Protein AF-A0A7X7X5C5-F1 (afdb_monomer)

Secondary structure (DSSP, 8-state):
-EEEEEEESSSBSS--EEEEEETTEEEEE-----HHHHHTT-BTTTB---SHHHHHHTTSS---TTTBTTTTEEEEE-TT--EEEEE-PPP----EEE---SSHHHHTTGGGB-TTSEEEEEHHHHHHHHHHHHT---GGG---GGGEEEEPTT-EEEETTEEEEEEE---SSTT-EEEEEEETTEEEEE--S--SSSTTHHHHHHHHHHHHHHT-SEEEEE-TB---S-S--HHHHHHHSSB-SSHHHHHHHHHHHHHH--SEEEEE--TT-HHHHHHHHHHHHHTTPEEEEEHHHHHHHHHHHTTTTSSTTS--GGGEEEEPPP-BPPPPPP-S--PPPS---HHHHHHHHHHHHS-TTSTT-PPBP-TTS--HHHHHHHHHHHHS-TTS-----B-SHHHHHHHHHSGGGEEEEES-HHHHHHHH-TT--EEEEE-SPPP-SHHHHHHHHHHHHHHHHHTPEEEE-B--SS-BHHHHHHHHHHH--SEEEEESBS-GGGGGGT-TTB----TT-EEEE-SS-EEEEE---

Radius of gyration: 25.61 Å; Cα contacts (8 Å, |Δi|>4): 1062; chains: 1; bounding box: 61×65×63 Å

pLDDT: mean 82.67, std 17.67, range [31.2, 98.88]

Nearest PDB structures (foldseek):
  2az4-assembly1_A  TM=8.050E-01  e=4.289E-29  Enterococcus faecalis V583
  5hab-assembly1_B-2  TM=7.655E-01  e=2.245E-21  Methanolobus psychrophilus R15
  7pcr-assembly1_A-2  TM=7.095E-01  e=2.699E-22  Helicobacter pylori 26695
  5ws2-assembly1_B  TM=7.615E-01  e=1.237E-20  Methanolobus psychrophilus R15
  5ws2-assembly1_A  TM=7.412E-01  e=2.820E-20  Methanolobus psychrophilus R15

Mean predicted aligned error: 9.28 Å

Foldseek 3Di:
DKKKWFLAFFLAFFQQWIWIDDPLAIETAFGAFGCVLCVVFADPPVRDDPAVVSCVVSSRGDDDFQFFDQGQKDWDQDPVGDIDIDGDHTHHSHAEYEAQAQDRSGQVQLLGTDQPHAYEFAPLRLLLLVLVVLVDPDNRSPHDSVRYDHDDAQDWDDTVQKIKGWADAFFQFPRGTKMFICGPNFTEIERRFHACFEPPNVSLVVVLVVLLVVQGQEYADECAFLDPCPDPQQLNVQLPPQADAHPVVLLVVLLVQLVPKAFAEEEADDLRRQSNVQSNCVSLVVSQAQEEEELSSLSSVVSVVVVPPPCVSRDDCLRHAYEYAWDQADPDPPPPDDDDDPDDDPVNVVVVVVVVPDPPVPPPDGDTDDPPRDRPSSVVSVVVLVPDPPSRDHRHHQDDDVSLVVCLVPRRRYYYYHNCRLRVLVVSDARGEIAYEHAYGGRSDPVSVVVVVVVVVSCVVNVYHYHYRYHHRHYHSVRSLVSCVSSVHSAYEYGSYSCQVSVVVRPVRYDGADRRWMWDQDSVGIDTPDHGD

Structure (mmCIF, N/CA/C/O backbone):
data_AF-A0A7X7X5C5-F1
#
_entry.id   AF-A0A7X7X5C5-F1
#
loop_
_atom_site.group_PDB
_atom_site.id
_atom_site.type_symbol
_atom_site.label_atom_id
_atom_site.label_alt_id
_atom_site.label_comp_id
_atom_site.label_asym_id
_atom_site.label_entity_id
_atom_site.label_seq_id
_atom_site.pdbx_PDB_ins_code
_atom_site.Cartn_x
_atom_site.Cartn_y
_atom_site.Cartn_z
_atom_site.occupancy
_atom_site.B_iso_or_equiv
_atom_site.auth_seq_id
_atom_site.auth_comp_id
_atom_site.auth_asym_id
_atom_site.auth_atom_id
_atom_site.pdbx_PDB_model_num
ATOM 1 N N . MET A 1 1 ? -15.352 -0.544 26.202 1.00 85.06 1 MET A N 1
ATOM 2 C CA . MET A 1 1 ? -16.108 -1.282 25.159 1.00 85.06 1 MET A CA 1
ATOM 3 C C . MET A 1 1 ? -15.720 -0.652 23.845 1.00 85.06 1 MET A C 1
ATOM 5 O O . MET A 1 1 ? -15.777 0.570 23.770 1.00 85.06 1 MET A O 1
ATOM 9 N N . VAL A 1 2 ? -15.320 -1.442 22.850 1.00 96.19 2 VAL A N 1
ATOM 10 C CA . VAL A 1 2 ? -14.771 -0.883 21.608 1.00 96.19 2 VAL A CA 1
ATOM 11 C C . VAL A 1 2 ? -15.881 -0.738 20.571 1.00 96.19 2 VAL A C 1
ATOM 13 O O . VAL A 1 2 ? -16.564 -1.711 20.262 1.00 96.19 2 VAL A O 1
ATOM 16 N N . LYS A 1 3 ? -16.072 0.466 20.033 1.00 96.88 3 LYS A N 1
ATOM 17 C CA . LYS A 1 3 ? -16.919 0.709 18.860 1.00 96.88 3 LYS A CA 1
ATOM 18 C C . LYS A 1 3 ? -16.059 0.705 17.606 1.00 96.88 3 LYS A C 1
ATOM 20 O O . LYS A 1 3 ? -14.935 1.196 17.616 1.00 96.88 3 LYS A O 1
ATOM 25 N N . LEU A 1 4 ? -16.616 0.153 16.543 1.00 95.69 4 LEU A N 1
ATOM 26 C CA . LEU A 1 4 ? -15.998 -0.025 15.244 1.00 95.69 4 LEU A CA 1
ATOM 27 C C . LEU A 1 4 ? -16.888 0.632 14.188 1.00 95.69 4 LEU A C 1
ATOM 29 O O . LEU A 1 4 ? -18.083 0.342 14.138 1.00 95.69 4 LEU A O 1
ATOM 33 N N . SER A 1 5 ? -16.312 1.483 13.341 1.00 95.12 5 SER A N 1
ATOM 34 C CA . SER A 1 5 ? -16.986 2.026 12.155 1.00 95.12 5 SER A CA 1
ATOM 35 C C . SER A 1 5 ? -16.153 1.754 10.906 1.00 95.12 5 SER A C 1
ATOM 37 O O . SER A 1 5 ? -14.982 2.136 10.847 1.00 95.12 5 SER A O 1
ATOM 39 N N . PHE A 1 6 ? -16.759 1.121 9.904 1.00 92.38 6 PHE A N 1
ATOM 40 C CA . PHE A 1 6 ? -16.133 0.913 8.598 1.00 92.38 6 PHE A CA 1
ATOM 41 C C . PHE A 1 6 ? -16.434 2.095 7.680 1.00 92.38 6 PHE A C 1
ATOM 43 O O . PHE A 1 6 ? -17.590 2.330 7.350 1.00 92.38 6 PHE A O 1
ATOM 50 N N . PHE A 1 7 ? -15.416 2.829 7.240 1.00 93.25 7 PHE A N 1
ATOM 51 C CA . PHE A 1 7 ? -15.569 3.891 6.235 1.00 93.25 7 PHE A CA 1
ATOM 52 C C . PHE A 1 7 ? -14.946 3.535 4.883 1.00 93.25 7 PHE A C 1
ATOM 54 O O . PHE A 1 7 ? -15.060 4.312 3.938 1.00 93.25 7 PHE A O 1
ATOM 61 N N . GLY A 1 8 ? -14.292 2.380 4.812 1.00 91.31 8 GLY A N 1
ATOM 62 C CA . GLY A 1 8 ? -13.784 1.762 3.601 1.00 91.31 8 GLY A CA 1
ATOM 63 C C . GLY A 1 8 ? -13.063 0.457 3.925 1.00 91.31 8 GLY A C 1
ATOM 64 O O . GLY A 1 8 ? -12.733 0.204 5.093 1.00 91.31 8 GLY A O 1
ATOM 65 N N . GLY A 1 9 ? -12.832 -0.358 2.901 1.00 87.62 9 GLY A N 1
ATOM 66 C CA . GLY A 1 9 ? -12.244 -1.692 3.019 1.00 87.62 9 GLY A CA 1
ATOM 67 C C . GLY A 1 9 ? -13.246 -2.802 3.355 1.00 87.62 9 GLY A C 1
ATOM 68 O O . GLY A 1 9 ? -12.824 -3.872 3.782 1.00 87.62 9 GLY A O 1
ATOM 69 N N . GLN A 1 10 ? -14.557 -2.576 3.206 1.00 87.94 10 GLN A N 1
ATOM 70 C CA . GLN A 1 10 ? -15.570 -3.641 3.234 1.00 87.94 10 GLN A CA 1
ATOM 71 C C . GLN A 1 10 ? -16.344 -3.689 1.921 1.00 87.94 10 GLN A C 1
ATOM 73 O O . GLN A 1 10 ? -16.859 -2.669 1.473 1.00 87.94 10 GLN A O 1
ATOM 78 N N . ASN A 1 11 ? -16.479 -4.881 1.335 1.00 85.69 11 ASN A N 1
ATOM 79 C CA . ASN A 1 11 ? -17.052 -5.077 -0.003 1.00 85.69 11 ASN A CA 1
ATOM 80 C C . ASN A 1 11 ? -16.355 -4.233 -1.090 1.00 85.69 11 ASN A C 1
ATOM 82 O O . ASN A 1 11 ? -16.984 -3.795 -2.049 1.00 85.69 11 ASN A O 1
ATOM 86 N N . GLU A 1 12 ? -15.062 -3.980 -0.908 1.00 86.88 12 GLU A N 1
ATOM 87 C CA . GLU A 1 12 ? -14.182 -3.319 -1.866 1.00 86.88 12 GLU A CA 1
ATOM 88 C C . GLU A 1 12 ? -12.737 -3.769 -1.613 1.00 86.88 12 GLU A C 1
ATOM 90 O O . GLU A 1 12 ? -12.388 -4.163 -0.494 1.00 86.88 12 GLU A O 1
ATOM 95 N N . ILE A 1 13 ? -11.904 -3.698 -2.650 1.00 87.81 13 ILE A N 1
ATOM 96 C CA . ILE A 1 13 ? -10.451 -3.859 -2.550 1.00 87.81 13 ILE A CA 1
ATOM 97 C C . ILE A 1 13 ? -9.837 -2.457 -2.498 1.00 87.81 13 ILE A C 1
ATOM 99 O O . ILE A 1 13 ? -10.107 -1.609 -3.351 1.00 87.81 13 ILE A O 1
ATOM 103 N N . GLY A 1 14 ? -9.023 -2.212 -1.478 1.00 87.69 14 GLY A N 1
ATOM 104 C CA . GLY A 1 14 ? -8.428 -0.915 -1.200 1.00 87.69 14 GLY A CA 1
ATOM 105 C C . GLY A 1 14 ? -9.322 0.055 -0.428 1.00 87.69 14 GLY A C 1
ATOM 106 O O . GLY A 1 14 ? -10.472 -0.212 -0.087 1.00 87.69 14 GLY A O 1
ATOM 107 N N . GLY A 1 15 ? -8.770 1.229 -0.120 1.00 91.12 15 GLY A N 1
ATOM 108 C CA . GLY A 1 15 ? -9.491 2.298 0.562 1.00 91.12 15 GLY A CA 1
ATOM 109 C C . GLY A 1 15 ? -9.714 2.055 2.053 1.00 91.12 15 GLY A C 1
ATOM 110 O O . GLY A 1 15 ? -10.640 2.647 2.613 1.00 91.12 15 GLY A O 1
ATOM 111 N N . ASN A 1 16 ? -8.870 1.255 2.708 1.00 94.69 16 ASN A N 1
ATOM 112 C CA . ASN A 1 16 ? -9.010 0.927 4.126 1.00 94.69 16 ASN A CA 1
ATOM 113 C C . ASN A 1 16 ? -9.067 2.194 4.993 1.00 94.69 16 ASN A C 1
ATOM 115 O O . ASN A 1 16 ? -8.177 3.052 4.952 1.00 94.69 16 ASN A O 1
ATOM 119 N N . LYS A 1 17 ? -10.169 2.318 5.744 1.00 95.56 17 LYS A N 1
ATOM 120 C CA . LYS A 1 17 ? -10.465 3.422 6.670 1.00 95.56 17 LYS A CA 1
ATOM 121 C C . LYS A 1 17 ? -11.346 2.891 7.795 1.00 95.56 17 LYS A C 1
ATOM 123 O O . LYS A 1 17 ? -12.576 2.960 7.726 1.00 95.56 17 LYS A O 1
ATOM 128 N N . ILE A 1 18 ? -10.732 2.340 8.831 1.00 96.81 18 ILE A N 1
ATOM 129 C CA . ILE A 1 18 ? -11.470 1.667 9.905 1.00 96.81 18 ILE A CA 1
ATOM 130 C C . ILE A 1 18 ? -11.272 2.434 11.207 1.00 96.81 18 ILE A C 1
ATOM 132 O O . ILE A 1 18 ? -10.144 2.591 11.658 1.00 96.81 18 ILE A O 1
ATOM 136 N N . LEU A 1 19 ? -12.353 2.917 11.819 1.00 97.44 19 LEU A N 1
ATOM 137 C CA . LEU A 1 19 ? -12.294 3.680 13.067 1.00 97.44 19 LEU A CA 1
ATOM 138 C C . LEU A 1 19 ? -12.587 2.780 14.272 1.00 97.44 19 LEU A C 1
ATOM 140 O O . LEU A 1 19 ? -13.659 2.178 14.342 1.00 97.44 19 LEU A O 1
ATOM 144 N N . LEU A 1 20 ? -11.663 2.750 15.234 1.00 97.81 20 LEU A N 1
ATOM 145 C CA . LEU A 1 20 ? -11.818 2.135 16.554 1.00 97.81 20 LEU A CA 1
ATOM 146 C C . LEU A 1 20 ? -11.988 3.212 17.634 1.00 97.81 20 LEU A C 1
ATOM 148 O O . LEU A 1 20 ? -11.212 4.169 17.684 1.00 97.81 20 LEU A O 1
ATOM 152 N N . GLU A 1 21 ? -12.963 3.037 18.528 1.00 97.50 21 GLU A N 1
ATOM 153 C CA . GLU A 1 21 ? -13.260 3.981 19.614 1.00 97.50 21 GLU A CA 1
ATOM 154 C C . GLU A 1 21 ? -13.475 3.280 20.966 1.00 97.50 21 GLU A C 1
ATOM 156 O O . GLU A 1 21 ? -14.219 2.307 21.051 1.00 97.50 21 GLU A O 1
ATOM 161 N N . ASP A 1 22 ? -12.872 3.795 22.041 1.00 96.62 22 ASP A N 1
ATOM 162 C CA . ASP A 1 22 ? -13.074 3.347 23.431 1.00 96.62 22 ASP A CA 1
ATOM 163 C C . ASP A 1 22 ? -12.873 4.539 24.375 1.00 96.62 22 ASP A C 1
ATOM 165 O O . ASP A 1 22 ? -11.761 5.044 24.541 1.00 96.62 22 ASP A O 1
ATOM 169 N N . GLY A 1 23 ? -13.966 5.027 24.966 1.00 93.94 23 GLY A N 1
ATOM 170 C CA . GLY A 1 23 ? -13.952 6.280 25.723 1.00 93.94 23 GLY A CA 1
ATOM 171 C C . GLY A 1 23 ? -13.526 7.460 24.842 1.00 93.94 23 GLY A C 1
ATOM 172 O O . GLY A 1 23 ? -14.134 7.707 23.801 1.00 93.94 23 GLY A O 1
ATOM 173 N N . ASP A 1 24 ? -12.474 8.168 25.257 1.00 93.94 24 ASP A N 1
ATOM 174 C CA . ASP A 1 24 ? -11.895 9.294 24.510 1.00 93.94 24 ASP A CA 1
ATOM 175 C C . ASP A 1 24 ? -10.855 8.859 23.461 1.00 93.94 24 ASP A C 1
ATOM 177 O O . ASP A 1 24 ? -10.412 9.671 22.644 1.00 93.94 24 ASP A O 1
ATOM 181 N N . THR A 1 25 ? -10.456 7.584 23.461 1.00 96.69 25 THR A N 1
ATOM 182 C CA . THR A 1 25 ? -9.472 7.047 22.518 1.00 96.69 25 THR A CA 1
ATOM 183 C C . THR A 1 25 ? -10.140 6.754 21.185 1.00 96.69 25 THR A C 1
ATOM 185 O O . THR A 1 25 ? -11.058 5.938 21.117 1.00 96.69 25 THR A O 1
ATOM 188 N N . ARG A 1 26 ? -9.654 7.393 20.115 1.00 97.25 26 ARG A N 1
ATOM 189 C CA . ARG A 1 26 ? -10.125 7.191 18.737 1.00 97.25 26 ARG A CA 1
ATOM 190 C C . ARG A 1 26 ? -8.954 7.012 17.779 1.00 97.25 26 ARG A C 1
ATOM 192 O O . ARG A 1 26 ? -8.122 7.917 17.665 1.00 97.25 26 ARG A O 1
ATOM 199 N N . LEU A 1 27 ? -8.913 5.877 17.088 1.00 97.62 27 LEU A N 1
ATOM 200 C CA . LEU A 1 27 ? -7.816 5.472 16.207 1.00 97.62 27 LEU A CA 1
ATOM 201 C C . LEU A 1 27 ? -8.349 5.031 14.850 1.00 97.62 27 LEU A C 1
ATOM 203 O O . LEU A 1 27 ? -9.272 4.224 14.792 1.00 97.62 27 LEU A O 1
ATOM 207 N N . PHE A 1 28 ? -7.734 5.510 13.775 1.00 98.38 28 PHE A N 1
ATOM 208 C CA . PHE A 1 28 ? -7.942 4.927 12.451 1.00 98.38 28 PHE A CA 1
ATOM 209 C C . PHE A 1 28 ? -6.912 3.832 12.168 1.00 98.38 28 PHE A C 1
ATOM 211 O O . PHE A 1 28 ? -5.734 4.002 12.484 1.00 98.38 28 PHE A O 1
ATOM 218 N N . LEU A 1 29 ? -7.355 2.741 11.548 1.00 98.44 29 LEU A N 1
ATOM 219 C CA . LEU A 1 29 ? -6.513 1.775 10.849 1.00 98.44 29 LEU A CA 1
ATOM 220 C C . LEU A 1 29 ? -6.549 2.136 9.366 1.00 98.44 29 LEU A C 1
ATOM 222 O O . LEU A 1 29 ? -7.609 2.060 8.737 1.00 98.44 29 LEU A O 1
ATOM 226 N N . ASP A 1 30 ? -5.393 2.561 8.866 1.00 98.38 30 ASP A N 1
ATOM 227 C CA . ASP A 1 30 ? -5.170 3.156 7.555 1.00 98.38 30 ASP A CA 1
ATOM 228 C C . ASP A 1 30 ? -6.059 4.376 7.246 1.00 98.38 30 ASP A C 1
ATOM 230 O O . ASP A 1 30 ? -6.998 4.735 7.966 1.00 98.38 30 ASP A O 1
ATOM 234 N N . PHE A 1 31 ? -5.691 5.101 6.191 1.00 97.50 31 PHE A N 1
ATOM 235 C CA . PHE A 1 31 ? -6.514 6.164 5.626 1.00 97.50 31 PHE A CA 1
ATOM 236 C C . PHE A 1 31 ? -6.242 6.309 4.126 1.00 97.50 31 PHE A C 1
ATOM 238 O O . PHE A 1 31 ? -5.617 7.264 3.646 1.00 97.50 31 PHE A O 1
ATOM 245 N N . GLY A 1 32 ? -6.669 5.289 3.391 1.00 95.44 32 GLY A N 1
ATOM 246 C CA . GLY A 1 32 ? -6.307 5.104 1.996 1.00 95.44 32 GLY A CA 1
ATOM 247 C C . GLY A 1 32 ? -7.268 5.682 0.969 1.00 95.44 32 GLY A C 1
ATOM 248 O O . GLY A 1 32 ? -8.432 5.937 1.260 1.00 95.44 32 GLY A O 1
ATOM 249 N N . GLN A 1 33 ? -6.795 5.851 -0.260 1.00 93.88 33 GLN A N 1
ATOM 250 C CA . GLN A 1 33 ? -7.603 6.277 -1.400 1.00 93.88 33 GLN A CA 1
ATOM 251 C C . GLN A 1 33 ? -8.652 5.213 -1.745 1.00 93.88 33 GLN A C 1
ATOM 253 O O . GLN A 1 33 ? -8.306 4.041 -1.844 1.00 93.88 33 GLN A O 1
ATOM 258 N N . SER A 1 34 ? -9.925 5.592 -1.912 1.00 91.75 34 SER A N 1
ATOM 259 C CA . SER A 1 34 ? -10.948 4.645 -2.390 1.00 91.75 34 SER A CA 1
ATOM 260 C C . SER A 1 34 ? -10.936 4.625 -3.914 1.00 91.75 34 SER A C 1
ATOM 262 O O . SER A 1 34 ? -11.405 5.569 -4.551 1.00 91.75 34 SER A O 1
ATOM 264 N N . PHE A 1 35 ? -10.391 3.558 -4.500 1.00 88.31 35 PHE A N 1
ATOM 265 C CA . PHE A 1 35 ? -10.387 3.386 -5.954 1.00 88.31 35 PHE A CA 1
ATOM 266 C C . PHE A 1 35 ? -11.793 3.161 -6.503 1.00 88.31 35 PHE A C 1
ATOM 268 O O . PHE A 1 35 ? -12.116 3.703 -7.551 1.00 88.31 35 PHE A O 1
ATOM 275 N N . THR A 1 36 ? -12.649 2.452 -5.764 1.00 86.31 36 THR A N 1
ATOM 276 C CA . THR A 1 36 ? -14.048 2.221 -6.137 1.00 86.31 36 THR A CA 1
ATOM 277 C C . THR A 1 36 ? -14.832 3.528 -6.208 1.00 86.31 36 THR A C 1
ATOM 279 O O . THR A 1 36 ? -15.458 3.830 -7.222 1.00 86.31 36 THR A O 1
ATOM 282 N N . ALA A 1 37 ? -14.797 4.336 -5.141 1.00 89.31 37 ALA A N 1
ATOM 283 C CA . ALA A 1 37 ? -15.537 5.591 -5.118 1.00 89.31 37 ALA A CA 1
ATOM 284 C C . ALA A 1 37 ? -14.975 6.582 -6.140 1.00 89.31 37 ALA A C 1
ATOM 286 O O . ALA A 1 37 ? -15.747 7.201 -6.857 1.00 89.31 37 ALA A O 1
ATOM 287 N N . GLU A 1 38 ? -13.653 6.725 -6.255 1.00 90.56 38 GLU A N 1
ATOM 288 C CA . GLU A 1 38 ? -13.086 7.646 -7.241 1.00 90.56 38 GLU A CA 1
ATOM 289 C C . GLU A 1 38 ? -13.297 7.181 -8.687 1.00 90.56 38 GLU A C 1
ATOM 291 O O . GLU A 1 38 ? -13.686 8.001 -9.514 1.00 90.56 38 GLU A O 1
ATOM 296 N N . GLY A 1 39 ? -13.108 5.894 -8.988 1.00 87.50 39 GLY A N 1
ATOM 297 C CA . GLY A 1 39 ? -13.270 5.337 -10.337 1.00 87.50 39 GLY A CA 1
ATOM 298 C C . GLY A 1 39 ? -14.697 5.445 -10.878 1.00 87.50 39 GLY A C 1
ATOM 299 O O . GLY A 1 39 ? -14.896 5.574 -12.078 1.00 87.50 39 GLY A O 1
ATOM 300 N N . ASN A 1 40 ? -15.706 5.498 -10.003 1.00 89.38 40 ASN A N 1
ATOM 301 C CA . ASN A 1 40 ? -17.094 5.720 -10.421 1.00 89.38 40 ASN A CA 1
ATOM 302 C C . ASN A 1 40 ? -17.379 7.148 -10.925 1.00 89.38 40 ASN A C 1
ATOM 304 O O . ASN A 1 40 ? -18.392 7.360 -11.594 1.00 89.38 40 ASN A O 1
ATOM 308 N N . PHE A 1 41 ? -16.552 8.142 -10.574 1.00 91.75 41 PHE A N 1
ATOM 309 C CA . PHE A 1 41 ? -16.868 9.559 -10.813 1.00 91.75 41 PHE A CA 1
ATOM 310 C C . PHE A 1 41 ? -15.749 10.376 -11.471 1.00 91.75 41 PHE A C 1
ATOM 312 O O . PHE A 1 41 ? -16.041 11.418 -12.060 1.00 91.75 41 PHE A O 1
ATOM 319 N N . PHE A 1 42 ? -14.487 9.961 -11.362 1.00 90.50 42 PHE A N 1
ATOM 320 C CA . PHE A 1 42 ? -13.322 10.713 -11.831 1.00 90.50 42 PHE A CA 1
ATOM 321 C C . PHE A 1 42 ? -12.623 9.996 -12.995 1.00 90.50 42 PHE A C 1
ATOM 323 O O . PHE A 1 42 ? -12.509 8.780 -13.002 1.00 90.50 42 PHE A O 1
ATOM 330 N N . ASP A 1 43 ? -12.088 10.772 -13.942 1.00 87.00 43 ASP A N 1
ATOM 331 C CA . ASP A 1 43 ? -11.286 10.308 -15.086 1.00 87.00 43 ASP A CA 1
ATOM 332 C C . ASP A 1 43 ? -9.968 11.093 -15.107 1.00 87.00 43 ASP A C 1
ATOM 334 O O . ASP A 1 43 ? -9.872 12.218 -15.610 1.00 87.00 43 ASP A O 1
ATOM 338 N N . GLN A 1 44 ? -8.940 10.542 -14.469 1.00 76.62 44 GLN A N 1
ATOM 339 C CA . GLN A 1 44 ? -7.676 11.241 -14.253 1.00 76.62 44 GLN A CA 1
ATOM 340 C C . GLN A 1 44 ? -6.858 11.335 -15.559 1.00 76.62 44 GLN A C 1
ATOM 342 O O . GLN A 1 44 ? -6.598 10.311 -16.191 1.00 76.62 44 GLN A O 1
ATOM 347 N N . PRO A 1 45 ? -6.327 12.519 -15.945 1.00 77.25 45 PRO A N 1
ATOM 348 C CA . PRO A 1 45 ? -6.279 13.781 -15.195 1.00 77.25 45 PRO A CA 1
ATOM 349 C C . PRO A 1 45 ? -7.348 14.813 -15.612 1.00 77.25 45 PRO A C 1
ATOM 351 O O . PRO A 1 45 ? -7.229 15.984 -15.253 1.00 77.25 45 PRO A O 1
ATOM 354 N N . PHE A 1 46 ? -8.318 14.437 -16.447 1.00 83.88 46 PHE A N 1
ATOM 355 C CA . PHE A 1 46 ? -9.285 15.369 -17.035 1.00 83.88 46 PHE A CA 1
ATOM 356 C C . PHE A 1 46 ? -10.377 15.781 -16.046 1.00 83.88 46 PHE A C 1
ATOM 358 O O . PHE A 1 46 ? -10.776 16.945 -16.019 1.00 83.88 46 PHE A O 1
ATOM 365 N N . LEU A 1 47 ? -10.824 14.838 -15.219 1.00 89.38 47 LEU A N 1
ATOM 366 C CA . LEU A 1 47 ? -11.793 15.035 -14.155 1.00 89.38 47 LEU A CA 1
ATOM 367 C C . LEU A 1 47 ? -11.238 14.421 -12.868 1.00 89.38 47 LEU A C 1
ATOM 369 O O . LEU A 1 47 ? -11.168 13.207 -12.727 1.00 89.38 47 LEU A O 1
ATOM 373 N N . SER A 1 48 ? -10.846 15.278 -11.931 1.00 90.38 48 SER A N 1
ATOM 374 C CA . SER A 1 48 ? -10.155 14.898 -10.696 1.00 90.38 48 SER A CA 1
ATOM 375 C C . SER A 1 48 ? -10.725 15.679 -9.510 1.00 90.38 48 SER A C 1
ATOM 377 O O . SER A 1 48 ? -11.127 16.832 -9.709 1.00 90.38 48 SER A O 1
ATOM 379 N N . PRO A 1 49 ? -10.684 15.143 -8.275 1.00 92.06 49 PRO A N 1
ATOM 380 C CA . PRO A 1 49 ? -11.070 15.900 -7.092 1.00 92.06 49 PRO A CA 1
ATOM 381 C C . PRO A 1 49 ? -10.120 17.088 -6.899 1.00 92.06 49 PRO A C 1
ATOM 383 O O . PRO A 1 49 ? -8.893 16.939 -6.828 1.00 92.06 49 PRO A O 1
ATOM 386 N N . GLN A 1 50 ? -10.695 18.284 -6.814 1.00 89.56 50 GLN A N 1
ATOM 387 C CA . GLN A 1 50 ? -9.967 19.538 -6.625 1.00 89.56 50 GLN A CA 1
ATOM 388 C C . GLN A 1 50 ? -9.794 19.866 -5.141 1.00 89.56 50 GLN A C 1
ATOM 390 O O . GLN A 1 50 ? -8.863 20.578 -4.763 1.00 89.56 50 GLN A O 1
ATOM 395 N N . ASN A 1 51 ? -10.691 19.359 -4.295 1.00 88.50 51 ASN A N 1
ATOM 396 C CA . ASN A 1 51 ? -10.707 19.621 -2.862 1.00 88.50 51 ASN A CA 1
ATOM 397 C C . ASN A 1 51 ? -11.320 18.443 -2.069 1.00 88.50 51 ASN A C 1
ATOM 399 O O . ASN A 1 51 ? -11.720 17.424 -2.631 1.00 88.50 51 ASN A O 1
ATOM 403 N N . THR A 1 52 ? -11.353 18.560 -0.737 1.00 90.62 52 THR A N 1
ATOM 404 C CA . THR A 1 52 ? -11.892 17.513 0.148 1.00 90.62 52 THR A CA 1
ATOM 405 C C . THR A 1 52 ? -13.410 17.378 0.084 1.00 90.62 52 THR A C 1
ATOM 407 O O . THR A 1 52 ? -13.909 16.285 0.332 1.00 90.62 52 THR A O 1
ATOM 410 N N . ASP A 1 53 ? -14.145 18.436 -0.260 1.00 89.19 53 ASP A N 1
ATOM 411 C CA . ASP A 1 53 ? -15.600 18.378 -0.416 1.00 89.19 53 ASP A CA 1
ATOM 412 C C . ASP A 1 53 ? -15.996 17.560 -1.648 1.00 89.19 53 ASP A C 1
ATOM 414 O O . ASP A 1 53 ? -16.949 16.790 -1.564 1.00 89.19 53 ASP A O 1
ATOM 418 N N . ASP A 1 54 ? -15.219 17.613 -2.735 1.00 93.88 54 ASP A N 1
ATOM 419 C CA . ASP A 1 54 ? -15.431 16.753 -3.910 1.00 93.88 54 ASP A CA 1
ATOM 420 C C . ASP A 1 54 ? -15.316 15.263 -3.535 1.00 93.88 54 ASP A C 1
ATOM 422 O O . ASP A 1 54 ? -16.138 14.446 -3.945 1.00 93.88 54 ASP A O 1
ATOM 426 N N . LEU A 1 55 ? -14.330 14.906 -2.698 1.00 94.38 55 LEU A N 1
ATOM 427 C CA . LEU A 1 55 ? -14.157 13.537 -2.191 1.00 94.38 55 LEU A CA 1
ATOM 428 C C . LEU A 1 55 ? -15.304 13.114 -1.259 1.00 94.38 55 LEU A C 1
ATOM 430 O O . LEU A 1 55 ? -15.733 11.959 -1.298 1.00 94.38 55 LEU A O 1
ATOM 434 N N . ARG A 1 56 ? -15.810 14.029 -0.418 1.00 92.44 56 ARG A N 1
ATOM 435 C CA . ARG A 1 56 ? -16.985 13.767 0.437 1.00 92.44 56 ARG A CA 1
ATOM 436 C C . ARG A 1 56 ? -18.239 13.557 -0.400 1.00 92.44 56 ARG A C 1
ATOM 438 O O . ARG A 1 56 ? -19.008 12.646 -0.108 1.00 92.44 56 ARG A O 1
ATOM 445 N N . LEU A 1 57 ? -18.427 14.377 -1.435 1.00 93.06 57 LEU A N 1
ATOM 446 C CA . LEU A 1 57 ? -19.587 14.342 -2.324 1.00 93.06 57 LEU A CA 1
ATOM 447 C C . LEU A 1 57 ? -19.756 12.967 -2.976 1.00 93.06 57 LEU A C 1
ATOM 449 O O . LEU A 1 57 ? -20.864 12.439 -3.001 1.00 93.06 57 LEU A O 1
ATOM 453 N N . VAL A 1 58 ? -18.658 12.374 -3.447 1.00 93.25 58 VAL A N 1
ATOM 454 C CA . VAL A 1 58 ? -18.661 11.039 -4.072 1.00 93.25 58 VAL A CA 1
ATOM 455 C C . VAL A 1 58 ? -18.568 9.891 -3.059 1.00 93.25 58 VAL A C 1
ATOM 457 O O . VAL A 1 58 ? -18.544 8.723 -3.434 1.00 93.25 58 VAL A O 1
ATOM 460 N N . GLY A 1 59 ? -18.504 10.204 -1.762 1.00 91.56 59 GLY A N 1
ATOM 461 C CA . GLY A 1 59 ? -18.428 9.215 -0.691 1.00 91.56 59 GLY A CA 1
ATOM 462 C C . GLY A 1 59 ? -17.073 8.518 -0.542 1.00 91.56 59 GLY A C 1
ATOM 463 O O . GLY A 1 59 ? -17.016 7.504 0.150 1.00 91.56 59 GLY A O 1
ATOM 464 N N . ALA A 1 60 ? -15.999 9.050 -1.134 1.00 93.25 60 ALA A N 1
ATOM 465 C CA . ALA A 1 60 ? -14.653 8.474 -1.051 1.00 93.25 60 ALA A CA 1
ATOM 466 C C . ALA A 1 60 ? -14.005 8.648 0.335 1.00 93.25 60 ALA A C 1
ATOM 468 O O . ALA A 1 60 ? -13.138 7.863 0.733 1.00 93.25 60 ALA A O 1
ATOM 469 N N . ILE A 1 61 ? -14.432 9.673 1.084 1.00 94.44 61 ILE A N 1
ATOM 470 C CA . ILE A 1 61 ? -14.007 9.934 2.464 1.00 94.44 61 ILE A CA 1
ATOM 471 C C . ILE A 1 61 ? -15.220 10.154 3.379 1.00 94.44 61 ILE A C 1
ATOM 473 O O . ILE A 1 61 ? -16.239 10.681 2.928 1.00 94.44 61 ILE A O 1
ATOM 477 N N . PRO A 1 62 ? -15.136 9.776 4.667 1.00 92.75 62 PRO A N 1
ATOM 478 C CA . PRO A 1 62 ? -16.262 9.900 5.588 1.00 92.75 62 PRO A CA 1
ATOM 479 C C . PRO A 1 62 ? -16.450 11.321 6.125 1.00 92.75 62 PRO A C 1
ATOM 481 O O . PRO A 1 62 ? -15.508 12.109 6.176 1.00 92.75 62 PRO A O 1
ATOM 484 N N . ASP A 1 63 ? -17.644 11.645 6.610 1.00 90.19 63 ASP A N 1
ATOM 485 C CA . ASP A 1 63 ? -17.857 12.883 7.362 1.00 90.19 63 ASP A CA 1
ATOM 486 C C . ASP A 1 63 ? -17.522 12.652 8.844 1.00 90.19 63 ASP A C 1
ATOM 488 O O . ASP A 1 63 ? -18.244 11.954 9.559 1.00 90.19 63 ASP A O 1
ATOM 492 N N . VAL A 1 64 ? -16.360 13.148 9.279 1.00 91.50 64 VAL A N 1
ATOM 493 C CA . VAL A 1 64 ? -15.826 12.942 10.633 1.00 91.50 64 VAL A CA 1
ATOM 494 C C . VAL A 1 64 ? -15.304 14.262 11.179 1.00 91.50 64 VAL A C 1
ATOM 496 O O . VAL A 1 64 ? -14.265 14.772 10.744 1.00 91.50 64 VAL A O 1
ATOM 499 N N . ASP A 1 65 ? -16.008 14.774 12.184 1.00 89.81 65 ASP A N 1
ATOM 500 C CA . ASP A 1 65 ? -15.664 16.007 12.881 1.00 89.81 65 ASP A CA 1
ATOM 501 C C . ASP A 1 65 ? -14.209 16.020 13.365 1.00 89.81 65 ASP A C 1
ATOM 503 O O . ASP A 1 65 ? -13.721 15.101 14.035 1.00 89.81 65 ASP A O 1
ATOM 507 N N . GLY A 1 66 ? -13.524 17.125 13.096 1.00 90.88 66 GLY A N 1
ATOM 508 C CA . GLY A 1 66 ? -12.195 17.405 13.612 1.00 90.88 66 GLY A CA 1
ATOM 509 C C . GLY A 1 66 ? -11.081 16.539 13.024 1.00 90.88 66 GLY A C 1
ATOM 510 O O . GLY A 1 66 ? -9.969 16.611 13.551 1.00 90.88 66 GLY A O 1
ATOM 511 N N . LEU A 1 67 ? -11.341 15.745 11.976 1.00 94.25 67 LEU A N 1
ATOM 512 C CA . LEU A 1 67 ? -10.351 14.897 11.292 1.00 94.25 67 LEU A CA 1
ATOM 513 C C . LEU A 1 67 ? -9.529 15.673 10.248 1.00 94.25 67 LEU A C 1
ATOM 515 O O . LEU A 1 67 ? -8.307 15.535 10.164 1.00 94.25 67 LEU A O 1
ATOM 519 N N . TYR A 1 68 ? -10.196 16.502 9.451 1.00 93.88 68 TYR A N 1
ATOM 520 C CA . TYR A 1 68 ? -9.622 17.074 8.233 1.00 93.88 68 TYR A CA 1
ATOM 521 C C . TYR A 1 68 ? -8.878 18.391 8.455 1.00 93.88 68 TYR A C 1
ATOM 523 O O . TYR A 1 68 ? -9.124 19.126 9.415 1.00 93.88 68 TYR A O 1
ATOM 531 N N . LYS A 1 69 ? -7.977 18.728 7.523 1.00 90.88 69 LYS A N 1
ATOM 532 C CA . LYS A 1 69 ? -7.406 20.079 7.438 1.00 90.88 69 LYS A CA 1
ATOM 533 C C . LYS A 1 69 ? -8.542 21.096 7.331 1.00 90.88 69 LYS A C 1
ATOM 535 O O . LYS A 1 69 ? -9.463 20.915 6.542 1.00 90.88 69 LYS A O 1
ATOM 540 N N . ASN A 1 70 ? -8.447 22.166 8.117 1.00 86.69 70 ASN A N 1
ATOM 541 C CA . ASN A 1 70 ? -9.437 23.243 8.169 1.00 86.69 70 ASN A CA 1
ATOM 542 C C . ASN A 1 70 ? -10.858 22.791 8.572 1.00 86.69 70 ASN A C 1
ATOM 544 O O . ASN A 1 70 ? -11.817 23.487 8.257 1.00 86.69 70 ASN A O 1
ATOM 548 N N . ALA A 1 71 ? -11.006 21.663 9.282 1.00 86.31 71 ALA A N 1
ATOM 549 C CA . ALA A 1 71 ? -12.298 21.237 9.823 1.00 86.31 71 ALA A CA 1
ATOM 550 C C . ALA A 1 71 ? -12.964 22.371 10.631 1.00 86.31 71 ALA A C 1
ATOM 552 O O . ALA A 1 71 ? -12.299 23.036 11.431 1.00 86.31 71 ALA A O 1
ATOM 553 N N . GLY A 1 72 ? -14.256 22.609 10.395 1.00 82.50 72 GLY A N 1
ATOM 554 C CA . GLY A 1 72 ? -15.021 23.727 10.959 1.00 82.50 72 GLY A CA 1
ATOM 555 C C . GLY A 1 72 ? -14.942 25.059 10.197 1.00 82.50 72 GLY A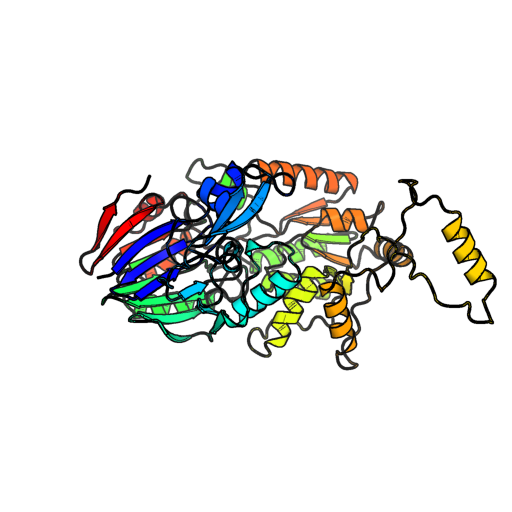 C 1
ATOM 556 O O . GLY A 1 72 ? -15.714 25.971 10.497 1.00 82.50 72 GLY A O 1
ATOM 557 N N . TYR A 1 73 ? -14.061 25.186 9.198 1.00 84.50 73 TYR A N 1
ATOM 558 C CA . TYR A 1 73 ? -13.982 26.364 8.327 1.00 84.50 73 TYR A CA 1
ATOM 559 C C . TYR A 1 73 ? -14.616 26.094 6.961 1.00 84.50 73 TYR A C 1
ATOM 561 O O . TYR A 1 73 ? -14.506 24.993 6.424 1.00 84.50 73 TYR A O 1
ATOM 569 N N . ARG A 1 74 ? -15.258 27.111 6.380 1.00 79.31 74 ARG A N 1
ATOM 570 C CA . ARG A 1 74 ? -15.871 27.046 5.045 1.00 79.31 74 ARG A CA 1
ATOM 571 C C . ARG A 1 74 ? -15.522 28.279 4.227 1.00 79.31 74 ARG A C 1
ATOM 573 O O . ARG A 1 74 ? -15.411 29.380 4.770 1.00 79.31 74 ARG A O 1
ATOM 580 N N . THR A 1 75 ? -15.383 28.091 2.921 1.00 82.25 75 THR A N 1
ATOM 581 C CA . THR A 1 75 ? -15.290 29.201 1.971 1.00 82.25 75 THR A CA 1
ATOM 582 C C . THR A 1 75 ? -16.668 29.838 1.809 1.00 82.25 75 THR A C 1
ATOM 584 O O . THR A 1 75 ? -17.662 29.135 1.641 1.00 82.25 75 THR A O 1
ATOM 587 N N . MET A 1 76 ? -16.728 31.163 1.865 1.00 79.06 76 MET A N 1
ATOM 588 C CA . MET A 1 76 ? -17.926 31.957 1.599 1.00 79.06 76 MET A CA 1
ATOM 589 C C . MET A 1 76 ? -17.709 32.791 0.346 1.00 79.06 76 MET A C 1
ATOM 591 O O . MET A 1 76 ? -16.607 33.295 0.124 1.00 79.06 76 MET A O 1
ATOM 595 N N . TYR A 1 77 ? -18.782 32.971 -0.411 1.00 84.19 77 TYR A N 1
ATOM 596 C CA . TYR A 1 77 ? -18.847 33.878 -1.546 1.00 84.19 77 TYR A CA 1
ATOM 597 C C . TYR A 1 77 ? -19.953 34.889 -1.264 1.00 84.19 77 TYR A C 1
ATOM 599 O O . TYR A 1 77 ? -21.016 34.496 -0.778 1.00 84.19 77 TYR A O 1
ATOM 607 N N . ASP A 1 78 ? -19.704 36.168 -1.518 1.00 83.56 78 ASP A N 1
ATOM 608 C CA . ASP A 1 78 ? -20.784 37.153 -1.580 1.00 83.56 78 ASP A CA 1
ATOM 609 C C . ASP A 1 78 ? -21.375 37.242 -2.997 1.00 83.56 78 ASP A C 1
ATOM 611 O O . ASP A 1 78 ? -20.917 36.571 -3.928 1.00 83.56 78 ASP A O 1
ATOM 615 N N . ASP A 1 79 ? -22.406 38.075 -3.155 1.00 87.31 79 ASP A N 1
ATOM 616 C CA . ASP A 1 79 ? -23.123 38.258 -4.423 1.00 87.31 79 ASP A CA 1
ATOM 617 C C . ASP A 1 79 ? -22.247 38.881 -5.532 1.00 87.31 79 ASP A C 1
ATOM 619 O O . ASP A 1 79 ? -22.604 38.821 -6.710 1.00 87.31 79 ASP A O 1
ATOM 623 N N . GLU A 1 80 ? -21.089 39.454 -5.181 1.00 87.12 80 GLU A N 1
ATOM 624 C CA . GLU A 1 80 ? -20.107 40.022 -6.116 1.00 87.12 80 GLU A CA 1
ATOM 625 C C . GLU A 1 80 ? -18.970 39.033 -6.446 1.00 87.12 80 GLU A C 1
ATOM 627 O O . GLU A 1 80 ? -18.108 39.319 -7.282 1.00 87.12 80 GLU A O 1
ATOM 632 N N . GLY A 1 81 ? -18.976 37.847 -5.827 1.00 80.88 81 GLY A N 1
ATOM 633 C CA . GLY A 1 81 ? -17.970 36.805 -6.017 1.00 80.88 81 GLY A CA 1
ATOM 634 C C . GLY A 1 81 ? -16.698 36.998 -5.187 1.00 80.88 81 GLY A C 1
ATOM 635 O O . GLY A 1 81 ? -15.694 36.331 -5.457 1.00 80.88 81 GLY A O 1
ATOM 636 N N . PHE A 1 82 ? -16.704 37.876 -4.179 1.00 84.75 82 PHE A N 1
ATOM 637 C CA . PHE A 1 82 ? -15.596 37.994 -3.236 1.00 84.75 82 PHE A CA 1
ATOM 638 C C . PHE A 1 82 ? -15.498 36.737 -2.369 1.00 84.75 82 PHE A C 1
ATOM 640 O O . PHE A 1 82 ? -16.494 36.237 -1.849 1.00 84.75 82 PHE A O 1
ATOM 647 N N . VAL A 1 83 ? -14.273 36.239 -2.186 1.00 85.19 83 VAL A N 1
ATOM 648 C CA . VAL A 1 83 ? -14.002 34.995 -1.458 1.00 85.19 83 VAL A CA 1
ATOM 649 C C . VAL A 1 83 ? -13.563 35.301 -0.027 1.00 85.19 83 VAL A C 1
ATOM 651 O O . VAL A 1 83 ? -12.532 35.936 0.195 1.00 85.19 83 VAL A O 1
ATOM 654 N N . GLY A 1 84 ? -14.319 34.800 0.947 1.00 84.19 84 GLY A N 1
ATOM 655 C CA . GLY A 1 84 ? -13.991 34.837 2.373 1.00 84.19 84 GLY A CA 1
ATOM 656 C C . GLY A 1 84 ? -13.889 33.439 2.989 1.00 84.19 84 GLY A C 1
ATOM 657 O O . GLY A 1 84 ? -14.259 32.442 2.376 1.00 84.19 84 GLY A O 1
ATOM 658 N N . VAL A 1 85 ? -13.413 33.361 4.233 1.00 85.31 85 VAL A N 1
ATOM 659 C CA . VAL A 1 85 ? -13.452 32.137 5.053 1.00 85.31 85 VAL A CA 1
ATOM 660 C C . VAL A 1 85 ? -14.255 32.433 6.316 1.00 85.31 85 VAL A C 1
ATOM 662 O O . VAL A 1 85 ? -13.991 33.427 6.991 1.00 85.31 85 VAL A O 1
ATOM 665 N N . CYS A 1 86 ? -15.231 31.588 6.641 1.00 83.50 86 CYS A N 1
ATOM 666 C CA . CYS A 1 86 ? -16.039 31.691 7.856 1.00 83.50 86 CYS A CA 1
ATOM 667 C C . CYS A 1 86 ? -16.020 30.380 8.657 1.00 83.50 86 CYS A C 1
ATOM 669 O O . CYS A 1 86 ? -15.483 29.367 8.208 1.00 83.50 86 CYS A O 1
ATOM 671 N N . GLY A 1 87 ? -16.623 30.406 9.846 1.00 84.12 87 GLY A N 1
ATOM 672 C CA . GLY A 1 87 ? -16.726 29.255 10.741 1.00 84.12 87 GLY A CA 1
ATOM 673 C C . GLY A 1 87 ? -15.721 29.286 11.891 1.00 84.12 87 GLY A C 1
ATOM 674 O O . GLY A 1 87 ? -14.908 30.202 12.026 1.00 84.12 87 GLY A O 1
ATOM 675 N N . THR A 1 88 ? -15.813 28.280 12.753 1.00 86.38 88 THR A N 1
ATOM 676 C CA . THR A 1 88 ? -14.928 28.093 13.905 1.00 86.38 88 THR A CA 1
ATOM 677 C C . THR A 1 88 ? -14.287 26.725 13.801 1.00 86.38 88 THR A C 1
ATOM 679 O O . THR A 1 88 ? -14.997 25.740 13.614 1.00 86.38 88 THR A O 1
ATOM 682 N N . GLY A 1 89 ? -12.966 26.662 13.950 1.00 86.50 89 GLY A N 1
ATOM 683 C CA . GLY A 1 89 ? -12.228 25.411 13.833 1.00 86.50 89 GLY A CA 1
ATOM 684 C C . GLY A 1 89 ? -12.736 24.331 14.789 1.00 86.50 89 GLY A C 1
ATOM 685 O O . GLY A 1 89 ? -12.991 24.593 15.966 1.00 86.50 89 GLY A O 1
ATOM 686 N N . GLU A 1 90 ? -12.857 23.109 14.282 1.00 89.56 90 GLU A N 1
ATOM 687 C CA . GLU A 1 90 ? -13.291 21.958 15.067 1.00 89.56 90 GLU A CA 1
ATOM 688 C C . GLU A 1 90 ? -12.149 21.396 15.934 1.00 89.56 90 GLU A C 1
ATOM 690 O O . GLU A 1 90 ? -11.002 21.243 15.472 1.00 89.56 90 GLU A O 1
ATOM 695 N N . PRO A 1 91 ? -12.437 21.036 17.200 1.00 91.00 91 PRO A N 1
ATOM 696 C CA . PRO A 1 91 ? -11.445 20.425 18.069 1.00 91.00 91 PRO A CA 1
ATOM 697 C C . PRO A 1 91 ? -11.025 19.054 17.535 1.00 91.00 91 PRO A C 1
ATOM 699 O O . PRO A 1 91 ? -11.803 18.333 16.911 1.00 91.00 91 PRO A O 1
ATOM 702 N N . LYS A 1 92 ? -9.776 18.671 17.811 1.00 92.44 92 LYS A N 1
ATOM 703 C CA . LYS A 1 92 ? -9.257 17.357 17.429 1.00 92.44 92 LYS A CA 1
ATOM 704 C C . LYS A 1 92 ? -9.984 16.260 18.211 1.00 92.44 92 LYS A C 1
ATOM 706 O O . LYS A 1 92 ? -9.836 16.184 19.426 1.00 92.44 92 LYS A O 1
ATOM 711 N N . LYS A 1 93 ? -10.734 15.410 17.505 1.00 92.75 93 LYS A N 1
ATOM 712 C CA . LYS A 1 93 ? -11.464 14.268 18.087 1.00 92.75 93 LYS A CA 1
ATOM 713 C C . LYS A 1 93 ? -10.763 12.924 17.903 1.00 92.75 93 LYS A C 1
ATOM 715 O O . LYS A 1 93 ? -10.989 12.025 18.706 1.00 92.75 93 LYS A O 1
ATOM 720 N N . ILE A 1 94 ? -9.960 12.792 16.850 1.00 95.50 94 ILE A N 1
ATOM 721 C CA . ILE A 1 94 ? -9.183 11.592 16.523 1.00 95.50 94 ILE A CA 1
ATOM 722 C C . ILE A 1 94 ? -7.779 11.737 17.116 1.00 95.50 94 ILE A C 1
ATOM 724 O O . ILE A 1 94 ? -7.219 12.833 17.107 1.00 95.50 94 ILE A O 1
ATOM 728 N N . MET A 1 95 ? -7.212 10.667 17.672 1.00 95.88 95 MET A N 1
ATOM 729 C CA . MET A 1 95 ? -5.892 10.731 18.306 1.00 95.88 95 MET A CA 1
ATOM 730 C C . MET A 1 95 ? -4.757 10.409 17.338 1.00 95.88 95 MET A C 1
ATOM 732 O O . MET A 1 95 ? -3.741 11.111 17.346 1.00 95.88 95 MET A O 1
ATOM 736 N N . ALA A 1 96 ? -4.932 9.370 16.518 1.00 97.56 96 ALA A N 1
ATOM 737 C CA . ALA A 1 96 ? -3.916 8.922 15.578 1.00 97.56 96 ALA A CA 1
ATOM 738 C C . ALA A 1 96 ? -4.480 8.086 14.418 1.00 97.56 96 ALA A C 1
ATOM 740 O O . ALA A 1 96 ? -5.610 7.594 14.477 1.00 97.56 96 ALA A O 1
ATOM 741 N N . VAL A 1 97 ? -3.644 7.897 13.395 1.00 98.50 97 VAL A N 1
ATOM 742 C CA . VAL A 1 97 ? -3.826 6.906 12.324 1.00 98.50 97 VAL A CA 1
ATOM 743 C C . VAL A 1 97 ? -2.676 5.903 12.394 1.00 98.50 97 VAL A C 1
ATOM 745 O O . VAL A 1 97 ? -1.510 6.303 12.436 1.00 98.50 97 VAL A O 1
ATOM 748 N N . LEU A 1 98 ? -2.993 4.614 12.408 1.00 98.75 98 LEU A N 1
ATOM 749 C CA . LEU A 1 98 ? -2.027 3.537 12.223 1.00 98.75 98 LEU A CA 1
ATOM 750 C C . LEU A 1 98 ? -1.947 3.234 10.729 1.00 98.75 98 LEU A C 1
ATOM 752 O O . LEU A 1 98 ? -2.966 2.935 10.124 1.00 98.75 98 LEU A O 1
ATOM 756 N N . VAL A 1 99 ? -0.764 3.346 10.140 1.00 98.69 99 VAL A N 1
ATOM 757 C CA . VAL A 1 99 ? -0.513 3.172 8.709 1.00 98.69 99 VAL A CA 1
ATOM 758 C C . VAL A 1 99 ? 0.228 1.855 8.520 1.00 98.69 99 VAL A C 1
ATOM 760 O O . VAL A 1 99 ? 1.379 1.732 8.946 1.00 98.69 99 VAL A O 1
ATOM 763 N N . SER A 1 100 ? -0.426 0.873 7.902 1.00 98.50 100 SER A N 1
ATOM 764 C CA . SER A 1 100 ? 0.159 -0.443 7.638 1.00 98.50 100 SER A CA 1
ATOM 765 C C . SER A 1 100 ? 1.304 -0.350 6.641 1.00 98.50 100 SER A C 1
ATOM 767 O O . SER A 1 100 ? 2.387 -0.867 6.898 1.00 98.50 100 SER A O 1
ATOM 769 N N . HIS A 1 101 ? 1.101 0.325 5.510 1.00 97.12 101 HIS A N 1
ATOM 770 C CA . HIS A 1 101 ? 2.116 0.433 4.468 1.00 97.12 101 HIS A CA 1
ATOM 771 C C . HIS A 1 101 ? 1.858 1.598 3.502 1.00 97.12 101 HIS A C 1
ATOM 773 O O . HIS A 1 101 ? 0.895 2.351 3.630 1.00 97.12 101 HIS A O 1
ATOM 779 N N . ALA A 1 102 ? 2.771 1.790 2.546 1.00 94.75 102 ALA A N 1
ATOM 780 C CA . ALA A 1 102 ? 2.826 2.988 1.708 1.00 94.75 102 ALA A CA 1
ATOM 781 C C . ALA A 1 102 ? 2.089 2.881 0.352 1.00 94.75 102 ALA A C 1
ATOM 783 O O . ALA A 1 102 ? 2.289 3.738 -0.526 1.00 94.75 102 ALA A O 1
ATOM 784 N N . HIS A 1 103 ? 1.247 1.861 0.150 1.00 94.12 103 HIS A N 1
ATOM 785 C CA . HIS A 1 103 ? 0.342 1.856 -0.998 1.00 94.12 103 HIS A CA 1
ATOM 786 C C . HIS A 1 103 ? -0.765 2.907 -0.836 1.00 94.12 103 HIS A C 1
ATOM 788 O O . HIS A 1 103 ? -1.085 3.382 0.256 1.00 94.12 103 HIS A O 1
ATOM 794 N N . THR A 1 104 ? -1.293 3.363 -1.969 1.00 92.44 104 THR A N 1
ATOM 795 C CA . THR A 1 104 ? -2.228 4.496 -2.043 1.00 92.44 104 THR A CA 1
ATOM 796 C C . THR A 1 104 ? -3.592 4.170 -1.454 1.00 92.44 104 THR A C 1
ATOM 798 O O . THR A 1 104 ? -4.196 5.009 -0.811 1.00 92.44 104 THR A O 1
ATOM 801 N N . ASP A 1 105 ? -4.045 2.945 -1.566 1.00 93.56 105 ASP A N 1
ATOM 802 C CA . ASP A 1 105 ? -5.223 2.379 -0.913 1.00 93.56 105 ASP A CA 1
ATOM 803 C C . ASP A 1 105 ? -5.119 2.217 0.611 1.00 93.56 105 ASP A C 1
ATOM 805 O O . ASP A 1 105 ? -6.133 1.925 1.244 1.00 93.56 105 ASP A O 1
ATOM 809 N N . HIS A 1 106 ? -3.961 2.519 1.213 1.00 96.69 106 HIS A N 1
ATOM 810 C CA . HIS A 1 106 ? -3.759 2.538 2.672 1.00 96.69 106 HIS A CA 1
ATOM 811 C C . HIS A 1 106 ? -3.335 3.912 3.204 1.00 96.69 106 HIS A C 1
ATOM 813 O O . HIS A 1 106 ? -3.740 4.319 4.291 1.00 96.69 106 HIS A O 1
ATOM 819 N N . ALA A 1 107 ? -2.562 4.673 2.425 1.00 95.75 107 ALA A N 1
ATOM 820 C CA . ALA A 1 107 ? -2.010 5.968 2.838 1.00 95.75 107 ALA A CA 1
ATOM 821 C C . ALA A 1 107 ? -2.459 7.160 1.968 1.00 95.75 107 ALA A C 1
ATOM 823 O O . ALA A 1 107 ? -2.108 8.301 2.264 1.00 95.75 107 ALA A O 1
ATOM 824 N N . GLY A 1 108 ? -3.227 6.910 0.903 1.00 94.00 108 GLY A N 1
ATOM 825 C CA . GLY A 1 108 ? -3.591 7.832 -0.187 1.00 94.00 108 GLY A CA 1
ATOM 826 C C . GLY A 1 108 ? -4.177 9.179 0.215 1.00 94.00 108 GLY A C 1
ATOM 827 O O . GLY A 1 108 ? -4.041 10.156 -0.523 1.00 94.00 108 GLY A O 1
ATOM 828 N N . TYR A 1 109 ? -4.807 9.237 1.388 1.00 95.88 109 TYR A N 1
ATOM 829 C CA . TYR A 1 109 ? -5.476 10.424 1.906 1.00 95.88 109 TYR A CA 1
ATOM 830 C C . TYR A 1 109 ? -4.800 11.007 3.154 1.00 95.88 109 TYR A C 1
ATOM 832 O O . TYR A 1 109 ? -5.336 11.922 3.775 1.00 95.88 109 TYR A O 1
ATOM 840 N N . LEU A 1 110 ? -3.599 10.574 3.543 1.00 95.75 110 LEU A N 1
ATOM 841 C CA . LEU A 1 110 ? -2.928 11.163 4.715 1.00 95.75 110 LEU A CA 1
ATOM 842 C C . LEU A 1 110 ? -2.729 12.685 4.585 1.00 95.75 110 LEU A C 1
ATOM 844 O O . LEU A 1 110 ? -2.768 13.418 5.573 1.00 95.75 110 LEU A O 1
ATOM 848 N N . GLY A 1 111 ? -2.565 13.191 3.361 1.00 93.94 111 GLY A N 1
ATOM 849 C CA . GLY A 1 111 ? -2.398 14.613 3.071 1.00 93.94 111 GLY A CA 1
ATOM 850 C C . GLY A 1 111 ? -3.652 15.464 3.251 1.00 93.94 111 GLY A C 1
ATOM 851 O O . GLY A 1 111 ? -3.530 16.688 3.220 1.00 93.94 111 GLY A O 1
ATOM 852 N N . ILE A 1 112 ? -4.830 14.882 3.482 1.00 94.56 112 ILE A N 1
ATOM 853 C CA . ILE A 1 112 ? -6.058 15.649 3.761 1.00 94.56 112 ILE A CA 1
ATOM 854 C C . ILE A 1 112 ? -6.371 15.752 5.260 1.00 94.56 112 ILE A C 1
ATOM 856 O O . ILE A 1 112 ? -7.196 16.572 5.673 1.00 94.56 112 ILE A O 1
ATOM 860 N N . ILE A 1 113 ? -5.689 14.953 6.084 1.00 95.25 113 ILE A N 1
ATOM 861 C CA . ILE A 1 113 ? -5.828 14.940 7.542 1.00 95.25 113 ILE A CA 1
ATOM 862 C C . ILE A 1 113 ? -5.089 16.138 8.154 1.00 95.25 113 ILE A C 1
ATOM 864 O O . ILE A 1 113 ? -4.062 16.600 7.645 1.00 95.25 113 ILE A O 1
ATOM 868 N N . ARG A 1 114 ? -5.629 16.677 9.253 1.00 92.81 114 ARG A N 1
ATOM 869 C CA . ARG A 1 114 ? -5.026 17.789 10.005 1.00 92.81 114 ARG A CA 1
ATOM 870 C C . ARG A 1 114 ? -3.583 17.498 10.443 1.00 92.81 114 ARG A C 1
ATOM 872 O O . ARG A 1 114 ? -3.245 16.390 10.844 1.00 92.81 114 ARG A O 1
ATOM 879 N N . LYS A 1 115 ? -2.739 18.532 10.418 1.00 89.88 115 LYS A N 1
ATOM 880 C CA . LYS A 1 115 ? -1.287 18.433 10.672 1.00 89.88 115 LYS A CA 1
ATOM 881 C C . LYS A 1 115 ? -0.901 18.065 12.112 1.00 89.88 115 LYS A C 1
ATOM 883 O O . LYS A 1 115 ? 0.155 17.505 12.353 1.00 89.88 115 LYS A O 1
ATOM 888 N N . ASP A 1 116 ? -1.746 18.367 13.089 1.00 90.69 116 ASP A N 1
ATOM 889 C CA . ASP A 1 116 ? -1.538 18.054 14.511 1.00 90.69 116 ASP A CA 1
ATOM 890 C C . ASP A 1 116 ? -2.025 16.641 14.903 1.00 90.69 116 ASP A C 1
ATOM 892 O O . ASP A 1 116 ? -2.064 16.294 16.092 1.00 90.69 116 ASP A O 1
ATOM 896 N N . MET A 1 117 ? -2.416 15.825 13.916 1.00 93.94 117 MET A N 1
ATOM 897 C CA . MET A 1 117 ? -2.633 14.384 14.064 1.00 93.94 117 MET A CA 1
ATOM 898 C C . MET A 1 117 ? -1.299 13.638 14.032 1.00 93.94 117 MET A C 1
ATOM 900 O O . MET A 1 117 ? -0.380 14.066 13.339 1.00 93.94 117 MET A O 1
ATOM 904 N N . LYS A 1 118 ? -1.191 12.513 14.746 1.00 96.50 118 LYS A N 1
ATOM 905 C CA . LYS A 1 118 ? -0.032 11.620 14.636 1.00 96.50 118 LYS A CA 1
ATOM 906 C C . LYS A 1 118 ? -0.340 10.420 13.748 1.00 96.50 118 LYS A C 1
ATOM 908 O O . LYS A 1 118 ? -1.417 9.836 13.846 1.00 96.50 118 LYS A O 1
ATOM 913 N N . PHE A 1 119 ? 0.618 10.057 12.904 1.00 98.25 119 PHE A N 1
ATOM 914 C CA . PHE A 1 119 ? 0.605 8.828 12.118 1.00 98.25 119 PHE A CA 1
ATOM 915 C C . PHE A 1 119 ? 1.672 7.888 12.657 1.00 98.25 119 PHE A C 1
ATOM 917 O O . PHE A 1 119 ? 2.758 8.340 13.016 1.00 98.25 119 PHE A O 1
ATOM 924 N N . TYR A 1 120 ? 1.371 6.599 12.717 1.00 98.62 120 TYR A N 1
ATOM 925 C CA . TYR A 1 120 ? 2.286 5.576 13.211 1.00 98.62 120 TYR A CA 1
ATOM 926 C C . TYR A 1 120 ? 2.393 4.461 12.184 1.00 98.62 120 TYR A C 1
ATOM 928 O O . TYR A 1 120 ? 1.381 3.924 11.759 1.00 98.62 120 TYR A O 1
ATOM 936 N N . GLY A 1 121 ? 3.608 4.095 11.810 1.00 98.12 121 GLY A N 1
ATOM 937 C CA . GLY A 1 121 ? 3.892 3.010 10.872 1.00 98.12 121 GLY A CA 1
ATOM 938 C C . GLY A 1 121 ? 5.383 2.716 10.883 1.00 98.12 121 GLY A C 1
ATOM 939 O O . GLY A 1 121 ? 6.133 3.397 11.587 1.00 98.12 121 GLY A O 1
ATOM 940 N N . SER A 1 122 ? 5.848 1.724 10.128 1.00 96.81 122 SER A N 1
ATOM 941 C CA . SER A 1 122 ? 7.280 1.408 10.121 1.00 96.81 122 SER A CA 1
ATOM 942 C C . SER A 1 122 ? 8.137 2.605 9.676 1.00 96.81 122 SER A C 1
ATOM 944 O O . SER A 1 122 ? 7.708 3.465 8.895 1.00 96.81 122 SER A O 1
ATOM 946 N N . LYS A 1 123 ? 9.393 2.658 10.138 1.00 94.69 123 LYS A N 1
ATOM 947 C CA . LYS A 1 123 ? 10.377 3.650 9.653 1.00 94.69 123 LYS A CA 1
ATOM 948 C C . LYS A 1 123 ? 10.516 3.624 8.129 1.00 94.69 123 LYS A C 1
ATOM 950 O O . LYS A 1 123 ? 10.636 4.674 7.504 1.00 94.69 123 LYS A O 1
ATOM 955 N N . ILE A 1 124 ? 10.442 2.430 7.545 1.00 92.69 124 ILE A N 1
ATOM 956 C CA . ILE A 1 124 ? 10.509 2.220 6.101 1.00 92.69 124 ILE A CA 1
ATOM 957 C C . ILE A 1 124 ? 9.296 2.857 5.406 1.00 92.69 124 ILE A C 1
ATOM 959 O O . ILE A 1 124 ? 9.484 3.632 4.468 1.00 92.69 124 ILE A O 1
ATOM 963 N N . THR A 1 125 ? 8.076 2.621 5.902 1.00 94.81 125 THR A N 1
ATOM 964 C CA . THR A 1 125 ? 6.841 3.231 5.378 1.00 94.81 125 THR A CA 1
ATOM 965 C C . THR A 1 125 ? 6.897 4.754 5.453 1.00 94.81 125 THR A C 1
ATOM 967 O O . THR A 1 125 ? 6.627 5.419 4.450 1.00 94.81 125 THR A O 1
ATOM 970 N N . LYS A 1 126 ? 7.330 5.321 6.591 1.00 94.56 126 LYS A N 1
ATOM 971 C CA . LYS A 1 126 ? 7.529 6.773 6.739 1.00 94.56 126 LYS A CA 1
ATOM 972 C C . LYS A 1 126 ? 8.449 7.319 5.645 1.00 94.56 126 LYS A C 1
ATOM 974 O O . LYS A 1 126 ? 8.108 8.283 4.961 1.00 94.56 126 LYS A O 1
ATOM 979 N N . THR A 1 127 ? 9.618 6.706 5.472 1.00 90.56 127 THR A N 1
ATOM 980 C CA . THR A 1 127 ? 10.604 7.161 4.490 1.00 90.56 127 THR A CA 1
ATOM 981 C C . THR A 1 127 ? 10.102 7.005 3.062 1.00 90.56 127 THR A C 1
ATOM 983 O O . THR A 1 127 ? 10.245 7.942 2.278 1.00 90.56 127 THR A O 1
ATOM 986 N N . PHE A 1 128 ? 9.480 5.873 2.719 1.00 90.19 128 PHE A N 1
ATOM 987 C CA . PHE A 1 128 ? 8.928 5.654 1.384 1.00 90.19 128 PHE A CA 1
ATOM 988 C C . PHE A 1 128 ? 7.874 6.714 1.047 1.00 90.19 128 PHE A C 1
ATOM 990 O O . PHE A 1 128 ? 7.933 7.326 -0.021 1.00 90.19 128 PHE A O 1
ATOM 997 N N . LEU A 1 129 ? 6.936 6.978 1.961 1.00 91.06 129 LEU A N 1
ATOM 998 C CA . LEU A 1 129 ? 5.895 7.987 1.774 1.00 91.06 129 LEU A CA 1
ATOM 999 C C . LEU A 1 129 ? 6.472 9.401 1.633 1.00 91.06 129 LEU A C 1
ATOM 1001 O O . LEU A 1 129 ? 6.056 10.133 0.732 1.00 91.06 129 LEU A O 1
ATOM 1005 N N . GLY A 1 130 ? 7.478 9.750 2.442 1.00 88.44 130 GLY A N 1
ATOM 1006 C CA . GLY A 1 130 ? 8.210 11.011 2.319 1.00 88.44 130 GLY A CA 1
ATOM 1007 C C . GLY A 1 130 ? 8.809 11.191 0.921 1.00 88.44 130 GLY A C 1
ATOM 1008 O O . GLY A 1 130 ? 8.565 12.205 0.273 1.00 88.44 130 GLY A O 1
ATOM 1009 N N . ARG A 1 131 ? 9.489 10.164 0.392 1.00 84.69 131 ARG A N 1
ATOM 1010 C CA . ARG A 1 131 ? 10.065 10.205 -0.966 1.00 84.69 131 ARG A CA 1
ATOM 1011 C C . ARG A 1 131 ? 9.010 10.214 -2.063 1.00 84.69 131 ARG A C 1
ATOM 1013 O O . ARG A 1 131 ? 9.167 10.915 -3.061 1.00 84.69 131 ARG A O 1
ATOM 1020 N N . ARG A 1 132 ? 7.923 9.456 -1.894 1.00 85.56 132 ARG A N 1
ATOM 1021 C CA . ARG A 1 132 ? 6.798 9.432 -2.839 1.00 85.56 132 ARG A CA 1
ATOM 1022 C C . ARG A 1 132 ? 6.150 10.810 -2.954 1.00 85.56 132 ARG A C 1
ATOM 1024 O O . ARG A 1 132 ? 5.763 11.203 -4.053 1.00 85.56 132 ARG A O 1
ATOM 1031 N N . ARG A 1 133 ? 6.054 11.548 -1.846 1.00 85.50 133 ARG A N 1
ATOM 1032 C CA . ARG A 1 133 ? 5.551 12.926 -1.818 1.00 85.50 133 ARG A CA 1
ATOM 1033 C C . ARG A 1 133 ? 6.435 13.867 -2.637 1.00 85.50 133 ARG A C 1
ATOM 1035 O O . ARG A 1 133 ? 5.892 14.666 -3.389 1.00 85.50 133 ARG A O 1
ATOM 1042 N N . ASP A 1 134 ? 7.757 13.746 -2.552 1.00 80.69 134 ASP A N 1
ATOM 1043 C CA . ASP A 1 134 ? 8.686 14.636 -3.270 1.00 80.69 134 ASP A CA 1
ATOM 1044 C C . ASP A 1 134 ? 8.617 14.461 -4.802 1.00 80.69 134 ASP A C 1
ATOM 1046 O O . ASP A 1 134 ? 8.898 15.390 -5.561 1.00 80.69 134 ASP A O 1
ATOM 1050 N N . ILE A 1 135 ? 8.203 13.275 -5.269 1.00 76.56 135 ILE A N 1
ATOM 1051 C CA . ILE A 1 135 ? 8.046 12.953 -6.699 1.00 76.56 135 ILE A CA 1
ATOM 1052 C C . ILE A 1 135 ? 6.595 13.041 -7.202 1.00 76.56 135 ILE A C 1
ATOM 1054 O O . ILE A 1 135 ? 6.344 12.801 -8.389 1.00 76.56 135 ILE A O 1
ATOM 1058 N N . SER A 1 136 ? 5.641 13.338 -6.315 1.00 76.56 136 SER A N 1
ATOM 1059 C CA . SER A 1 136 ? 4.209 13.433 -6.609 1.00 76.56 136 SER A CA 1
ATOM 1060 C C . SER A 1 136 ? 3.723 14.875 -6.499 1.00 76.56 136 SER A C 1
ATOM 1062 O O . SER A 1 136 ? 4.021 15.593 -5.548 1.00 76.56 136 SER A O 1
ATOM 1064 N N . GLU A 1 137 ? 2.903 15.308 -7.454 1.00 69.19 137 GLU A N 1
ATOM 1065 C CA . GLU A 1 137 ? 2.304 16.646 -7.420 1.00 69.19 137 GLU A CA 1
ATOM 1066 C C . GLU A 1 137 ? 0.952 16.672 -6.679 1.00 69.19 137 GLU A C 1
ATOM 1068 O O . GLU A 1 137 ? 0.489 17.753 -6.305 1.00 69.19 137 GLU A O 1
ATOM 1073 N N . GLY A 1 138 ? 0.361 15.505 -6.386 1.00 79.62 138 GLY A N 1
ATOM 1074 C CA . GLY A 1 138 ? -0.989 15.363 -5.829 1.00 79.62 138 GLY A CA 1
ATOM 1075 C C . GLY A 1 138 ? -1.125 15.853 -4.384 1.00 79.62 138 GLY A C 1
ATOM 1076 O O . GLY A 1 138 ? -0.325 15.509 -3.517 1.00 79.62 138 GLY A O 1
ATOM 1077 N N . TRP A 1 139 ? -2.159 16.650 -4.110 1.00 87.94 139 TRP A N 1
ATOM 1078 C CA . TRP A 1 139 ? -2.402 17.267 -2.799 1.00 87.94 139 TRP A CA 1
ATOM 1079 C C . TRP A 1 139 ? -2.854 16.265 -1.722 1.00 87.94 139 TRP A C 1
ATOM 1081 O O . TRP A 1 139 ? -2.522 16.443 -0.550 1.00 87.94 139 TRP A O 1
ATOM 1091 N N . MET A 1 140 ? -3.523 15.179 -2.122 1.00 90.88 140 MET A N 1
ATOM 1092 C CA . MET A 1 140 ? -4.075 14.152 -1.225 1.00 90.88 140 MET A CA 1
ATOM 1093 C C . MET A 1 140 ? -3.015 13.407 -0.401 1.00 90.88 140 MET A C 1
ATOM 1095 O O . MET A 1 140 ? -3.306 12.950 0.697 1.00 90.88 140 MET A O 1
ATOM 1099 N N . MET A 1 141 ? -1.766 13.369 -0.881 1.00 87.12 141 MET A N 1
ATOM 1100 C CA . MET A 1 141 ? -0.624 12.714 -0.225 1.00 87.12 141 MET A CA 1
ATOM 1101 C C . MET A 1 141 ? 0.354 13.693 0.441 1.00 87.12 141 MET A C 1
ATOM 1103 O O . MET A 1 141 ? 1.365 13.280 1.006 1.00 87.12 141 MET A O 1
ATOM 1107 N N . LYS A 1 142 ? 0.091 15.007 0.394 1.00 88.12 142 LYS A N 1
ATOM 1108 C CA . LYS A 1 142 ? 0.970 16.032 0.986 1.00 88.12 142 LYS A CA 1
ATOM 1109 C C . LYS A 1 142 ? 0.681 16.220 2.476 1.00 88.12 142 LYS A C 1
ATOM 1111 O O . LYS A 1 142 ? 0.110 17.230 2.905 1.00 88.12 142 LYS A O 1
ATOM 1116 N N . TYR A 1 143 ? 1.055 15.218 3.265 1.00 88.94 143 TYR A N 1
ATOM 1117 C CA . TYR A 1 143 ? 1.039 15.288 4.724 1.00 88.94 143 TYR A CA 1
ATOM 1118 C C . TYR A 1 143 ? 2.342 15.881 5.283 1.00 88.94 143 TYR A C 1
ATOM 1120 O O . TYR A 1 143 ? 3.347 15.988 4.571 1.00 88.94 143 TYR A O 1
ATOM 1128 N N . ASP A 1 144 ? 2.299 16.294 6.548 1.00 88.94 144 ASP A N 1
ATOM 1129 C CA . ASP A 1 144 ? 3.440 16.852 7.279 1.00 88.94 144 ASP A CA 1
ATOM 1130 C C . ASP A 1 144 ? 4.316 15.719 7.845 1.00 88.94 144 ASP A C 1
ATOM 1132 O O . ASP A 1 144 ? 3.820 14.842 8.551 1.00 88.94 144 ASP A O 1
ATOM 1136 N N . ASP A 1 145 ? 5.609 15.691 7.507 1.00 87.69 145 ASP A N 1
ATOM 1137 C CA . ASP A 1 145 ? 6.488 14.568 7.879 1.00 87.69 145 ASP A CA 1
ATOM 1138 C C . ASP A 1 145 ? 6.716 14.466 9.398 1.00 87.69 145 ASP A C 1
ATOM 1140 O O . ASP A 1 145 ? 6.893 13.366 9.932 1.00 87.69 145 ASP A O 1
ATOM 1144 N N . ASP A 1 146 ? 6.622 15.595 10.109 1.00 91.50 146 ASP A N 1
ATOM 1145 C CA . ASP A 1 146 ? 6.746 15.675 11.571 1.00 91.50 146 ASP A CA 1
ATOM 1146 C C . ASP A 1 146 ? 5.543 15.043 12.300 1.00 91.50 146 ASP A C 1
ATOM 1148 O O . ASP A 1 146 ? 5.592 14.712 13.496 1.00 91.50 146 ASP A O 1
ATOM 1152 N N . SER A 1 147 ? 4.440 14.839 11.578 1.00 94.06 147 SER A N 1
ATOM 1153 C CA . SER A 1 147 ? 3.265 14.112 12.056 1.00 94.06 147 SER A CA 1
ATOM 1154 C C . SER A 1 147 ? 3.479 12.599 12.051 1.00 94.06 147 SER A C 1
ATOM 1156 O O . SER A 1 147 ? 2.790 11.902 12.793 1.00 94.06 147 SER A O 1
ATOM 1158 N N . PHE A 1 148 ? 4.424 12.079 11.261 1.00 97.19 148 PHE A N 1
ATOM 1159 C CA . PHE A 1 148 ? 4.638 10.641 11.104 1.00 97.19 148 PHE A CA 1
ATOM 1160 C C . PHE A 1 148 ? 5.738 10.131 12.048 1.00 97.19 148 PHE A C 1
ATOM 1162 O O . PHE A 1 148 ? 6.903 10.522 11.954 1.00 97.19 148 PHE A O 1
ATOM 1169 N N . THR A 1 149 ? 5.384 9.207 12.934 1.00 97.56 149 THR A N 1
ATOM 1170 C CA . THR A 1 149 ? 6.295 8.466 13.813 1.00 97.56 149 THR A CA 1
ATOM 1171 C C . THR A 1 149 ? 6.658 7.132 13.164 1.00 97.56 149 THR A C 1
ATOM 1173 O O . THR A 1 149 ? 5.785 6.302 12.916 1.00 97.56 149 THR A O 1
ATOM 1176 N N . GLY A 1 150 ? 7.946 6.939 12.869 1.00 96.88 150 GLY A N 1
ATOM 1177 C CA . GLY A 1 150 ? 8.472 5.692 12.317 1.00 96.88 150 GLY A CA 1
ATOM 1178 C C . GLY A 1 150 ? 8.848 4.708 13.425 1.00 96.88 150 GLY A C 1
ATOM 1179 O O . GLY A 1 150 ? 9.667 5.051 14.274 1.00 96.88 150 GLY A O 1
ATOM 1180 N N . LEU A 1 151 ? 8.289 3.503 13.376 1.00 97.44 151 LEU A N 1
ATOM 1181 C CA . LEU A 1 151 ? 8.431 2.453 14.386 1.00 97.44 151 LEU A CA 1
ATOM 1182 C C . LEU A 1 151 ? 9.428 1.368 13.959 1.00 97.44 151 LEU A C 1
ATOM 1184 O O . LEU A 1 151 ? 9.542 1.053 12.768 1.00 97.44 151 LEU A O 1
ATOM 1188 N N . ASP A 1 152 ? 10.120 0.785 14.937 1.00 95.75 152 ASP A N 1
ATOM 1189 C CA . ASP A 1 152 ? 10.911 -0.437 14.773 1.00 95.75 152 ASP A CA 1
ATOM 1190 C C . ASP A 1 152 ? 10.026 -1.692 14.861 1.00 95.75 152 ASP A C 1
ATOM 1192 O O . ASP A 1 152 ? 8.968 -1.704 15.495 1.00 95.75 152 ASP A O 1
ATOM 1196 N N . ASP A 1 153 ? 10.445 -2.784 14.221 1.00 95.75 153 ASP A N 1
ATOM 1197 C CA . ASP A 1 153 ? 9.741 -4.071 14.294 1.00 95.75 153 ASP A CA 1
ATOM 1198 C C . ASP A 1 153 ? 9.670 -4.591 15.744 1.00 95.75 153 ASP A C 1
ATOM 1200 O O . ASP A 1 153 ? 10.683 -4.715 16.433 1.00 95.75 153 ASP A O 1
ATOM 1204 N N . GLY A 1 154 ? 8.462 -4.914 16.210 1.00 96.94 154 GLY A N 1
ATOM 1205 C CA . GLY A 1 154 ? 8.189 -5.347 17.580 1.00 96.94 154 GLY A CA 1
ATOM 1206 C C . GLY A 1 154 ? 8.004 -4.212 18.593 1.00 96.94 154 GLY A C 1
ATOM 1207 O O . GLY A 1 154 ? 7.696 -4.503 19.754 1.00 96.94 154 GLY A O 1
ATOM 1208 N N . GLU A 1 155 ? 8.170 -2.949 18.189 1.00 98.25 155 GLU A N 1
ATOM 1209 C CA . GLU A 1 155 ? 7.980 -1.788 19.062 1.00 98.25 155 GLU A CA 1
ATOM 1210 C C . GLU A 1 155 ? 6.549 -1.729 19.612 1.00 98.25 155 GLU A C 1
ATOM 1212 O O . GLU A 1 155 ? 5.571 -2.019 18.918 1.00 98.25 155 GLU A O 1
ATOM 1217 N N . THR A 1 156 ? 6.428 -1.365 20.889 1.00 98.50 156 THR A N 1
ATOM 1218 C CA . THR A 1 156 ? 5.146 -1.173 21.572 1.00 98.50 156 THR A CA 1
ATOM 1219 C C . THR A 1 156 ? 5.027 0.269 22.039 1.00 98.50 156 THR A C 1
ATOM 1221 O O . THR A 1 156 ? 5.963 0.803 22.630 1.00 98.50 156 THR A O 1
ATOM 1224 N N . PHE A 1 157 ? 3.871 0.879 21.809 1.00 98.50 157 PHE A N 1
ATOM 1225 C CA . PHE A 1 157 ? 3.583 2.268 22.153 1.00 98.50 157 PHE A CA 1
ATOM 1226 C C . PHE A 1 157 ? 2.127 2.425 22.601 1.00 98.50 157 PHE A C 1
ATOM 1228 O O . PHE A 1 157 ? 1.318 1.506 22.469 1.00 98.50 157 PHE A O 1
ATOM 1235 N N . GLU A 1 158 ? 1.795 3.592 23.147 1.00 98.31 158 GLU A N 1
ATOM 1236 C CA . GLU A 1 158 ? 0.455 3.897 23.649 1.00 98.31 158 GLU A CA 1
ATOM 1237 C C . GLU A 1 158 ? -0.136 5.110 22.931 1.00 98.31 158 GLU A C 1
ATOM 1239 O O . GLU A 1 158 ? 0.553 6.100 22.668 1.00 98.31 158 GLU A O 1
ATOM 1244 N N . VAL A 1 159 ? -1.433 5.037 22.633 1.00 97.81 159 VAL A N 1
ATOM 1245 C CA . VAL A 1 159 ? -2.231 6.168 22.153 1.00 97.81 159 VAL A CA 1
ATOM 1246 C C . VAL A 1 159 ? -3.544 6.185 22.927 1.00 97.81 159 VAL A C 1
ATOM 1248 O O . VAL A 1 159 ? -4.401 5.323 22.741 1.00 97.81 159 VAL A O 1
ATOM 1251 N N . GLY A 1 160 ? -3.703 7.168 23.815 1.00 96.00 160 GLY A N 1
ATOM 1252 C CA . GLY A 1 160 ? -4.826 7.184 24.752 1.00 96.00 160 GLY A CA 1
ATOM 1253 C C . GLY A 1 160 ? -4.795 5.949 25.657 1.00 96.00 160 GLY A C 1
ATOM 1254 O O . GLY A 1 160 ? -3.784 5.669 26.288 1.00 96.00 160 GLY A O 1
ATOM 1255 N N . SER A 1 161 ? -5.901 5.211 25.704 1.00 95.69 161 SER A N 1
ATOM 1256 C CA . SER A 1 161 ? -6.035 3.940 26.430 1.00 95.69 161 SER A CA 1
ATOM 1257 C C . SER A 1 161 ? -5.585 2.710 25.633 1.00 95.69 161 SER A C 1
ATOM 1259 O O . SER A 1 161 ? -5.616 1.606 26.174 1.00 95.69 161 SER A O 1
ATOM 1261 N N . ALA A 1 162 ? -5.205 2.865 24.361 1.00 98.38 162 ALA A N 1
ATOM 1262 C CA . ALA A 1 162 ? -4.798 1.749 23.518 1.00 98.38 162 ALA A CA 1
ATOM 1263 C C . ALA A 1 162 ? -3.293 1.493 23.632 1.00 98.38 162 ALA A C 1
ATOM 1265 O O . ALA A 1 162 ? -2.486 2.404 23.430 1.00 98.38 162 ALA A O 1
ATOM 1266 N N . LYS A 1 163 ? -2.919 0.236 23.873 1.00 98.75 163 LYS A N 1
ATOM 1267 C CA . LYS A 1 163 ? -1.536 -0.240 23.802 1.00 98.75 163 LYS A CA 1
ATOM 1268 C C . LYS A 1 163 ? -1.349 -1.031 22.517 1.00 98.75 163 LYS A C 1
ATOM 1270 O O . LYS A 1 163 ? -2.056 -2.003 22.269 1.00 98.75 163 LYS A O 1
ATOM 1275 N N . ILE A 1 164 ? -0.412 -0.605 21.683 1.00 98.81 164 ILE A N 1
ATOM 1276 C CA . ILE A 1 164 ? -0.279 -1.073 20.304 1.00 98.81 164 ILE A CA 1
ATOM 1277 C C . ILE A 1 164 ? 1.119 -1.638 20.108 1.00 98.81 164 ILE A C 1
ATOM 1279 O O . ILE A 1 164 ? 2.105 -0.991 20.454 1.00 98.81 164 ILE A O 1
ATOM 1283 N N . LYS A 1 165 ? 1.204 -2.831 19.524 1.00 98.81 165 LYS A N 1
ATOM 1284 C CA . LYS A 1 165 ? 2.448 -3.447 19.074 1.00 98.81 165 LYS A CA 1
ATOM 1285 C C . LYS A 1 165 ? 2.506 -3.447 17.552 1.00 98.81 165 LYS A C 1
ATOM 1287 O O . LYS A 1 165 ? 1.611 -3.983 16.903 1.00 98.81 165 LYS A O 1
ATOM 1292 N N . HIS A 1 166 ? 3.570 -2.870 17.009 1.00 98.62 166 HIS A N 1
ATOM 1293 C CA . HIS A 1 166 ? 3.909 -2.912 15.591 1.00 98.62 166 HIS A CA 1
ATOM 1294 C C . HIS A 1 166 ? 4.679 -4.197 15.266 1.00 98.62 166 HIS A C 1
ATOM 1296 O O . HIS A 1 166 ? 5.593 -4.576 16.001 1.00 98.62 166 HIS A O 1
ATOM 1302 N N . ILE A 1 167 ? 4.316 -4.873 14.175 1.00 98.50 167 ILE A N 1
ATOM 1303 C CA . ILE A 1 167 ? 4.985 -6.090 13.703 1.00 98.50 167 ILE A CA 1
ATOM 1304 C C . ILE A 1 167 ? 5.125 -6.002 12.185 1.00 98.50 167 ILE A C 1
ATOM 1306 O O . ILE A 1 167 ? 4.136 -5.785 11.492 1.00 98.50 167 ILE A O 1
ATOM 1310 N N . SER A 1 168 ? 6.333 -6.183 11.659 1.00 97.69 168 SER A N 1
ATOM 1311 C CA . SER A 1 168 ? 6.542 -6.193 10.206 1.00 97.69 168 SER A CA 1
ATOM 1312 C C . SER A 1 168 ? 5.960 -7.457 9.558 1.00 97.69 168 SER A C 1
ATOM 1314 O O . SER A 1 168 ? 6.054 -8.542 10.133 1.00 97.69 168 SER A O 1
ATOM 1316 N N . VAL A 1 169 ? 5.420 -7.332 8.344 1.00 98.25 169 VAL A N 1
ATOM 1317 C CA . VAL A 1 169 ? 4.913 -8.439 7.510 1.00 98.25 169 VAL A CA 1
ATOM 1318 C C . VAL A 1 169 ? 5.500 -8.375 6.096 1.00 98.25 169 VAL A C 1
ATOM 1320 O O . VAL A 1 169 ? 6.025 -7.344 5.676 1.00 98.25 169 VAL A O 1
ATOM 1323 N N . ASP A 1 170 ? 5.458 -9.494 5.372 1.00 96.69 170 ASP A N 1
ATOM 1324 C CA . ASP A 1 170 ? 5.834 -9.553 3.954 1.00 96.69 170 ASP A CA 1
ATOM 1325 C C . ASP A 1 170 ? 4.691 -9.029 3.090 1.00 96.69 170 ASP A C 1
ATOM 1327 O O . ASP A 1 170 ? 3.551 -9.449 3.264 1.00 96.69 170 ASP A O 1
ATOM 1331 N N . HIS A 1 171 ? 5.009 -8.163 2.135 1.00 95.19 171 HIS A N 1
ATOM 1332 C CA . HIS A 1 171 ? 4.098 -7.634 1.128 1.00 95.19 171 HIS A CA 1
ATOM 1333 C C . HIS A 1 171 ? 4.919 -7.155 -0.087 1.00 95.19 171 HIS A C 1
ATOM 1335 O O . HIS A 1 171 ? 6.150 -7.226 -0.081 1.00 95.19 171 HIS A O 1
ATOM 1341 N N . SER A 1 172 ? 4.277 -6.659 -1.148 1.00 89.81 172 SER A N 1
ATOM 1342 C CA . SER A 1 172 ? 4.980 -6.186 -2.355 1.00 89.81 172 SER A CA 1
ATOM 1343 C C . SER A 1 172 ? 5.676 -4.829 -2.198 1.00 89.81 172 SER A C 1
ATOM 1345 O O . SER A 1 172 ? 6.338 -4.376 -3.125 1.00 89.81 172 SER A O 1
ATOM 1347 N N . ILE A 1 173 ? 5.530 -4.150 -1.061 1.00 90.06 173 ILE A N 1
ATOM 1348 C CA . ILE A 1 173 ? 6.240 -2.907 -0.740 1.00 90.06 173 ILE A CA 1
ATOM 1349 C C . ILE A 1 173 ? 6.954 -3.072 0.605 1.00 90.06 173 ILE A C 1
ATOM 1351 O O . ILE A 1 173 ? 6.377 -3.629 1.545 1.00 90.06 173 ILE A O 1
ATOM 1355 N N . PRO A 1 174 ? 8.206 -2.603 0.739 1.00 88.38 174 PRO A N 1
ATOM 1356 C CA . PRO A 1 174 ? 8.937 -2.763 1.983 1.00 88.38 174 PRO A CA 1
ATOM 1357 C C . PRO A 1 174 ? 8.309 -1.928 3.104 1.00 88.38 174 PRO A C 1
ATOM 1359 O O . PRO A 1 174 ? 7.781 -0.837 2.881 1.00 88.38 174 PRO A O 1
ATOM 1362 N N . GLY A 1 175 ? 8.430 -2.427 4.334 1.00 92.81 175 GLY A N 1
ATOM 1363 C CA . GLY A 1 175 ? 7.929 -1.738 5.521 1.00 92.81 175 GLY A CA 1
ATOM 1364 C C . GLY A 1 175 ? 6.462 -1.996 5.845 1.00 92.81 175 GLY A C 1
ATOM 1365 O O . GLY A 1 175 ? 5.933 -1.284 6.699 1.00 92.81 175 GLY A O 1
ATOM 1366 N N . ALA A 1 176 ? 5.825 -2.973 5.195 1.00 97.19 176 ALA A N 1
ATOM 1367 C CA . ALA A 1 176 ? 4.468 -3.368 5.529 1.00 97.19 176 ALA A CA 1
ATOM 1368 C C . ALA A 1 176 ? 4.354 -3.877 6.970 1.00 97.19 176 ALA A C 1
ATOM 1370 O O . ALA A 1 176 ? 5.234 -4.576 7.482 1.00 97.19 176 ALA A O 1
ATOM 1371 N N . SER A 1 177 ? 3.265 -3.482 7.618 1.00 98.38 177 SER A N 1
ATOM 1372 C CA . SER A 1 177 ? 3.056 -3.637 9.050 1.00 98.38 177 SER A CA 1
ATOM 1373 C C . SER A 1 177 ? 1.688 -4.233 9.356 1.00 98.38 177 SER A C 1
ATOM 1375 O O . SER A 1 177 ? 0.665 -3.759 8.864 1.00 98.38 177 SER A O 1
ATOM 1377 N N . ALA A 1 178 ? 1.685 -5.183 10.282 1.00 98.81 178 ALA A N 1
ATOM 1378 C CA . ALA A 1 178 ? 0.527 -5.587 11.057 1.00 98.81 178 ALA A CA 1
ATOM 1379 C C . ALA A 1 178 ? 0.580 -4.956 12.461 1.00 98.81 178 ALA A C 1
ATOM 1381 O O . ALA A 1 178 ? 1.642 -4.555 12.956 1.00 98.81 178 ALA A O 1
ATOM 1382 N N . PHE A 1 179 ? -0.568 -4.900 13.135 1.00 98.88 179 PHE A N 1
ATOM 1383 C CA . PHE A 1 179 ? -0.677 -4.384 14.499 1.00 98.88 179 PHE A CA 1
ATOM 1384 C C . PHE A 1 179 ? -1.416 -5.361 15.414 1.00 98.88 179 PHE A C 1
ATOM 1386 O O . PHE A 1 179 ? -2.412 -5.966 15.019 1.00 98.88 179 PHE A O 1
ATOM 1393 N N . ILE A 1 180 ? -0.957 -5.474 16.661 1.00 98.88 180 ILE A N 1
ATOM 1394 C CA . ILE A 1 180 ? -1.731 -6.057 17.766 1.00 98.88 180 ILE A CA 1
ATOM 1395 C C . ILE A 1 180 ? -2.092 -4.922 18.721 1.00 98.88 180 ILE A C 1
ATOM 1397 O O . ILE A 1 180 ? -1.212 -4.226 19.222 1.00 98.88 180 ILE A O 1
ATOM 1401 N N . ILE A 1 181 ? -3.383 -4.730 18.958 1.00 98.81 181 ILE A N 1
ATOM 1402 C CA . ILE A 1 181 ? -3.953 -3.588 19.666 1.00 98.81 181 ILE A CA 1
ATOM 1403 C C . ILE A 1 181 ? -4.712 -4.106 20.885 1.00 98.81 181 ILE A C 1
ATOM 1405 O O . ILE A 1 181 ? -5.688 -4.843 20.760 1.00 98.81 181 ILE A O 1
ATOM 1409 N N . GLU A 1 182 ? -4.271 -3.702 22.069 1.00 98.56 182 GLU A N 1
ATOM 1410 C CA . GLU A 1 182 ? -4.997 -3.879 23.319 1.00 98.56 182 GLU A CA 1
ATOM 1411 C C . GLU A 1 182 ? -5.813 -2.612 23.599 1.00 98.56 182 GLU A C 1
ATOM 1413 O O . GLU A 1 182 ? -5.249 -1.538 23.808 1.00 98.56 182 GLU A O 1
ATOM 1418 N N . MET A 1 183 ? -7.144 -2.718 23.563 1.00 97.75 183 MET A N 1
ATOM 1419 C CA . MET A 1 183 ? -8.054 -1.575 23.710 1.00 97.75 183 MET A CA 1
ATOM 1420 C C . MET A 1 183 ? -9.405 -2.029 24.267 1.00 97.75 183 MET A C 1
ATOM 1422 O O . MET A 1 183 ? -9.943 -3.054 23.850 1.00 97.75 183 MET A O 1
ATOM 1426 N N . GLY A 1 184 ? -9.966 -1.299 25.238 1.00 95.88 184 GLY A N 1
ATOM 1427 C CA . GLY A 1 184 ? -11.267 -1.628 25.835 1.00 95.88 184 GLY A CA 1
ATOM 1428 C C . GLY A 1 184 ? -11.370 -3.038 26.437 1.00 95.88 184 GLY A C 1
ATOM 1429 O O . GLY A 1 184 ? -12.465 -3.600 26.474 1.00 95.88 184 GLY A O 1
ATOM 1430 N N . GLY A 1 185 ? -10.243 -3.617 26.872 1.00 95.94 185 GLY A N 1
ATOM 1431 C CA . GLY A 1 185 ? -10.137 -4.991 27.378 1.00 95.94 185 GLY A CA 1
ATOM 1432 C C . GLY A 1 185 ? -10.087 -6.082 26.297 1.00 95.94 185 GLY A C 1
ATOM 1433 O O . GLY A 1 185 ? -10.134 -7.266 26.636 1.00 95.94 185 GLY A O 1
ATOM 1434 N N . LEU A 1 186 ? -10.014 -5.713 25.016 1.00 98.25 186 LEU A N 1
ATOM 1435 C CA . LEU A 1 186 ? -9.921 -6.622 23.871 1.00 98.25 186 LEU A CA 1
ATOM 1436 C C . LEU A 1 186 ? -8.501 -6.655 23.303 1.00 98.25 186 LEU A C 1
ATOM 1438 O O . LEU A 1 186 ? -7.807 -5.642 23.333 1.00 98.25 186 LEU A O 1
ATOM 1442 N N . LEU A 1 187 ? -8.111 -7.798 22.738 1.00 98.50 187 LEU A N 1
ATOM 1443 C CA . LEU A 1 187 ? -6.926 -7.953 21.897 1.00 98.50 187 LEU A CA 1
ATOM 1444 C C . LEU A 1 187 ? -7.353 -8.083 20.436 1.00 98.50 187 LEU A C 1
ATOM 1446 O O . LEU A 1 187 ? -8.009 -9.054 20.050 1.00 98.50 187 LEU A O 1
ATOM 1450 N N . ILE A 1 188 ? -6.976 -7.093 19.637 1.00 98.81 188 ILE A N 1
ATOM 1451 C CA . ILE A 1 188 ? -7.371 -6.936 18.240 1.00 98.81 188 ILE A CA 1
ATOM 1452 C C . ILE A 1 188 ? -6.122 -7.040 17.364 1.00 98.81 188 ILE A C 1
ATOM 1454 O O . ILE A 1 188 ? -5.180 -6.277 17.544 1.00 98.81 188 ILE A O 1
ATOM 1458 N N . GLY A 1 189 ? -6.104 -7.966 16.412 1.00 98.81 189 GLY A N 1
ATOM 1459 C CA . GLY A 1 189 ? -5.105 -7.998 15.346 1.00 98.81 189 GLY A CA 1
ATOM 1460 C C . GLY A 1 189 ? -5.602 -7.265 14.104 1.00 98.81 189 GLY A C 1
ATOM 1461 O O . GLY A 1 189 ? -6.767 -7.401 13.741 1.00 98.81 189 GLY A O 1
ATOM 1462 N N . TYR A 1 190 ? -4.716 -6.535 13.437 1.00 98.81 190 TYR A N 1
ATOM 1463 C CA . TYR A 1 190 ? -4.929 -5.964 12.109 1.00 98.81 190 TYR A CA 1
ATOM 1464 C C . TYR A 1 190 ? -3.783 -6.400 11.209 1.00 98.81 190 TYR A C 1
ATOM 1466 O O . TYR A 1 190 ? -2.628 -6.106 11.519 1.00 98.81 190 TYR A O 1
ATOM 1474 N N . THR A 1 191 ? -4.087 -7.117 10.129 1.00 98.69 191 THR A N 1
ATOM 1475 C CA . THR A 1 191 ? -3.057 -7.666 9.238 1.00 98.69 191 THR A CA 1
ATOM 1476 C C . THR A 1 191 ? -2.367 -6.602 8.395 1.00 98.69 191 THR A C 1
ATOM 1478 O O . THR A 1 191 ? -1.226 -6.818 7.999 1.00 98.69 191 THR A O 1
ATOM 1481 N N . GLY A 1 192 ? -3.052 -5.487 8.104 1.00 98.12 192 GLY A N 1
ATOM 1482 C CA . GLY A 1 192 ? -2.752 -4.737 6.885 1.00 98.12 192 GLY A CA 1
ATOM 1483 C C . GLY A 1 192 ? -2.871 -5.671 5.680 1.00 98.12 192 GLY A C 1
ATOM 1484 O O . GLY A 1 192 ? -3.652 -6.626 5.728 1.00 98.12 192 GLY A O 1
ATOM 1485 N N . ASP A 1 193 ? -2.027 -5.458 4.680 1.00 97.88 193 ASP A N 1
ATOM 1486 C CA . ASP A 1 193 ? -1.852 -6.410 3.586 1.00 97.88 193 ASP A CA 1
ATOM 1487 C C . ASP A 1 193 ? -0.610 -7.255 3.820 1.00 97.88 193 ASP A C 1
ATOM 1489 O O . ASP A 1 193 ? 0.414 -6.761 4.307 1.00 97.88 193 ASP A O 1
ATOM 1493 N N . LEU A 1 194 ? -0.697 -8.539 3.479 1.00 97.81 194 LEU A N 1
ATOM 1494 C CA . LEU A 1 194 ? 0.382 -9.482 3.722 1.00 97.81 194 LEU A CA 1
ATOM 1495 C C . LEU A 1 194 ? 0.428 -10.599 2.676 1.00 97.81 194 LEU A C 1
ATOM 1497 O O . LEU A 1 194 ? -0.522 -10.843 1.946 1.00 97.81 194 LEU A O 1
ATOM 1501 N N . ARG A 1 195 ? 1.542 -11.325 2.622 1.00 95.88 195 ARG A N 1
ATOM 1502 C CA . ARG A 1 195 ? 1.694 -12.565 1.847 1.00 95.88 195 ARG A CA 1
ATOM 1503 C C . ARG A 1 195 ? 2.617 -13.560 2.545 1.00 95.88 195 ARG A C 1
ATOM 1505 O O . ARG A 1 195 ? 3.283 -13.230 3.525 1.00 95.88 195 ARG A O 1
ATOM 1512 N N . LEU A 1 196 ? 2.660 -14.787 2.023 1.00 96.38 196 LEU A N 1
ATOM 1513 C CA . LEU A 1 196 ? 3.583 -15.855 2.452 1.00 96.38 196 LEU A CA 1
ATOM 1514 C C . LEU A 1 196 ? 4.486 -16.385 1.325 1.00 96.38 196 LEU A C 1
ATOM 1516 O O . LEU A 1 196 ? 5.246 -17.333 1.528 1.00 96.38 196 LEU A O 1
ATOM 1520 N N . HIS A 1 197 ? 4.410 -15.774 0.145 1.00 93.69 197 HIS A N 1
ATOM 1521 C CA . HIS A 1 197 ? 5.117 -16.191 -1.067 1.00 93.69 197 HIS A CA 1
ATOM 1522 C C . HIS A 1 197 ? 6.069 -15.114 -1.614 1.00 93.69 197 HIS A C 1
ATOM 1524 O O . HIS A 1 197 ? 6.484 -15.174 -2.775 1.00 93.69 197 HIS A O 1
ATOM 1530 N N . GLY A 1 198 ? 6.406 -14.120 -0.789 1.00 92.25 198 GLY A N 1
ATOM 1531 C CA . GLY A 1 198 ? 7.497 -13.195 -1.051 1.00 92.25 198 GLY A CA 1
ATOM 1532 C C . GLY A 1 198 ? 8.818 -13.665 -0.447 1.00 92.25 198 GLY A C 1
ATOM 1533 O O . GLY A 1 198 ? 8.896 -14.662 0.274 1.00 92.25 198 GLY A O 1
ATOM 1534 N N . ARG A 1 199 ? 9.878 -12.898 -0.721 1.00 88.88 199 ARG A N 1
ATOM 1535 C CA . ARG A 1 199 ? 11.236 -13.163 -0.213 1.00 88.88 199 ARG A CA 1
ATOM 1536 C C . ARG A 1 199 ? 11.357 -13.046 1.308 1.00 88.88 199 ARG A C 1
ATOM 1538 O O . ARG A 1 199 ? 12.351 -13.510 1.852 1.00 88.88 199 ARG A O 1
ATOM 1545 N N . ARG A 1 200 ? 10.385 -12.396 1.958 1.00 90.75 200 ARG A N 1
ATOM 1546 C CA . ARG A 1 200 ? 10.413 -12.026 3.381 1.00 90.75 200 ARG A CA 1
ATOM 1547 C C . ARG A 1 200 ? 9.320 -12.715 4.191 1.00 90.75 200 ARG A C 1
ATOM 1549 O O . ARG A 1 200 ? 8.903 -12.204 5.233 1.00 90.75 200 ARG A O 1
ATOM 1556 N N . ARG A 1 201 ? 8.829 -13.863 3.713 1.00 94.62 201 ARG A N 1
ATOM 1557 C CA . ARG A 1 201 ? 7.734 -14.641 4.323 1.00 94.62 201 ARG A CA 1
ATOM 1558 C C . ARG A 1 201 ? 7.888 -14.856 5.831 1.00 94.62 201 ARG A C 1
ATOM 1560 O O . ARG A 1 201 ? 6.888 -14.952 6.539 1.00 94.62 201 ARG A O 1
ATOM 1567 N N . GLU A 1 202 ? 9.118 -14.898 6.341 1.00 96.19 202 GLU A N 1
ATOM 1568 C CA . GLU A 1 202 ? 9.436 -15.032 7.761 1.00 96.19 202 GLU A CA 1
ATOM 1569 C C . GLU A 1 202 ? 8.880 -13.886 8.623 1.00 96.19 202 GLU A C 1
ATOM 1571 O O . GLU A 1 202 ? 8.560 -14.106 9.793 1.00 96.19 202 GLU A O 1
ATOM 1576 N N . LEU A 1 203 ? 8.710 -12.684 8.058 1.00 96.50 203 LEU A N 1
ATOM 1577 C CA . LEU A 1 203 ? 8.067 -11.550 8.729 1.00 96.50 203 LEU A CA 1
ATOM 1578 C C . LEU A 1 203 ? 6.583 -11.844 8.987 1.00 96.50 203 LEU A C 1
ATOM 1580 O O . LEU A 1 203 ? 6.107 -11.747 10.120 1.00 96.50 203 LEU A O 1
ATOM 1584 N N . THR A 1 204 ? 5.863 -12.312 7.965 1.00 98.56 204 THR A N 1
ATOM 1585 C CA . THR A 1 204 ? 4.463 -12.735 8.111 1.00 98.56 204 THR A CA 1
ATOM 1586 C C . THR A 1 204 ? 4.339 -13.934 9.053 1.00 98.56 204 THR A C 1
ATOM 1588 O O . THR A 1 204 ? 3.462 -13.957 9.915 1.00 98.56 204 THR A O 1
ATOM 1591 N N . GLU A 1 205 ? 5.240 -14.918 8.968 1.00 98.50 205 GLU A N 1
ATOM 1592 C CA . GLU A 1 205 ? 5.254 -16.064 9.889 1.00 98.50 205 GLU A CA 1
ATOM 1593 C C . GLU A 1 205 ? 5.483 -15.638 11.350 1.00 98.50 205 GLU A C 1
ATOM 1595 O O . GLU A 1 205 ? 4.853 -16.188 12.263 1.00 98.50 205 GLU A O 1
ATOM 1600 N N . LYS A 1 206 ? 6.339 -14.633 11.585 1.00 98.31 206 LYS A N 1
ATOM 1601 C CA . LYS A 1 206 ? 6.532 -14.023 12.906 1.00 98.31 206 LYS A CA 1
ATOM 1602 C C . LYS A 1 206 ? 5.230 -13.400 13.407 1.00 98.31 206 LYS A C 1
ATOM 1604 O O . LYS A 1 206 ? 4.829 -13.711 14.530 1.00 98.31 206 LYS A O 1
ATOM 1609 N N . PHE A 1 207 ? 4.553 -12.588 12.592 1.00 98.62 207 PHE A N 1
ATOM 1610 C CA . PHE A 1 207 ? 3.247 -12.024 12.944 1.00 98.62 207 PHE A CA 1
ATOM 1611 C C . PHE A 1 207 ? 2.231 -13.117 13.299 1.00 98.62 207 PHE A C 1
ATOM 1613 O O . PHE A 1 207 ? 1.641 -13.067 14.378 1.00 98.62 207 PHE A O 1
ATOM 1620 N N . VAL A 1 208 ? 2.089 -14.148 12.460 1.00 98.75 208 VAL A N 1
ATOM 1621 C CA . VAL A 1 208 ? 1.176 -15.279 12.700 1.00 98.75 208 VAL A CA 1
ATOM 1622 C C . VAL A 1 208 ? 1.450 -15.934 14.056 1.00 98.75 208 VAL A C 1
ATOM 1624 O O . VAL A 1 208 ? 0.522 -16.193 14.824 1.00 98.75 208 VAL A O 1
ATOM 1627 N N . LYS A 1 209 ? 2.724 -16.171 14.389 1.00 98.56 209 LYS A N 1
ATOM 1628 C CA . LYS A 1 209 ? 3.126 -16.761 15.673 1.00 98.56 209 LYS A CA 1
ATOM 1629 C C . LYS A 1 209 ? 2.819 -15.844 16.857 1.00 98.56 209 LYS A C 1
ATOM 1631 O O . LYS A 1 209 ? 2.359 -16.317 17.895 1.00 98.56 209 LYS A O 1
ATOM 1636 N N . GLU A 1 210 ? 3.094 -14.550 16.739 1.00 98.44 210 GLU A N 1
ATOM 1637 C CA . GLU A 1 210 ? 2.811 -13.590 17.807 1.00 98.44 210 GLU A CA 1
ATOM 1638 C C . GLU A 1 210 ? 1.308 -13.414 18.042 1.00 98.44 210 GLU A C 1
ATOM 1640 O O . GLU A 1 210 ? 0.865 -13.464 19.190 1.00 98.44 210 GLU A O 1
ATOM 1645 N N . ALA A 1 211 ? 0.522 -13.300 16.973 1.00 98.38 211 ALA A N 1
ATOM 1646 C CA . ALA A 1 211 ? -0.932 -13.222 17.025 1.00 98.38 211 ALA A CA 1
ATOM 1647 C C . ALA A 1 211 ? -1.551 -14.497 17.628 1.00 98.38 211 ALA A C 1
ATOM 1649 O O . ALA A 1 211 ? -2.408 -14.410 18.509 1.00 98.38 211 ALA A O 1
ATOM 1650 N N . GLN A 1 212 ? -1.055 -15.681 17.245 1.00 98.38 212 GLN A N 1
ATOM 1651 C CA . GLN A 1 212 ? -1.448 -16.952 17.862 1.00 98.38 212 GLN A CA 1
ATOM 1652 C C . GLN A 1 212 ? -1.181 -16.953 19.378 1.00 98.38 212 GLN A C 1
ATOM 1654 O O . GLN A 1 212 ? -2.047 -17.329 20.171 1.00 98.38 212 GLN A O 1
ATOM 1659 N N . ASN A 1 213 ? 0.008 -16.513 19.802 1.00 98.25 213 ASN A N 1
ATOM 1660 C CA . ASN A 1 213 ? 0.380 -16.472 21.219 1.00 98.25 213 ASN A CA 1
ATOM 1661 C C . ASN A 1 213 ? -0.438 -15.449 22.019 1.00 98.25 213 ASN A C 1
ATOM 1663 O O . ASN A 1 213 ? -0.724 -15.686 23.194 1.00 98.25 213 ASN A O 1
ATOM 1667 N N . ALA A 1 214 ? -0.817 -14.335 21.390 1.00 97.50 214 ALA A N 1
ATOM 1668 C CA . ALA A 1 214 ? -1.638 -13.297 22.001 1.00 97.50 214 ALA A CA 1
ATOM 1669 C C . ALA A 1 214 ? -3.080 -13.757 22.267 1.00 97.50 214 ALA A C 1
ATOM 1671 O O . ALA A 1 214 ? -3.732 -13.182 23.134 1.00 97.50 214 ALA A O 1
ATOM 1672 N N . LYS A 1 215 ? -3.562 -14.806 21.577 1.00 97.81 215 LYS A N 1
ATOM 1673 C CA . LYS A 1 215 ? -4.944 -15.312 21.671 1.00 97.81 215 LYS A CA 1
ATOM 1674 C C . LYS A 1 215 ? -5.961 -14.203 21.393 1.00 97.81 215 LYS A C 1
ATOM 1676 O O . LYS A 1 215 ? -6.731 -13.811 22.269 1.00 97.81 215 LYS A O 1
ATOM 1681 N N . LEU A 1 216 ? -5.915 -13.683 20.168 1.00 98.56 216 LEU A N 1
ATOM 1682 C CA . LEU A 1 216 ? -6.718 -12.538 19.746 1.00 98.56 216 LEU A CA 1
ATOM 1683 C C . LEU A 1 216 ? -8.224 -12.775 19.935 1.00 98.56 216 LEU A C 1
ATOM 1685 O O . LEU A 1 216 ? -8.754 -13.834 19.588 1.00 98.56 216 LEU A O 1
ATOM 1689 N N . ASP A 1 217 ? -8.927 -11.752 20.421 1.00 98.62 217 ASP A N 1
ATOM 1690 C CA . ASP A 1 217 ? -10.390 -11.736 20.407 1.00 98.62 217 ASP A CA 1
ATOM 1691 C C . ASP A 1 217 ? -10.905 -11.482 18.986 1.00 98.62 217 ASP A C 1
ATOM 1693 O O . ASP A 1 217 ? -11.868 -12.110 18.554 1.00 98.62 217 ASP A O 1
ATOM 1697 N N . TYR A 1 218 ? -10.247 -10.578 18.261 1.00 98.69 218 TYR A N 1
ATOM 1698 C CA . TYR A 1 218 ? -10.639 -10.153 16.921 1.00 98.69 218 TYR A CA 1
ATOM 1699 C C . TYR A 1 218 ? -9.422 -10.115 16.000 1.00 98.69 218 TYR A C 1
ATOM 1701 O O . TYR A 1 218 ? -8.361 -9.646 16.407 1.00 98.69 218 TYR A O 1
ATOM 1709 N N . LEU A 1 219 ? -9.578 -10.564 14.757 1.00 98.75 219 LEU A N 1
ATOM 1710 C CA . LEU A 1 219 ? -8.593 -10.369 13.693 1.00 98.75 219 LEU A CA 1
ATOM 1711 C C . LEU A 1 219 ? -9.264 -9.708 12.495 1.00 98.75 219 LEU A C 1
ATOM 1713 O O . LEU A 1 219 ? -10.159 -10.293 11.896 1.00 98.75 219 LEU A O 1
ATOM 1717 N N . PHE A 1 220 ? -8.799 -8.521 12.144 1.00 98.25 220 PHE A N 1
ATOM 1718 C CA . PHE A 1 220 ? -9.107 -7.846 10.893 1.00 98.25 220 PHE A CA 1
ATOM 1719 C C . PHE A 1 220 ? -8.108 -8.349 9.854 1.00 98.25 220 PHE A C 1
ATOM 1721 O O . PHE A 1 220 ? -6.913 -8.081 9.994 1.00 98.25 220 PHE A O 1
ATOM 1728 N N . CYS A 1 221 ? -8.587 -9.131 8.889 1.00 98.06 221 CYS A N 1
ATOM 1729 C CA . CYS A 1 221 ? -7.754 -9.846 7.925 1.00 98.06 221 CYS A CA 1
ATOM 1730 C C . CYS A 1 221 ? -8.068 -9.385 6.508 1.00 98.06 221 CYS A C 1
ATOM 1732 O O . CYS A 1 221 ? -9.235 -9.413 6.116 1.00 98.06 221 CYS A O 1
ATOM 1734 N N . GLU A 1 222 ? -7.040 -9.015 5.746 1.00 97.12 222 GLU A N 1
ATOM 1735 C CA . GLU A 1 222 ? -7.183 -8.808 4.303 1.00 97.12 222 GLU A CA 1
ATOM 1736 C C . GLU A 1 222 ? -7.698 -10.081 3.619 1.00 97.12 222 GLU A C 1
ATOM 1738 O O . GLU A 1 222 ? -7.502 -11.200 4.112 1.00 97.12 222 GLU A O 1
ATOM 1743 N N . GLY A 1 223 ? -8.399 -9.911 2.505 1.00 95.19 223 GLY A N 1
ATOM 1744 C CA . GLY A 1 223 ? -9.014 -11.009 1.774 1.00 95.19 223 GLY A CA 1
ATOM 1745 C C . GLY A 1 223 ? -9.003 -10.791 0.273 1.00 95.19 223 GLY A C 1
ATOM 1746 O O . GLY A 1 223 ? -9.912 -11.267 -0.407 1.00 95.19 223 GLY A O 1
ATOM 1747 N N . THR A 1 224 ? -8.015 -10.056 -0.237 1.00 91.62 224 THR A N 1
ATOM 1748 C CA . THR A 1 224 ? -7.968 -9.593 -1.632 1.00 91.62 224 THR A CA 1
ATOM 1749 C C . THR A 1 224 ? -8.105 -10.766 -2.597 1.00 91.62 224 THR A C 1
ATOM 1751 O O . THR A 1 224 ? -8.916 -10.739 -3.516 1.00 91.62 224 THR A O 1
ATOM 1754 N N . ARG A 1 225 ? -7.374 -11.850 -2.303 1.00 89.62 225 ARG A N 1
ATOM 1755 C CA . ARG A 1 225 ? -7.325 -13.087 -3.093 1.00 89.62 225 ARG A CA 1
ATOM 1756 C C . ARG A 1 225 ? -7.906 -14.287 -2.343 1.00 89.62 225 ARG A C 1
ATOM 1758 O O . ARG A 1 225 ? -7.389 -15.404 -2.428 1.00 89.62 225 ARG A O 1
ATOM 1765 N N . VAL A 1 226 ? -8.959 -14.052 -1.553 1.00 90.69 226 VAL A N 1
ATOM 1766 C CA . VAL A 1 226 ? -9.688 -15.136 -0.867 1.00 90.69 226 VAL A CA 1
ATOM 1767 C C . VAL A 1 226 ? -10.447 -16.027 -1.850 1.00 90.69 226 VAL A C 1
ATOM 1769 O O . VAL A 1 226 ? -10.678 -17.204 -1.573 1.00 90.69 226 VAL A O 1
ATOM 1772 N N . ASP A 1 227 ? -10.818 -15.476 -2.998 1.00 84.62 227 ASP A N 1
ATOM 1773 C CA . ASP A 1 227 ? -11.449 -16.220 -4.072 1.00 84.62 227 ASP A CA 1
ATOM 1774 C C . ASP A 1 227 ? -10.410 -16.967 -4.911 1.00 84.62 227 ASP A C 1
ATOM 1776 O O . ASP A 1 227 ? -9.435 -16.376 -5.363 1.00 84.62 227 ASP A O 1
ATOM 1780 N N . ASP A 1 228 ? -10.613 -18.265 -5.123 1.00 68.56 228 ASP A N 1
ATOM 1781 C CA . ASP A 1 228 ? -9.721 -19.143 -5.889 1.00 68.56 228 ASP A CA 1
ATOM 1782 C C . ASP A 1 228 ? -10.228 -19.398 -7.319 1.00 68.56 228 ASP A C 1
ATOM 1784 O O . ASP A 1 228 ? -10.023 -20.483 -7.869 1.00 68.56 228 ASP A O 1
ATOM 1788 N N . GLY A 1 229 ? -10.972 -18.445 -7.894 1.00 59.69 229 GLY A N 1
ATOM 1789 C CA . GLY A 1 229 ? -11.526 -18.546 -9.250 1.00 59.69 229 GLY A CA 1
ATOM 1790 C C . GLY A 1 229 ? -12.662 -19.567 -9.389 1.00 59.69 229 GLY A C 1
ATOM 1791 O O . GLY A 1 229 ? -13.061 -19.914 -10.500 1.00 59.69 2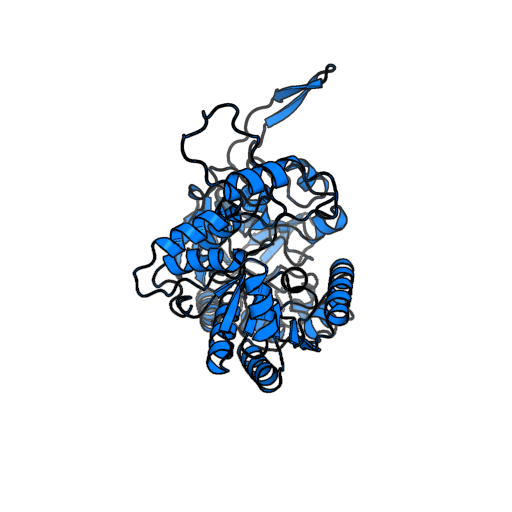29 GLY A O 1
ATOM 1792 N N . ARG A 1 230 ? -13.202 -20.075 -8.269 1.00 53.09 230 ARG A N 1
ATOM 1793 C CA . ARG A 1 230 ? -14.435 -20.887 -8.261 1.00 53.09 230 ARG A CA 1
ATOM 1794 C C . ARG A 1 230 ? -15.684 -20.034 -8.386 1.00 53.09 230 ARG A C 1
ATOM 1796 O O . ARG A 1 230 ? -16.746 -20.559 -8.726 1.00 53.09 230 ARG A O 1
ATOM 1803 N N . THR A 1 231 ? -15.582 -18.750 -8.077 1.00 52.59 231 THR A N 1
ATOM 1804 C CA . THR A 1 231 ? -16.606 -17.789 -8.450 1.00 52.59 231 THR A CA 1
ATOM 1805 C C . THR A 1 231 ? -16.431 -17.395 -9.912 1.00 52.59 231 THR A C 1
ATOM 1807 O O . THR A 1 231 ? -15.359 -17.505 -10.509 1.00 52.59 231 THR A O 1
ATOM 1810 N N . ALA A 1 232 ? -17.532 -16.960 -10.513 1.00 54.84 232 ALA A N 1
ATOM 1811 C CA . ALA A 1 232 ? -17.560 -16.476 -11.882 1.00 54.84 232 ALA A CA 1
ATOM 1812 C C . ALA A 1 232 ? -17.098 -15.011 -11.990 1.00 54.84 232 ALA A C 1
ATOM 1814 O O . ALA A 1 232 ? -17.532 -14.345 -12.925 1.00 54.84 232 ALA A O 1
ATOM 1815 N N . ASP A 1 233 ? -16.304 -14.503 -11.035 1.00 62.09 233 ASP A N 1
ATOM 1816 C CA . ASP A 1 233 ? -15.791 -13.133 -11.082 1.00 62.09 233 ASP A CA 1
ATOM 1817 C C . ASP A 1 233 ? -14.678 -13.033 -12.144 1.00 62.09 233 ASP A C 1
ATOM 1819 O O . ASP A 1 233 ? -13.592 -13.594 -11.952 1.00 62.09 233 ASP A O 1
ATOM 1823 N N . PRO A 1 234 ? -14.929 -12.361 -13.283 1.00 62.25 234 PRO A N 1
ATOM 1824 C CA . PRO A 1 234 ? -13.945 -12.237 -14.350 1.00 62.25 234 PRO A CA 1
ATOM 1825 C C . PRO A 1 234 ? -12.721 -11.413 -13.930 1.00 62.25 234 PRO A C 1
ATOM 1827 O O . PRO A 1 234 ? -11.639 -11.645 -14.465 1.00 62.25 234 PRO A O 1
ATOM 1830 N N . GLU A 1 235 ? -12.879 -10.490 -12.973 1.00 61.78 235 GLU A N 1
ATOM 1831 C CA . GLU A 1 235 ? -11.828 -9.575 -12.523 1.00 61.78 235 GLU A CA 1
ATOM 1832 C C . GLU A 1 235 ? -10.691 -10.357 -11.840 1.00 61.78 235 GLU A C 1
ATOM 1834 O O . GLU A 1 235 ? -9.520 -10.251 -12.209 1.00 61.78 235 GLU A O 1
ATOM 1839 N N . LEU A 1 236 ? -11.046 -11.240 -10.904 1.00 62.38 236 LEU A N 1
ATOM 1840 C CA . LEU A 1 236 ? -10.083 -12.065 -10.166 1.00 62.38 236 LEU A CA 1
ATOM 1841 C C . LEU A 1 236 ? -9.478 -13.179 -11.028 1.00 62.38 236 LEU A C 1
ATOM 1843 O O . LEU A 1 236 ? -8.306 -13.519 -10.871 1.00 62.38 236 LEU A O 1
ATOM 1847 N N . GLN A 1 237 ? -10.250 -13.736 -11.967 1.00 64.19 237 GLN A N 1
ATOM 1848 C CA . GLN A 1 237 ? -9.731 -14.738 -12.903 1.00 64.19 237 GLN A CA 1
ATOM 1849 C C . GLN A 1 237 ? -8.665 -14.155 -13.837 1.00 64.19 237 GLN A C 1
ATOM 1851 O O . GLN A 1 237 ? -7.691 -14.846 -14.144 1.00 64.19 237 GLN A O 1
ATOM 1856 N N . ALA A 1 238 ? -8.826 -12.898 -14.262 1.00 62.88 238 ALA A N 1
ATOM 1857 C CA . ALA A 1 238 ? -7.804 -12.195 -15.024 1.00 62.88 238 ALA A CA 1
ATOM 1858 C C . ALA A 1 238 ? -6.534 -11.988 -14.183 1.00 62.88 238 ALA A C 1
ATOM 1860 O O . ALA A 1 238 ? -5.447 -12.311 -14.648 1.00 62.88 238 ALA A O 1
ATOM 1861 N N . GLU A 1 239 ? -6.642 -11.566 -12.914 1.00 62.00 239 GLU A N 1
ATOM 1862 C CA . GLU A 1 239 ? -5.467 -11.390 -12.039 1.00 62.00 239 GLU A CA 1
ATOM 1863 C C . GLU A 1 239 ? -4.619 -12.675 -11.896 1.00 62.00 239 GLU A C 1
ATOM 1865 O O . GLU A 1 239 ? -3.396 -12.601 -11.750 1.00 62.00 239 GLU A O 1
ATOM 1870 N N . GLU A 1 240 ? -5.233 -13.862 -11.967 1.00 67.56 240 GLU A N 1
ATOM 1871 C CA . GLU A 1 240 ? -4.539 -15.146 -11.796 1.00 67.56 240 GLU A CA 1
ATOM 1872 C C . GLU A 1 240 ? -3.957 -15.771 -13.080 1.00 67.56 240 GLU A C 1
ATOM 1874 O O . GLU A 1 240 ? -3.097 -16.649 -12.969 1.00 67.56 240 GLU A O 1
ATOM 1879 N N . ALA A 1 241 ? -4.361 -15.354 -14.285 1.00 70.31 241 ALA A N 1
ATOM 1880 C CA . ALA A 1 241 ? -4.062 -16.087 -15.527 1.00 70.31 241 ALA A CA 1
ATOM 1881 C C . ALA A 1 241 ? -2.553 -16.216 -15.848 1.00 70.31 241 ALA A C 1
ATOM 1883 O O . ALA A 1 241 ? -2.102 -17.245 -16.373 1.00 70.31 241 ALA A O 1
ATOM 1884 N N . HIS A 1 242 ? -1.751 -15.209 -15.501 1.00 79.31 242 HIS A N 1
ATOM 1885 C CA . HIS A 1 242 ? -0.295 -15.179 -15.679 1.00 79.31 242 HIS A CA 1
ATOM 1886 C C . HIS A 1 242 ? 0.474 -14.842 -14.393 1.00 79.31 242 HIS A C 1
ATOM 1888 O O . HIS A 1 242 ? 1.698 -14.657 -14.430 1.00 79.31 242 HIS A O 1
ATOM 1894 N N . SER A 1 243 ? -0.211 -14.792 -13.249 1.00 80.50 243 SER A N 1
ATOM 1895 C CA . SER A 1 243 ? 0.422 -14.579 -11.948 1.00 80.50 243 SER A CA 1
ATOM 1896 C C . SER A 1 243 ? 1.109 -15.856 -11.467 1.00 80.50 243 SER A C 1
ATOM 1898 O O . SER A 1 243 ? 0.508 -16.923 -11.340 1.00 80.50 243 SER A O 1
ATOM 1900 N N . LEU A 1 244 ? 2.407 -15.757 -11.200 1.00 89.06 244 LEU A N 1
ATOM 1901 C CA . LEU A 1 244 ? 3.206 -16.837 -10.633 1.00 89.06 244 LEU A CA 1
ATOM 1902 C C . LEU A 1 244 ? 2.903 -16.984 -9.139 1.00 89.06 244 LEU A C 1
ATOM 1904 O O . LEU A 1 244 ? 2.414 -16.061 -8.488 1.00 89.06 244 LEU A O 1
ATOM 1908 N N . HIS A 1 245 ? 3.224 -18.140 -8.564 1.00 87.81 245 HIS A N 1
ATOM 1909 C CA . HIS A 1 245 ? 2.854 -18.449 -7.181 1.00 87.81 245 HIS A CA 1
ATOM 1910 C C . HIS A 1 245 ? 3.863 -17.965 -6.135 1.00 87.81 245 HIS A C 1
ATOM 1912 O O . HIS A 1 245 ? 3.562 -18.061 -4.949 1.00 87.81 245 HIS A O 1
ATOM 1918 N N . SER A 1 246 ? 5.050 -17.496 -6.542 1.00 92.00 246 SER A N 1
ATOM 1919 C CA . SER A 1 246 ? 6.046 -16.929 -5.627 1.00 92.00 246 SER A CA 1
ATOM 1920 C C . SER A 1 246 ? 7.090 -16.056 -6.329 1.00 92.00 246 SER A C 1
ATOM 1922 O O . SER A 1 246 ? 7.282 -16.141 -7.547 1.00 92.00 246 SER A O 1
ATOM 1924 N N . GLU A 1 247 ? 7.814 -15.252 -5.548 1.00 92.31 247 GLU A N 1
ATOM 1925 C CA . GLU A 1 247 ? 8.957 -14.461 -6.031 1.00 92.31 247 GLU A CA 1
ATOM 1926 C C . GLU A 1 247 ? 10.089 -15.339 -6.603 1.00 92.31 247 GLU A C 1
ATOM 1928 O O . GLU A 1 247 ? 10.767 -14.949 -7.554 1.00 92.31 247 GLU A O 1
ATOM 1933 N N . GLU A 1 248 ? 10.281 -16.564 -6.102 1.00 92.62 248 GLU A N 1
ATOM 1934 C CA . GLU A 1 248 ? 11.266 -17.514 -6.645 1.00 92.62 248 GLU A CA 1
ATOM 1935 C C . GLU A 1 248 ? 10.872 -18.029 -8.034 1.00 92.62 248 GLU A C 1
ATOM 1937 O O . GLU A 1 248 ? 11.730 -18.245 -8.899 1.00 92.62 248 GLU A O 1
ATOM 1942 N N . GLN A 1 249 ? 9.572 -18.215 -8.279 1.00 94.44 249 GLN A N 1
ATOM 1943 C CA . GLN A 1 249 ? 9.082 -18.562 -9.611 1.00 94.44 249 GLN A CA 1
ATOM 1944 C C . GLN A 1 249 ? 9.256 -17.395 -10.582 1.00 94.44 249 GLN A C 1
ATOM 1946 O O . GLN A 1 249 ? 9.655 -17.624 -11.724 1.00 94.44 249 GLN A O 1
ATOM 1951 N N . VAL A 1 250 ? 9.029 -16.153 -10.133 1.00 95.19 250 VAL A N 1
ATOM 1952 C CA . VAL A 1 250 ? 9.334 -14.953 -10.931 1.00 95.19 250 VAL A CA 1
ATOM 1953 C C . VAL A 1 250 ? 10.811 -14.924 -11.305 1.00 95.19 250 VAL A C 1
ATOM 1955 O O . VAL A 1 250 ? 11.125 -14.737 -12.479 1.00 95.19 250 VAL A O 1
ATOM 1958 N N . ALA A 1 251 ? 11.712 -15.162 -10.348 1.00 95.50 251 ALA A N 1
ATOM 1959 C CA . ALA A 1 251 ? 13.149 -15.216 -10.603 1.00 95.50 251 ALA A CA 1
ATOM 1960 C C . ALA A 1 251 ? 13.500 -16.277 -11.662 1.00 95.50 251 ALA A C 1
ATOM 1962 O O . ALA A 1 251 ? 14.166 -15.975 -12.652 1.00 95.50 251 ALA A O 1
ATOM 1963 N N . SER A 1 252 ? 12.968 -17.493 -11.512 1.00 96.06 252 SER A N 1
ATOM 1964 C CA . SER A 1 252 ? 13.199 -18.604 -12.449 1.00 96.06 252 SER A CA 1
ATOM 1965 C C . SER A 1 252 ? 12.658 -18.304 -13.855 1.00 96.06 252 SER A C 1
ATOM 1967 O O . SER A 1 252 ? 13.293 -18.601 -14.875 1.00 96.06 252 SER A O 1
ATOM 1969 N N . LYS A 1 253 ? 11.474 -17.682 -13.932 1.00 96.44 253 LYS A N 1
ATOM 1970 C CA . LYS A 1 253 ? 10.864 -17.250 -15.193 1.00 96.44 253 LYS A CA 1
ATOM 1971 C C . LYS A 1 253 ? 11.690 -16.145 -15.845 1.00 96.44 253 LYS A C 1
ATOM 1973 O O . LYS A 1 253 ? 11.932 -16.219 -17.047 1.00 96.44 253 LYS A O 1
ATOM 1978 N N . LEU A 1 254 ? 12.159 -15.165 -15.073 1.00 97.19 254 LEU A N 1
ATOM 1979 C CA . LEU A 1 254 ? 13.029 -14.103 -15.565 1.00 97.19 254 LEU A CA 1
ATOM 1980 C C . LEU A 1 254 ? 14.329 -14.672 -16.136 1.00 97.19 254 LEU A C 1
ATOM 1982 O O . LEU A 1 254 ? 14.694 -14.301 -17.246 1.00 97.19 254 LEU A O 1
ATOM 1986 N N . GLU A 1 255 ? 14.993 -15.602 -15.445 1.00 97.12 255 GLU A N 1
ATOM 1987 C CA . GLU A 1 255 ? 16.187 -16.275 -15.974 1.00 97.12 255 GLU A CA 1
ATOM 1988 C C . GLU A 1 255 ? 15.915 -16.925 -17.335 1.00 97.12 255 GLU A C 1
ATOM 1990 O O . GLU A 1 255 ? 16.658 -16.689 -18.288 1.00 97.12 255 GLU A O 1
ATOM 1995 N N . THR A 1 256 ? 14.799 -17.652 -17.446 1.00 97.00 256 THR A N 1
ATOM 1996 C CA . THR A 1 256 ? 14.369 -18.303 -18.694 1.00 97.00 256 THR A CA 1
ATOM 1997 C C . THR A 1 256 ? 14.130 -17.291 -19.817 1.00 97.00 256 THR A C 1
ATOM 1999 O O . THR A 1 256 ? 14.505 -17.531 -20.966 1.00 97.00 256 THR A O 1
ATOM 2002 N N . ILE A 1 257 ? 13.503 -16.151 -19.506 1.00 96.62 257 ILE A N 1
ATOM 2003 C CA . ILE A 1 257 ? 13.278 -15.076 -20.477 1.00 96.62 257 ILE A CA 1
ATOM 2004 C C . ILE A 1 257 ? 14.620 -14.482 -20.916 1.00 96.62 257 ILE A C 1
ATOM 2006 O O . ILE A 1 257 ? 14.862 -14.350 -22.114 1.00 96.62 257 ILE A O 1
ATOM 2010 N N . LEU A 1 258 ? 15.515 -14.159 -19.979 1.00 96.50 258 LEU A N 1
ATOM 2011 C CA . LEU A 1 258 ? 16.804 -13.541 -20.297 1.00 96.50 258 LEU A CA 1
ATOM 2012 C C . LEU A 1 258 ? 17.732 -14.461 -21.099 1.00 96.50 258 LEU A C 1
ATOM 2014 O O . LEU A 1 258 ? 18.493 -13.947 -21.918 1.00 96.50 258 LEU A O 1
ATOM 2018 N N . ASP A 1 259 ? 17.643 -15.782 -20.914 1.00 95.44 259 ASP A N 1
ATOM 2019 C CA . ASP A 1 259 ? 18.425 -16.769 -21.672 1.00 95.44 259 ASP A CA 1
ATOM 2020 C C . ASP A 1 259 ? 18.049 -16.819 -23.159 1.00 95.44 259 ASP A C 1
ATOM 2022 O O . ASP A 1 259 ? 18.901 -17.079 -24.010 1.00 95.44 259 ASP A O 1
ATOM 2026 N N . ARG A 1 260 ? 16.778 -16.555 -23.491 1.00 94.62 260 ARG A N 1
ATOM 2027 C CA . ARG A 1 260 ? 16.286 -16.561 -24.880 1.00 94.62 260 ARG A CA 1
ATOM 2028 C C . ARG A 1 260 ? 16.164 -15.171 -25.503 1.00 94.62 260 ARG A C 1
ATOM 2030 O O . ARG A 1 260 ? 16.118 -15.069 -26.731 1.00 94.62 260 ARG A O 1
ATOM 2037 N N . ALA A 1 261 ? 16.074 -14.121 -24.687 1.00 94.38 261 ALA A N 1
ATOM 2038 C CA . ALA A 1 261 ? 15.819 -12.762 -25.144 1.00 94.38 261 ALA A CA 1
ATOM 2039 C C . ALA A 1 261 ? 16.952 -12.250 -26.043 1.00 94.38 261 ALA A C 1
ATOM 2041 O O . ALA A 1 261 ? 18.118 -12.196 -25.648 1.00 94.38 261 ALA A O 1
ATOM 2042 N N . LYS A 1 262 ? 16.586 -11.811 -27.248 1.00 91.12 262 LYS A N 1
ATOM 2043 C CA . LYS A 1 262 ? 17.460 -11.073 -28.169 1.00 91.12 262 LYS A CA 1
ATOM 2044 C C . LYS A 1 262 ? 17.082 -9.599 -28.126 1.00 91.12 262 LYS A C 1
ATOM 2046 O O . LYS A 1 262 ? 15.909 -9.278 -27.975 1.00 91.12 262 LYS A O 1
ATOM 2051 N N . GLY A 1 263 ? 18.044 -8.702 -28.287 1.00 91.50 263 GLY A N 1
ATOM 2052 C CA . GLY A 1 263 ? 17.809 -7.269 -28.174 1.00 91.50 263 GLY A CA 1
ATOM 2053 C C . GLY A 1 263 ? 17.543 -6.821 -26.739 1.00 91.50 263 GLY A C 1
ATOM 2054 O O . GLY A 1 263 ? 17.985 -7.449 -25.769 1.00 91.50 263 GLY A O 1
ATOM 2055 N N . ILE A 1 264 ? 16.843 -5.695 -26.616 1.00 92.19 264 ILE A N 1
ATOM 2056 C CA . ILE A 1 264 ? 16.584 -5.056 -25.327 1.00 92.19 264 ILE A CA 1
ATOM 2057 C C . ILE A 1 264 ? 15.525 -5.826 -24.544 1.00 92.19 264 ILE A C 1
ATOM 2059 O O . ILE A 1 264 ? 14.565 -6.334 -25.119 1.00 92.19 264 ILE A O 1
ATOM 2063 N N . VAL A 1 265 ? 15.660 -5.851 -23.221 1.00 95.56 265 VAL A N 1
ATOM 2064 C CA . VAL A 1 265 ? 14.579 -6.287 -22.331 1.00 95.56 265 VAL A CA 1
ATOM 2065 C C . VAL A 1 265 ? 14.000 -5.069 -21.623 1.00 95.56 265 VAL A C 1
ATOM 2067 O O . VAL A 1 265 ? 14.744 -4.289 -21.034 1.00 95.56 265 VAL A O 1
ATOM 2070 N N . ILE A 1 266 ? 12.684 -4.885 -21.672 1.00 94.62 266 ILE A N 1
ATOM 2071 C CA . ILE A 1 266 ? 11.973 -3.885 -20.868 1.00 94.62 266 ILE A CA 1
ATOM 2072 C C . ILE A 1 266 ? 11.173 -4.640 -19.818 1.00 94.62 266 ILE A C 1
ATOM 2074 O O . ILE A 1 266 ? 10.226 -5.329 -20.164 1.00 94.62 266 ILE A O 1
ATOM 2078 N N . TYR A 1 267 ? 11.543 -4.508 -18.550 1.00 95.88 267 TYR A N 1
ATOM 2079 C CA . TYR A 1 267 ? 10.782 -5.037 -17.425 1.00 95.88 267 TYR A CA 1
ATOM 2080 C C . TYR A 1 267 ? 9.933 -3.906 -16.842 1.00 95.88 267 TYR A C 1
ATOM 2082 O O . TYR A 1 267 ? 10.471 -2.962 -16.254 1.00 95.88 267 TYR A O 1
ATOM 2090 N N . ASP A 1 268 ? 8.616 -3.966 -17.043 1.00 93.81 268 ASP A N 1
ATOM 2091 C CA . ASP A 1 268 ? 7.682 -2.954 -16.548 1.00 93.81 268 ASP A CA 1
ATOM 2092 C C . ASP A 1 268 ? 6.986 -3.430 -15.270 1.00 93.81 268 ASP A C 1
ATOM 2094 O O . ASP A 1 268 ? 6.157 -4.338 -15.303 1.00 93.81 268 ASP A O 1
ATOM 2098 N N . ALA A 1 269 ? 7.319 -2.805 -14.142 1.00 91.06 269 ALA A N 1
ATOM 2099 C CA . ALA A 1 269 ? 6.823 -3.164 -12.821 1.00 91.06 269 ALA A CA 1
ATOM 2100 C C . ALA A 1 269 ? 6.607 -1.949 -11.915 1.00 91.06 269 ALA A C 1
ATOM 2102 O O . ALA A 1 269 ? 7.035 -0.821 -12.197 1.00 91.06 269 ALA A O 1
ATOM 2103 N N . SER A 1 270 ? 5.902 -2.186 -10.808 1.00 86.00 270 SER A N 1
ATOM 2104 C CA . SER A 1 270 ? 5.607 -1.159 -9.811 1.00 86.00 270 SER A CA 1
ATOM 2105 C C . SER A 1 270 ? 6.895 -0.497 -9.297 1.00 86.00 270 SER A C 1
ATOM 2107 O O . SER A 1 270 ? 7.879 -1.183 -9.019 1.00 86.00 270 SER A O 1
ATOM 2109 N N . PRO A 1 271 ? 6.924 0.839 -9.128 1.00 77.88 271 PRO A N 1
ATOM 2110 C CA . PRO A 1 271 ? 8.054 1.514 -8.496 1.00 77.88 271 PRO A CA 1
ATOM 2111 C C . PRO A 1 271 ? 8.141 1.249 -6.985 1.00 77.88 271 PRO A C 1
ATOM 2113 O O . PRO A 1 271 ? 9.126 1.641 -6.368 1.00 77.88 271 PRO A O 1
ATOM 2116 N N . ALA A 1 272 ? 7.110 0.637 -6.395 1.00 80.00 272 ALA A N 1
ATOM 2117 C CA . ALA A 1 272 ? 7.054 0.307 -4.978 1.00 80.00 272 ALA A CA 1
ATOM 2118 C C . ALA A 1 272 ? 7.709 -1.038 -4.630 1.00 80.00 272 ALA A C 1
ATOM 2120 O O . ALA A 1 272 ? 8.128 -1.219 -3.488 1.00 80.00 272 ALA A O 1
ATOM 2121 N N . ASP A 1 273 ? 7.842 -1.940 -5.605 1.00 85.44 273 ASP A N 1
ATOM 2122 C CA . ASP A 1 273 ? 8.364 -3.285 -5.375 1.00 85.44 273 ASP A CA 1
ATOM 2123 C C . ASP A 1 273 ? 9.893 -3.314 -5.460 1.00 85.44 273 ASP A C 1
ATOM 2125 O O . ASP A 1 273 ? 10.501 -3.446 -6.530 1.00 85.44 273 ASP A O 1
ATOM 2129 N N . MET A 1 274 ? 10.517 -3.110 -4.299 1.00 82.81 274 MET A N 1
ATOM 2130 C CA . MET A 1 274 ? 11.971 -3.049 -4.166 1.00 82.81 274 MET A CA 1
ATOM 2131 C C . MET A 1 274 ? 12.629 -4.428 -4.110 1.00 82.81 274 MET A C 1
ATOM 2133 O O . MET A 1 274 ? 13.737 -4.574 -4.625 1.00 82.81 274 MET A O 1
ATOM 2137 N N . ASP A 1 275 ? 11.952 -5.441 -3.561 1.00 84.62 275 ASP A N 1
ATOM 2138 C CA . ASP A 1 275 ? 12.450 -6.821 -3.558 1.00 84.62 275 ASP A CA 1
ATOM 2139 C C . ASP A 1 275 ? 12.504 -7.377 -4.993 1.00 84.62 275 ASP A C 1
ATOM 2141 O O . ASP A 1 275 ? 13.483 -8.037 -5.368 1.00 84.62 275 ASP A O 1
ATOM 2145 N N . ARG A 1 276 ? 11.500 -7.055 -5.826 1.00 88.81 276 ARG A N 1
ATOM 2146 C CA . ARG A 1 276 ? 11.496 -7.371 -7.261 1.00 88.81 276 ARG A CA 1
ATOM 2147 C C . ARG A 1 276 ? 12.585 -6.630 -8.015 1.00 88.81 276 ARG A C 1
ATOM 2149 O O . ARG A 1 276 ? 13.253 -7.220 -8.860 1.00 88.81 276 ARG A O 1
ATOM 2156 N N . MET A 1 277 ? 12.779 -5.350 -7.713 1.00 86.31 277 MET A N 1
ATOM 2157 C CA . MET A 1 277 ? 13.818 -4.543 -8.346 1.00 86.31 277 MET A CA 1
ATOM 2158 C C . MET A 1 277 ? 15.214 -5.122 -8.085 1.00 86.31 277 MET A C 1
ATOM 2160 O O . MET A 1 277 ? 15.972 -5.318 -9.034 1.00 86.31 277 MET A O 1
ATOM 2164 N N . ASP A 1 278 ? 15.526 -5.440 -6.826 1.00 85.56 278 ASP A N 1
ATOM 2165 C CA . ASP A 1 278 ? 16.779 -6.092 -6.426 1.00 85.56 278 ASP A CA 1
ATOM 2166 C C . ASP A 1 278 ? 16.984 -7.423 -7.168 1.00 85.56 278 ASP A C 1
ATOM 2168 O O . ASP A 1 278 ? 18.019 -7.655 -7.799 1.00 85.56 278 ASP A O 1
ATOM 2172 N N . MET A 1 279 ? 15.947 -8.268 -7.187 1.00 89.94 279 MET A N 1
ATOM 2173 C CA . MET A 1 279 ? 15.965 -9.547 -7.896 1.00 89.94 279 MET A CA 1
ATOM 2174 C C . MET A 1 279 ? 16.258 -9.375 -9.394 1.00 89.94 279 MET A C 1
ATOM 2176 O O . MET A 1 279 ? 17.134 -10.062 -9.928 1.00 89.94 279 MET A O 1
ATOM 2180 N N . VAL A 1 280 ? 15.570 -8.445 -10.066 1.00 91.31 280 VAL A N 1
ATOM 2181 C CA . VAL A 1 280 ? 15.770 -8.169 -11.494 1.00 91.31 280 VAL A CA 1
ATOM 2182 C C . VAL A 1 280 ? 17.184 -7.659 -11.758 1.00 91.31 280 VAL A C 1
ATOM 2184 O O . VAL A 1 280 ? 17.820 -8.128 -12.702 1.00 91.31 280 VAL A O 1
ATOM 2187 N N . ILE A 1 281 ? 17.698 -6.739 -10.933 1.00 86.56 281 ILE A N 1
ATOM 2188 C CA . ILE A 1 281 ? 19.048 -6.181 -11.094 1.00 86.56 281 ILE A CA 1
ATOM 2189 C C . ILE A 1 281 ? 20.103 -7.280 -11.005 1.00 86.56 281 ILE A C 1
ATOM 2191 O O . ILE A 1 281 ? 20.964 -7.388 -11.886 1.00 86.56 281 ILE A O 1
ATOM 2195 N N . ARG A 1 282 ? 20.011 -8.118 -9.972 1.00 88.00 282 ARG A N 1
ATOM 2196 C CA . ARG A 1 282 ? 20.956 -9.204 -9.725 1.00 88.00 282 ARG A CA 1
ATOM 2197 C C . ARG A 1 282 ? 20.950 -10.228 -10.859 1.00 88.00 282 ARG A C 1
ATOM 2199 O O . ARG A 1 282 ? 22.009 -10.540 -11.402 1.00 88.00 282 ARG A O 1
ATOM 2206 N N . ILE A 1 283 ? 19.770 -10.711 -11.258 1.00 93.00 283 ILE A N 1
ATOM 2207 C CA . ILE A 1 283 ? 19.633 -11.710 -12.332 1.00 93.00 283 ILE A CA 1
ATOM 2208 C C . ILE A 1 283 ? 20.098 -11.131 -13.674 1.00 93.00 283 ILE A C 1
ATOM 2210 O O . ILE A 1 283 ? 20.856 -11.776 -14.397 1.00 93.00 283 ILE A O 1
ATOM 2214 N N . ALA A 1 284 ? 19.717 -9.893 -13.999 1.00 91.38 284 ALA A N 1
ATOM 2215 C CA . ALA A 1 284 ? 20.158 -9.236 -15.227 1.00 91.38 284 ALA A CA 1
ATOM 2216 C C . ALA A 1 284 ? 21.685 -9.089 -15.282 1.00 91.38 284 ALA A C 1
ATOM 2218 O O . ALA A 1 284 ? 22.296 -9.428 -16.297 1.00 91.38 284 ALA A O 1
ATOM 2219 N N . SER A 1 285 ? 22.302 -8.664 -14.176 1.00 86.62 285 SER A N 1
ATOM 2220 C CA . SER A 1 285 ? 23.756 -8.509 -14.070 1.00 86.62 285 SER A CA 1
ATOM 2221 C C . SER A 1 285 ? 24.483 -9.848 -14.229 1.00 86.62 285 SER A C 1
ATOM 2223 O O . SER A 1 285 ? 25.463 -9.934 -14.967 1.00 86.62 285 SER A O 1
ATOM 2225 N N . GLN A 1 286 ? 23.968 -10.922 -13.616 1.00 90.75 286 GLN A N 1
ATOM 2226 C CA . GLN A 1 286 ? 24.501 -12.285 -13.769 1.00 90.75 286 GLN A CA 1
ATOM 2227 C C . GLN A 1 286 ? 24.412 -12.800 -15.211 1.00 90.75 286 GLN A C 1
ATOM 2229 O O . GLN A 1 286 ? 25.306 -13.508 -15.671 1.00 90.75 286 GLN A O 1
ATOM 2234 N N . LYS A 1 287 ? 23.364 -12.411 -15.946 1.00 92.12 287 LYS A N 1
ATOM 2235 C CA . LYS A 1 287 ? 23.189 -12.718 -17.375 1.00 92.12 287 LYS A CA 1
ATOM 2236 C C . LYS A 1 287 ? 23.939 -11.739 -18.296 1.00 92.12 287 LYS A C 1
ATOM 2238 O O . LYS A 1 287 ? 23.743 -11.765 -19.508 1.00 92.12 287 LYS A O 1
ATOM 2243 N N . GLY A 1 288 ? 24.799 -10.875 -17.748 1.00 88.38 288 GLY A N 1
ATOM 2244 C CA . GLY A 1 288 ? 25.642 -9.950 -18.512 1.00 88.38 288 GLY A CA 1
ATOM 2245 C C . GLY A 1 288 ? 24.911 -8.728 -19.076 1.00 88.38 288 GLY A C 1
ATOM 2246 O O . GLY A 1 288 ? 25.439 -8.061 -19.969 1.00 88.38 288 GLY A O 1
ATOM 2247 N N . ARG A 1 289 ? 23.707 -8.415 -18.578 1.00 88.56 289 ARG A N 1
ATOM 2248 C CA . ARG A 1 289 ? 22.939 -7.233 -18.985 1.00 88.56 289 ARG A CA 1
ATOM 2249 C C . ARG A 1 289 ? 23.182 -6.066 -18.032 1.00 88.56 289 ARG A C 1
ATOM 2251 O O . ARG A 1 289 ? 23.040 -6.196 -16.822 1.00 88.56 289 ARG A O 1
ATOM 2258 N N . ASN A 1 290 ? 23.479 -4.895 -18.590 1.00 84.12 290 ASN A N 1
ATOM 2259 C CA . ASN A 1 290 ? 23.523 -3.642 -17.843 1.00 84.12 290 ASN A CA 1
ATOM 2260 C C . ASN A 1 290 ? 22.098 -3.134 -17.614 1.00 84.12 290 ASN A C 1
ATOM 2262 O O . ASN A 1 290 ? 21.306 -3.038 -18.559 1.00 84.12 290 ASN A O 1
ATOM 2266 N N . VAL A 1 291 ? 21.789 -2.765 -16.373 1.00 84.81 291 VAL A N 1
ATOM 2267 C CA . VAL A 1 291 ? 20.435 -2.373 -15.978 1.00 84.81 291 VAL A CA 1
ATOM 2268 C C . VAL A 1 291 ? 20.283 -0.860 -15.995 1.00 84.81 291 VAL A C 1
ATOM 2270 O O . VAL A 1 291 ? 21.083 -0.132 -15.408 1.00 84.81 291 VAL A O 1
ATOM 2273 N N . LEU A 1 292 ? 19.237 -0.382 -16.663 1.00 81.56 292 LEU A N 1
ATOM 2274 C CA . LEU A 1 292 ? 18.795 1.003 -16.625 1.00 81.56 292 LEU A CA 1
ATOM 2275 C C . LEU A 1 292 ? 17.550 1.123 -15.747 1.00 81.56 292 LEU A C 1
ATOM 2277 O O . LEU A 1 292 ? 16.580 0.404 -15.970 1.00 81.56 292 LEU A O 1
ATOM 2281 N N . ILE A 1 293 ? 17.546 2.070 -14.813 1.00 80.75 293 ILE A N 1
ATOM 2282 C CA . ILE A 1 293 ? 16.406 2.347 -13.928 1.00 80.75 293 ILE A CA 1
ATOM 2283 C C . ILE A 1 293 ? 15.899 3.771 -14.144 1.00 80.75 293 ILE A C 1
ATOM 2285 O O . ILE A 1 293 ? 16.691 4.686 -14.373 1.00 80.75 293 ILE A O 1
ATOM 2289 N N . ASP A 1 294 ? 14.587 3.985 -14.081 1.00 77.56 294 ASP A N 1
ATOM 2290 C CA . ASP A 1 294 ? 14.035 5.338 -14.184 1.00 77.56 294 ASP A CA 1
ATOM 2291 C C . ASP A 1 294 ? 14.326 6.199 -12.938 1.00 77.56 294 ASP A C 1
ATOM 2293 O O . ASP A 1 294 ? 14.528 5.700 -11.828 1.00 77.56 294 ASP A O 1
ATOM 2297 N N . ALA A 1 295 ? 14.329 7.522 -13.126 1.00 74.19 295 ALA A N 1
ATOM 2298 C CA . ALA A 1 295 ? 14.657 8.476 -12.067 1.00 74.19 295 ALA A CA 1
ATOM 2299 C C . ALA A 1 295 ? 13.737 8.406 -10.842 1.00 74.19 295 ALA A C 1
ATOM 2301 O O . ALA A 1 295 ? 14.203 8.580 -9.719 1.00 74.19 295 ALA A O 1
ATOM 2302 N N . LYS A 1 296 ? 12.441 8.126 -11.023 1.00 77.25 296 LYS A N 1
ATOM 2303 C CA . LYS A 1 296 ? 11.513 8.049 -9.888 1.00 77.25 296 LYS A CA 1
ATOM 2304 C C . LYS A 1 296 ? 11.876 6.877 -8.981 1.00 77.25 296 LYS A C 1
ATOM 2306 O O . LYS A 1 296 ? 11.959 7.059 -7.770 1.00 77.25 296 LYS A O 1
ATOM 2311 N N . LYS A 1 297 ? 12.153 5.706 -9.561 1.00 80.19 297 LYS A N 1
ATOM 2312 C CA . LYS A 1 297 ? 12.625 4.539 -8.801 1.00 80.19 297 LYS A CA 1
ATOM 2313 C C . LYS A 1 297 ? 13.950 4.801 -8.114 1.00 80.19 297 LYS A C 1
ATOM 2315 O O . LYS A 1 297 ? 14.057 4.566 -6.917 1.00 80.19 297 LYS A O 1
ATOM 2320 N N . ALA A 1 298 ? 14.930 5.334 -8.845 1.00 76.81 298 ALA A N 1
ATOM 2321 C CA . ALA A 1 298 ? 16.239 5.643 -8.278 1.00 76.81 298 ALA A CA 1
ATOM 2322 C C . ALA A 1 298 ? 16.124 6.540 -7.030 1.00 76.81 298 ALA A C 1
ATOM 2324 O O . ALA A 1 298 ? 16.802 6.296 -6.035 1.00 76.81 298 ALA A O 1
ATOM 2325 N N . TYR A 1 299 ? 15.217 7.524 -7.046 1.00 77.88 299 TYR A N 1
ATOM 2326 C CA . TYR A 1 299 ? 14.956 8.380 -5.887 1.00 77.88 299 TYR A CA 1
ATOM 2327 C C . TYR A 1 299 ? 14.313 7.653 -4.709 1.00 77.88 299 TYR A C 1
ATOM 2329 O O . TYR A 1 299 ? 14.761 7.812 -3.572 1.00 77.88 299 TYR A O 1
ATOM 2337 N N . LEU A 1 300 ? 13.262 6.868 -4.976 1.00 78.88 300 LEU A N 1
ATOM 2338 C CA . LEU A 1 300 ? 12.571 6.099 -3.942 1.00 78.88 300 LEU A CA 1
ATOM 2339 C C . LEU A 1 300 ? 13.556 5.182 -3.228 1.00 78.88 300 LEU A C 1
ATOM 2341 O O . LEU A 1 300 ? 13.612 5.181 -1.998 1.00 78.88 300 LEU A O 1
ATOM 2345 N N . VAL A 1 301 ? 14.379 4.465 -3.994 1.00 74.75 301 VAL A N 1
ATOM 2346 C CA . VAL A 1 301 ? 15.319 3.540 -3.385 1.00 74.75 301 VAL A CA 1
ATOM 2347 C C . VAL A 1 301 ? 16.460 4.250 -2.671 1.00 74.75 301 VAL A C 1
ATOM 2349 O O . VAL A 1 301 ? 16.835 3.844 -1.571 1.00 74.75 301 VAL A O 1
ATOM 2352 N N . HIS A 1 302 ? 16.991 5.335 -3.238 1.00 73.56 302 HIS A N 1
ATOM 2353 C CA . HIS A 1 302 ? 18.011 6.123 -2.555 1.00 73.56 302 HIS A CA 1
ATOM 2354 C C . HIS A 1 302 ? 17.559 6.512 -1.140 1.00 73.56 302 HIS A C 1
ATOM 2356 O O . HIS A 1 302 ? 18.315 6.347 -0.184 1.00 73.56 302 HIS A O 1
ATOM 2362 N N . GLY A 1 303 ? 16.303 6.943 -0.988 1.00 70.69 303 GLY A N 1
ATOM 2363 C CA . GLY A 1 303 ? 15.741 7.261 0.320 1.00 70.69 303 GLY A CA 1
ATOM 2364 C C . GLY A 1 303 ? 15.764 6.094 1.308 1.00 70.69 303 GLY A C 1
ATOM 2365 O O . GLY A 1 303 ? 16.077 6.313 2.474 1.00 70.69 303 GLY A O 1
ATOM 2366 N N . ILE A 1 304 ? 15.480 4.873 0.851 1.00 73.75 304 ILE A N 1
ATOM 2367 C CA . ILE A 1 304 ? 15.511 3.670 1.696 1.00 73.75 304 ILE A CA 1
ATOM 2368 C C . ILE A 1 304 ? 16.942 3.258 2.039 1.00 73.75 304 ILE A C 1
ATOM 2370 O O . ILE A 1 304 ? 17.214 2.928 3.188 1.00 73.75 304 ILE A O 1
ATOM 2374 N N . ASN A 1 305 ? 17.886 3.364 1.106 1.00 69.56 305 ASN A N 1
ATOM 2375 C CA . ASN A 1 305 ? 19.294 3.054 1.372 1.00 69.56 305 ASN A CA 1
ATOM 2376 C C . ASN A 1 305 ? 19.928 3.959 2.440 1.00 69.56 305 ASN A C 1
ATOM 2378 O O . ASN A 1 305 ? 20.867 3.542 3.119 1.00 69.56 305 ASN A O 1
ATOM 2382 N N . LEU A 1 306 ? 19.410 5.176 2.633 1.00 65.06 306 LEU A N 1
ATOM 2383 C CA . LEU A 1 306 ? 19.845 6.055 3.723 1.00 65.06 306 LEU A CA 1
ATOM 2384 C C . LEU A 1 306 ? 19.470 5.517 5.113 1.00 65.06 306 LEU A C 1
ATOM 2386 O O . LEU A 1 306 ? 20.129 5.863 6.092 1.00 65.06 306 LEU A O 1
ATOM 2390 N N . LEU A 1 307 ? 18.483 4.622 5.213 1.00 60.84 307 LEU A N 1
ATOM 2391 C CA . LEU A 1 307 ? 18.053 3.978 6.459 1.00 60.84 307 LEU A CA 1
ATOM 2392 C C . LEU A 1 307 ? 19.004 2.868 6.953 1.00 60.84 307 LEU A C 1
ATOM 2394 O O . LEU A 1 307 ? 18.560 1.949 7.639 1.00 60.84 307 LEU A O 1
ATOM 2398 N N . SER A 1 308 ? 20.286 2.939 6.575 1.00 58.25 308 SER A N 1
ATOM 2399 C CA . SER A 1 308 ? 21.419 2.085 6.973 1.00 58.25 308 SER A CA 1
ATOM 2400 C C . SER A 1 308 ? 21.067 0.945 7.940 1.00 58.25 308 SER A C 1
ATOM 2402 O O . SER A 1 308 ? 20.930 1.156 9.143 1.00 58.25 308 SER A O 1
ATOM 2404 N N . GLY A 1 309 ? 20.958 -0.278 7.414 1.00 61.00 309 GLY A N 1
ATOM 2405 C CA . GLY A 1 309 ? 20.733 -1.496 8.203 1.00 61.00 309 GLY A CA 1
ATOM 2406 C C . GLY A 1 309 ? 19.275 -1.944 8.339 1.00 61.00 309 GLY A C 1
ATOM 2407 O O . GLY A 1 309 ? 19.056 -3.098 8.690 1.00 61.00 309 GLY A O 1
ATOM 2408 N N . LEU A 1 310 ? 18.287 -1.104 8.002 1.00 61.06 310 LEU A N 1
ATOM 2409 C CA . LEU A 1 310 ? 16.868 -1.503 8.029 1.00 61.06 310 LEU A CA 1
ATOM 2410 C C . LEU A 1 310 ? 16.437 -2.353 6.824 1.00 61.06 310 LEU A C 1
ATOM 2412 O O . LEU A 1 310 ? 15.422 -3.040 6.891 1.00 61.06 310 LEU A O 1
ATOM 2416 N N . TYR A 1 311 ? 17.208 -2.330 5.734 1.00 67.69 311 TYR A N 1
ATOM 2417 C CA . TYR A 1 311 ? 16.934 -3.130 4.541 1.00 67.69 311 TYR A CA 1
ATOM 2418 C C . TYR A 1 311 ? 18.250 -3.545 3.844 1.00 67.69 311 TYR A C 1
ATOM 2420 O O . TYR A 1 311 ? 18.597 -3.031 2.784 1.00 67.69 311 TYR A O 1
ATOM 2428 N N . PRO A 1 312 ? 19.052 -4.420 4.484 1.00 60.97 312 PRO A N 1
ATOM 2429 C CA . PRO A 1 312 ? 20.451 -4.671 4.118 1.00 60.97 312 PRO A CA 1
ATOM 2430 C C . PRO A 1 312 ? 20.640 -5.460 2.816 1.00 60.97 312 PRO A C 1
ATOM 2432 O O . PRO A 1 312 ? 21.740 -5.467 2.273 1.00 60.97 312 PRO A O 1
ATOM 2435 N N . GLU A 1 313 ? 19.593 -6.138 2.341 1.00 63.03 313 GLU A N 1
ATOM 2436 C CA . GLU A 1 313 ? 19.636 -6.962 1.127 1.00 63.03 313 GLU A CA 1
ATOM 2437 C C . GLU A 1 313 ? 19.561 -6.160 -0.167 1.00 63.03 313 GLU A C 1
ATOM 2439 O O . GLU A 1 313 ? 19.915 -6.694 -1.209 1.00 63.03 313 GLU A O 1
ATOM 2444 N N . LEU A 1 314 ? 19.100 -4.910 -0.114 1.00 64.56 314 LEU A N 1
ATOM 2445 C CA . LEU A 1 314 ? 18.989 -4.080 -1.305 1.00 64.56 314 LEU A CA 1
ATOM 2446 C C . LEU A 1 314 ? 20.388 -3.685 -1.750 1.00 64.56 314 LEU A C 1
ATOM 2448 O O . LEU A 1 314 ? 21.073 -2.920 -1.062 1.00 64.56 314 LEU A O 1
ATOM 2452 N N . GLU A 1 315 ? 20.826 -4.252 -2.877 1.00 54.50 315 GLU A N 1
ATOM 2453 C CA . GLU A 1 315 ? 22.145 -3.955 -3.416 1.00 54.50 315 GLU A CA 1
ATOM 2454 C C . GLU A 1 315 ? 22.333 -2.437 -3.538 1.00 54.50 315 GLU A C 1
ATOM 2456 O O . GLU A 1 315 ? 21.458 -1.682 -3.982 1.00 54.50 315 GLU A O 1
ATOM 2461 N N . LYS A 1 316 ? 23.517 -1.964 -3.137 1.00 57.78 316 LYS A N 1
ATOM 2462 C CA . LYS A 1 316 ? 23.929 -0.597 -3.449 1.00 57.78 316 LYS A CA 1
ATOM 2463 C C . LYS A 1 316 ? 23.935 -0.492 -4.972 1.00 57.78 316 LYS A C 1
ATOM 2465 O O . LYS A 1 316 ? 24.540 -1.325 -5.637 1.00 57.78 316 LYS A O 1
ATOM 2470 N N . PHE A 1 317 ? 23.242 0.508 -5.515 1.00 60.50 317 PHE A N 1
ATOM 2471 C CA . PHE A 1 317 ? 22.966 0.733 -6.947 1.00 60.50 317 PHE A CA 1
ATOM 2472 C C . PHE A 1 317 ? 24.204 0.947 -7.836 1.00 60.50 317 PHE A C 1
ATOM 2474 O O . PHE A 1 317 ? 24.089 1.473 -8.941 1.00 60.50 317 PHE A O 1
ATOM 2481 N N . ASP A 1 318 ? 25.378 0.524 -7.382 1.00 53.47 318 ASP A N 1
ATOM 2482 C CA . ASP A 1 318 ? 26.684 0.701 -8.001 1.00 53.47 318 ASP A CA 1
ATOM 2483 C C . ASP A 1 318 ? 26.747 0.080 -9.413 1.00 53.47 318 ASP A C 1
ATOM 2485 O O . ASP A 1 318 ? 27.564 0.496 -10.232 1.00 53.47 318 ASP A O 1
ATOM 2489 N N . ASN A 1 319 ? 25.846 -0.864 -9.726 1.00 58.81 319 ASN A N 1
ATOM 2490 C CA . ASN A 1 319 ? 25.770 -1.570 -11.012 1.00 58.81 319 ASN A CA 1
ATOM 2491 C C . ASN A 1 319 ? 24.652 -1.078 -11.957 1.00 58.81 319 ASN A C 1
ATOM 2493 O O . ASN A 1 319 ? 24.480 -1.625 -13.048 1.00 58.81 319 ASN A O 1
ATOM 2497 N N . CYS A 1 320 ? 23.869 -0.066 -11.570 1.00 69.75 320 CYS A N 1
ATOM 2498 C CA . CYS A 1 320 ? 22.776 0.458 -12.398 1.00 69.75 320 CYS A CA 1
ATOM 2499 C C . CYS A 1 320 ? 23.194 1.700 -13.197 1.00 69.75 320 CYS A C 1
ATOM 2501 O O . CYS A 1 320 ? 24.158 2.385 -12.878 1.00 69.75 320 CYS A O 1
ATOM 2503 N N . SER A 1 321 ? 22.447 2.020 -14.255 1.00 72.69 321 SER A N 1
ATOM 2504 C CA . SER A 1 321 ? 22.504 3.297 -14.980 1.00 72.69 321 SER A CA 1
ATOM 2505 C C . SER A 1 321 ? 21.163 4.032 -14.888 1.00 72.69 321 SER A C 1
ATOM 2507 O O . SER A 1 321 ? 20.107 3.408 -14.837 1.00 72.69 321 SER A O 1
ATOM 2509 N N . LEU A 1 322 ? 21.180 5.366 -14.868 1.00 70.88 322 LEU A N 1
ATOM 2510 C CA . LEU A 1 322 ? 19.981 6.183 -14.679 1.00 70.88 322 LEU A CA 1
ATOM 2511 C C . LEU A 1 322 ? 19.369 6.548 -16.035 1.00 70.88 322 LEU A C 1
ATOM 2513 O O . LEU A 1 322 ? 20.030 7.163 -16.878 1.00 70.88 322 LEU A O 1
ATOM 2517 N N . LEU A 1 323 ? 18.092 6.218 -16.223 1.00 72.12 323 LEU A N 1
ATOM 2518 C CA . LEU A 1 323 ? 17.282 6.598 -17.375 1.00 72.12 323 LEU A CA 1
ATOM 2519 C C . LEU A 1 323 ? 16.442 7.838 -17.041 1.00 72.12 323 LEU A C 1
ATOM 2521 O O . LEU A 1 323 ? 15.524 7.787 -16.220 1.00 72.12 323 LEU A O 1
ATOM 2525 N N . LEU A 1 324 ? 16.738 8.959 -17.704 1.00 68.69 324 LEU A N 1
ATOM 2526 C CA . LEU A 1 324 ? 16.005 10.213 -17.517 1.00 68.69 324 LEU A CA 1
ATOM 2527 C C . LEU A 1 324 ? 14.847 10.359 -18.512 1.00 68.69 324 LEU A C 1
ATOM 2529 O O . LEU A 1 324 ? 14.921 9.926 -19.665 1.00 68.69 324 LEU A O 1
ATOM 2533 N N . SER A 1 325 ? 13.769 11.008 -18.067 1.00 64.19 325 SER A N 1
ATOM 2534 C CA . SER A 1 325 ? 12.598 11.275 -18.903 1.00 64.19 325 SER A CA 1
ATOM 2535 C C . SER A 1 325 ? 12.829 12.440 -19.885 1.00 64.19 325 SER A C 1
ATOM 2537 O O . SER A 1 325 ? 13.596 13.363 -19.608 1.00 64.19 325 SER A O 1
ATOM 2539 N N . ARG A 1 326 ? 12.169 12.417 -21.055 1.00 62.75 326 ARG A N 1
ATOM 2540 C CA . ARG A 1 326 ? 12.096 13.557 -21.980 1.00 62.75 326 ARG A CA 1
ATOM 2541 C C . ARG A 1 326 ? 10.992 14.498 -21.511 1.00 62.75 326 ARG A C 1
ATOM 2543 O O . ARG A 1 326 ? 9.862 14.060 -21.306 1.00 62.75 326 ARG A O 1
ATOM 2550 N N . LYS A 1 327 ? 11.278 15.795 -21.435 1.00 55.25 327 LYS A N 1
ATOM 2551 C CA . LYS A 1 327 ? 10.253 16.839 -21.314 1.00 55.25 327 LYS A CA 1
ATOM 2552 C C . LYS A 1 327 ? 10.582 17.990 -22.255 1.00 55.25 327 LYS A C 1
ATOM 2554 O O . LYS A 1 327 ? 11.753 18.294 -22.467 1.00 55.25 327 LYS A O 1
ATOM 2559 N N . LYS A 1 328 ? 9.546 18.622 -22.813 1.00 47.34 328 LYS A N 1
ATOM 2560 C CA . LYS A 1 328 ? 9.680 19.895 -23.530 1.00 47.34 328 LYS A CA 1
ATOM 2561 C C . LYS A 1 328 ? 10.009 20.971 -22.496 1.00 47.34 328 LYS A C 1
ATOM 2563 O O . LYS A 1 328 ? 9.244 21.161 -21.551 1.00 47.34 328 LYS A O 1
ATOM 2568 N N . GLU A 1 329 ? 11.140 21.649 -22.647 1.00 46.44 329 GLU A N 1
ATOM 2569 C CA . GLU A 1 329 ? 11.500 22.753 -21.756 1.00 46.44 329 GLU A CA 1
ATOM 2570 C C . GLU A 1 329 ? 10.626 23.975 -22.079 1.00 46.44 329 GLU A C 1
ATOM 2572 O O . GLU A 1 329 ? 10.474 24.351 -23.244 1.00 46.44 329 GLU A O 1
ATOM 2577 N N . ARG A 1 330 ? 10.055 24.622 -21.056 1.00 42.72 330 ARG A N 1
ATOM 2578 C CA . ARG A 1 330 ? 9.643 26.024 -21.193 1.00 42.72 330 ARG A CA 1
ATOM 2579 C C . ARG A 1 330 ? 10.919 26.840 -21.072 1.00 42.72 330 ARG A C 1
ATOM 2581 O O . ARG A 1 330 ? 11.568 26.761 -20.032 1.00 42.72 330 ARG A O 1
ATOM 2588 N N . MET A 1 331 ? 11.290 27.594 -22.110 1.00 41.19 331 MET A N 1
ATOM 2589 C CA . MET A 1 331 ? 12.448 28.479 -21.993 1.00 41.19 331 MET A CA 1
ATOM 2590 C C . MET A 1 331 ? 12.282 29.369 -20.753 1.00 41.19 331 MET A C 1
ATOM 2592 O O . MET A 1 331 ? 11.181 29.896 -20.538 1.00 41.19 331 MET A O 1
ATOM 2596 N N . PRO A 1 332 ? 13.337 29.548 -19.938 1.00 43.59 332 PRO A N 1
ATOM 2597 C CA . PRO A 1 332 ? 13.302 30.554 -18.892 1.00 43.59 332 PRO A CA 1
ATOM 2598 C C . PRO A 1 332 ? 12.927 31.883 -19.547 1.00 43.59 332 PRO A C 1
ATOM 2600 O O . PRO A 1 332 ? 13.487 32.236 -20.590 1.00 43.59 332 PRO A O 1
ATOM 2603 N N . LYS A 1 333 ? 11.950 32.602 -18.971 1.00 40.84 333 LYS A N 1
ATOM 2604 C CA . LYS A 1 333 ? 11.676 33.986 -19.382 1.00 40.84 333 LYS A CA 1
ATOM 2605 C C . LYS A 1 333 ? 13.025 34.688 -19.391 1.00 40.84 333 LYS A C 1
ATOM 2607 O O . LYS A 1 333 ? 13.721 34.617 -18.380 1.00 40.84 333 LYS A O 1
ATOM 2612 N N . SER A 1 334 ? 13.411 35.273 -20.528 1.00 44.50 334 SER A N 1
ATOM 2613 C CA . SER A 1 334 ? 14.694 35.959 -20.640 1.00 44.50 334 SER A CA 1
ATOM 2614 C C . SER A 1 334 ? 14.819 36.878 -19.435 1.00 44.50 334 SER A C 1
ATOM 2616 O O . SER A 1 334 ? 13.983 37.772 -19.279 1.00 44.50 334 SER A O 1
ATOM 2618 N N . GLU A 1 335 ? 15.802 36.643 -18.568 1.00 41.75 335 GLU A N 1
ATOM 2619 C CA . GLU A 1 335 ? 16.167 37.634 -17.571 1.00 41.75 335 GLU A CA 1
ATOM 2620 C C . GLU A 1 335 ? 16.525 38.887 -18.361 1.00 41.75 335 GLU A C 1
ATOM 2622 O O . GLU A 1 335 ? 17.563 38.976 -19.025 1.00 41.75 335 GLU A O 1
ATOM 2627 N N . THR A 1 336 ? 15.603 39.842 -18.380 1.00 44.28 336 THR A N 1
ATOM 2628 C CA . THR A 1 336 ? 15.900 41.179 -18.844 1.00 44.28 336 THR A CA 1
ATOM 2629 C C . THR A 1 336 ? 17.034 41.669 -17.961 1.00 44.28 336 THR A C 1
ATOM 2631 O O . THR A 1 336 ? 16.856 41.813 -16.755 1.00 44.28 336 THR A O 1
ATOM 2634 N N . THR A 1 337 ? 18.176 41.931 -18.595 1.00 46.03 337 THR A N 1
ATOM 2635 C CA . THR A 1 337 ? 19.396 42.555 -18.062 1.00 46.03 337 THR A CA 1
ATOM 2636 C C . THR A 1 337 ? 20.481 41.619 -17.507 1.00 46.03 337 THR A C 1
ATOM 2638 O O . THR A 1 337 ? 20.718 41.502 -16.314 1.00 46.03 337 THR A O 1
ATOM 2641 N N . SER A 1 338 ? 21.327 41.114 -18.405 1.00 38.69 338 SER A N 1
ATOM 2642 C CA . SER A 1 338 ? 22.766 41.106 -18.122 1.00 38.69 338 SER A CA 1
ATOM 2643 C C . SER A 1 338 ? 23.541 41.559 -19.362 1.00 38.69 338 SER A C 1
ATOM 2645 O O . SER A 1 338 ? 23.311 41.101 -20.480 1.00 38.69 338 SER A O 1
ATOM 2647 N N . LYS A 1 339 ? 24.398 42.571 -19.175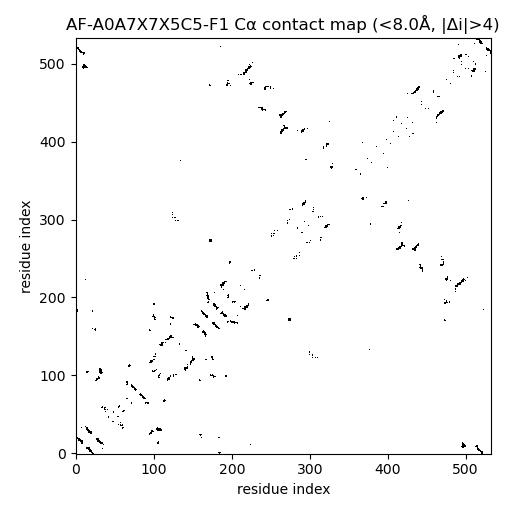 1.00 43.19 339 LYS A N 1
ATOM 2648 C CA . LYS A 1 339 ? 25.196 43.210 -20.234 1.00 43.19 339 LYS A CA 1
ATOM 2649 C C . LYS A 1 339 ? 26.085 42.179 -20.955 1.00 43.19 339 LYS A C 1
ATOM 2651 O O . LYS A 1 339 ? 26.601 41.273 -20.298 1.00 43.19 339 LYS A O 1
ATOM 2656 N N . PRO A 1 340 ? 26.340 42.336 -22.268 1.00 38.97 340 PRO A N 1
ATOM 2657 C CA . PRO A 1 340 ? 27.186 41.411 -23.014 1.00 38.97 340 PRO A CA 1
ATOM 2658 C C . PRO A 1 340 ? 28.617 41.424 -22.457 1.00 38.97 340 PRO A C 1
ATOM 2660 O O . PRO A 1 340 ? 29.271 42.468 -22.404 1.00 38.97 340 PRO A O 1
ATOM 2663 N N . ARG A 1 341 ? 29.117 40.256 -22.035 1.00 45.38 341 ARG A N 1
ATOM 2664 C CA . ARG A 1 341 ? 30.545 40.063 -21.749 1.00 45.38 341 ARG A CA 1
ATOM 2665 C C . ARG A 1 341 ? 31.311 40.081 -23.075 1.00 45.38 341 ARG A C 1
ATOM 2667 O O . ARG A 1 341 ? 30.974 39.334 -23.988 1.00 45.38 341 ARG A O 1
ATOM 2674 N N . LYS A 1 342 ? 32.337 40.934 -23.172 1.00 42.62 342 LYS A N 1
ATOM 2675 C CA . LYS A 1 342 ? 33.270 40.985 -24.310 1.00 42.62 342 LYS A CA 1
ATOM 2676 C C . LYS A 1 342 ? 34.022 39.656 -24.437 1.00 42.62 342 LYS A C 1
ATOM 2678 O O . LYS A 1 342 ? 34.581 39.184 -23.452 1.00 42.62 342 LYS A O 1
ATOM 2683 N N . GLY A 1 343 ? 34.061 39.117 -25.656 1.00 56.59 343 GLY A N 1
ATOM 2684 C CA . GLY A 1 343 ? 34.708 37.845 -25.994 1.00 56.59 343 GLY A CA 1
ATOM 2685 C C . GLY A 1 343 ? 33.692 36.746 -26.295 1.00 56.59 343 GLY A C 1
ATOM 2686 O O . GLY A 1 343 ? 33.665 35.720 -25.622 1.00 56.59 343 GLY A O 1
ATOM 2687 N N . THR A 1 344 ? 32.804 36.980 -27.258 1.00 50.22 344 THR A N 1
ATOM 2688 C CA . THR A 1 344 ? 31.827 35.984 -27.695 1.00 50.22 344 THR A CA 1
ATOM 2689 C C . THR A 1 344 ? 32.373 35.211 -28.886 1.00 50.22 344 THR A C 1
ATOM 2691 O O . THR A 1 344 ? 32.673 35.786 -29.928 1.00 50.22 344 THR A O 1
ATOM 2694 N N . ASP A 1 345 ? 32.509 33.904 -28.694 1.00 59.38 345 ASP A N 1
ATOM 2695 C CA . ASP A 1 345 ? 32.752 32.914 -29.737 1.00 59.38 345 ASP A CA 1
ATOM 2696 C C . ASP A 1 345 ? 31.713 33.075 -30.876 1.00 59.38 345 ASP A C 1
ATOM 2698 O O . ASP A 1 345 ? 30.509 33.000 -30.596 1.00 59.38 345 ASP A O 1
ATOM 2702 N N . PRO A 1 346 ? 32.142 33.316 -32.132 1.00 52.53 346 PRO A N 1
ATOM 2703 C CA . PRO A 1 346 ? 31.251 33.488 -33.282 1.00 52.53 346 PRO A CA 1
ATOM 2704 C C . PRO A 1 346 ? 30.277 32.324 -33.475 1.00 52.53 346 PRO A C 1
ATOM 2706 O O . PRO A 1 346 ? 29.134 32.539 -33.865 1.00 52.53 346 PRO A O 1
ATOM 2709 N N . GLU A 1 347 ? 30.688 31.099 -33.143 1.00 48.28 347 GLU A N 1
ATOM 2710 C CA . GLU A 1 347 ? 29.855 29.899 -33.267 1.00 48.28 347 GLU A CA 1
ATOM 2711 C C . GLU A 1 347 ? 28.744 29.875 -32.202 1.00 48.28 347 GLU A C 1
ATOM 2713 O O . GLU A 1 347 ? 27.637 29.369 -32.407 1.00 48.28 347 GLU A O 1
ATOM 2718 N N . LYS A 1 348 ? 29.019 30.494 -31.050 1.00 46.56 348 LYS A N 1
ATOM 2719 C CA . LYS A 1 348 ? 28.089 30.633 -29.928 1.00 46.56 348 LYS A CA 1
ATOM 2720 C C . LYS A 1 348 ? 27.066 31.745 -30.158 1.00 46.56 348 LYS A C 1
ATOM 2722 O O . LYS A 1 348 ? 25.926 31.592 -29.722 1.00 46.56 348 LYS A O 1
ATOM 2727 N N . GLU A 1 349 ? 27.444 32.824 -30.843 1.00 52.09 349 GLU A N 1
ATOM 2728 C CA . GLU A 1 349 ? 26.502 33.866 -31.281 1.00 52.09 349 GLU A CA 1
ATOM 2729 C C . GLU A 1 349 ? 25.680 33.407 -32.488 1.00 52.09 349 GLU A C 1
ATOM 2731 O O . GLU A 1 349 ? 24.463 33.530 -32.442 1.00 52.09 349 GLU A O 1
ATOM 2736 N N . ALA A 1 350 ? 26.274 32.710 -33.464 1.00 49.12 350 ALA A N 1
ATOM 2737 C CA . ALA A 1 350 ? 25.526 32.083 -34.558 1.00 49.12 350 ALA A CA 1
ATOM 2738 C C . ALA A 1 350 ? 24.479 31.076 -34.046 1.00 49.12 350 ALA A C 1
ATOM 2740 O O . ALA A 1 350 ? 23.355 31.036 -34.539 1.00 49.12 350 ALA A O 1
ATOM 2741 N N . ARG A 1 351 ? 24.796 30.303 -32.995 1.00 47.31 351 ARG A N 1
ATOM 2742 C CA . ARG A 1 351 ? 23.812 29.448 -32.306 1.00 47.31 351 ARG A CA 1
ATOM 2743 C C . ARG A 1 351 ? 22.708 30.238 -31.609 1.00 47.31 351 ARG A C 1
ATOM 2745 O O . ARG A 1 351 ? 21.576 29.770 -31.586 1.00 47.31 351 ARG A O 1
ATOM 2752 N N . LYS A 1 352 ? 23.011 31.388 -31.003 1.00 47.00 352 LYS A N 1
ATOM 2753 C CA . LYS A 1 352 ? 21.992 32.239 -30.367 1.00 47.00 352 LYS A CA 1
ATOM 2754 C C . LYS A 1 352 ? 21.095 32.915 -31.393 1.00 47.00 352 LYS A C 1
ATOM 2756 O O . LYS A 1 352 ? 19.902 33.020 -31.136 1.00 47.00 352 LYS A O 1
ATOM 2761 N N . ASP A 1 353 ? 21.647 33.340 -32.521 1.00 47.31 353 ASP A N 1
ATOM 2762 C CA . ASP A 1 353 ? 20.887 33.963 -33.600 1.00 47.31 353 ASP A CA 1
ATOM 2763 C C . ASP A 1 353 ? 20.027 32.921 -34.328 1.00 47.31 353 ASP A C 1
ATOM 2765 O O . ASP A 1 353 ? 18.832 33.140 -34.485 1.00 47.31 353 ASP A O 1
ATOM 2769 N N . ALA A 1 354 ? 20.550 31.715 -34.585 1.00 47.97 354 ALA A N 1
ATOM 2770 C CA . ALA A 1 354 ? 19.751 30.586 -35.077 1.00 47.97 354 ALA A CA 1
ATOM 2771 C C . ALA A 1 354 ? 18.636 30.167 -34.098 1.00 47.97 354 ALA A C 1
ATOM 2773 O O . ALA A 1 354 ? 17.549 29.785 -34.519 1.00 47.97 354 ALA A O 1
ATOM 2774 N N . LEU A 1 355 ? 18.877 30.257 -32.783 1.00 46.75 355 LEU A N 1
ATOM 2775 C CA . LEU A 1 355 ? 17.832 30.060 -31.775 1.00 46.75 355 LEU A CA 1
ATOM 2776 C C . LEU A 1 355 ? 16.832 31.226 -31.756 1.00 46.75 355 LEU A C 1
ATOM 2778 O O . LEU A 1 355 ? 15.677 30.995 -31.459 1.00 46.75 355 LEU A O 1
ATOM 2782 N N . ARG A 1 356 ? 17.215 32.469 -32.058 1.00 50.72 356 ARG A N 1
ATOM 2783 C CA . ARG A 1 356 ? 16.265 33.598 -32.130 1.00 50.72 356 ARG A CA 1
ATOM 2784 C C . ARG A 1 356 ? 15.386 33.559 -33.378 1.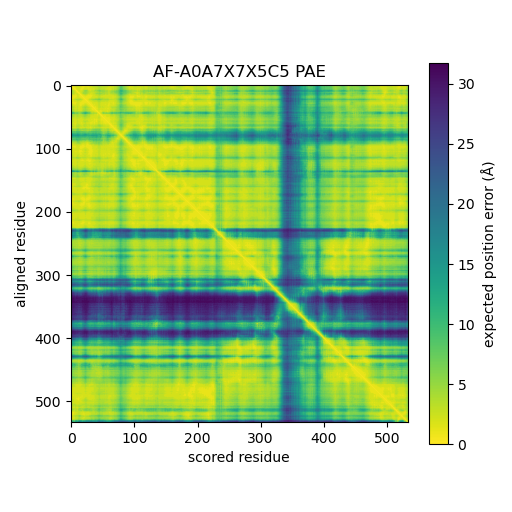00 50.72 356 ARG A C 1
ATOM 2786 O O . ARG A 1 356 ? 14.252 34.018 -33.311 1.00 50.72 356 ARG A O 1
ATOM 2793 N N . GLU A 1 357 ? 15.915 33.044 -34.485 1.00 48.00 357 GLU A N 1
ATOM 2794 C CA . GLU A 1 357 ? 15.208 32.924 -35.766 1.00 48.00 357 GLU A CA 1
ATOM 2795 C C . GLU A 1 357 ? 14.372 31.641 -35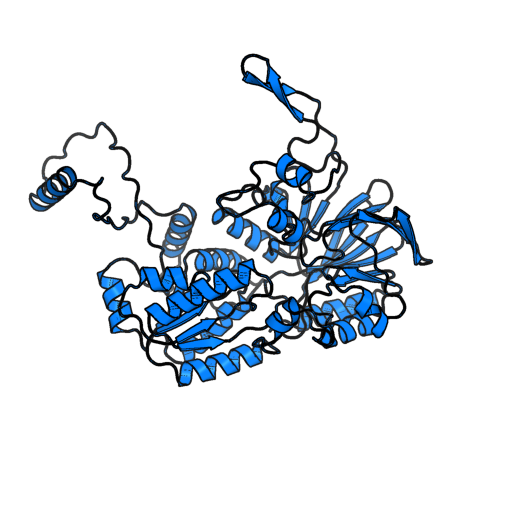.888 1.00 48.00 357 GLU A C 1
ATOM 2797 O O . GLU A 1 357 ? 13.496 31.559 -36.748 1.00 48.00 357 GLU A O 1
ATOM 2802 N N . ALA A 1 358 ? 14.604 30.641 -35.033 1.00 48.16 358 ALA A N 1
ATOM 2803 C CA . ALA A 1 358 ? 13.777 29.445 -34.989 1.00 48.16 358 ALA A CA 1
ATOM 2804 C C . ALA A 1 358 ? 12.356 29.792 -34.509 1.00 48.16 358 ALA A C 1
ATOM 2806 O O . ALA A 1 358 ? 12.154 30.241 -33.380 1.00 48.16 358 ALA A O 1
ATOM 2807 N N . ASP A 1 359 ? 11.356 29.543 -35.357 1.00 46.09 359 ASP A N 1
ATOM 2808 C CA . ASP A 1 359 ? 9.946 29.637 -34.980 1.00 46.09 359 ASP A CA 1
ATOM 2809 C C . ASP A 1 359 ? 9.591 28.515 -33.997 1.00 46.09 359 ASP A C 1
ATOM 2811 O O . ASP A 1 359 ? 9.130 27.445 -34.378 1.00 46.09 359 ASP A O 1
ATOM 2815 N N . PHE A 1 360 ? 9.816 28.730 -32.703 1.00 48.25 360 PHE A N 1
ATOM 2816 C CA . PHE A 1 360 ? 9.515 27.737 -31.666 1.00 48.25 360 PHE A CA 1
ATOM 2817 C C . PHE A 1 360 ? 8.017 27.514 -31.415 1.00 48.25 360 PHE A C 1
ATOM 2819 O O . PHE A 1 360 ? 7.661 26.668 -30.587 1.00 48.25 360 PHE A O 1
ATOM 2826 N N . ASN A 1 361 ? 7.143 28.253 -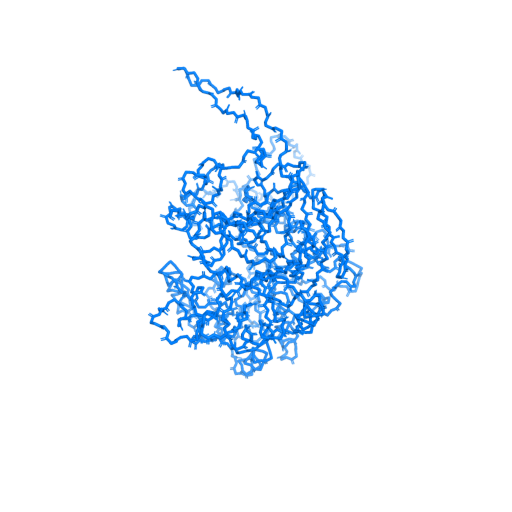32.109 1.00 41.88 361 ASN A N 1
ATOM 2827 C CA . ASN A 1 361 ? 5.724 27.921 -32.191 1.00 41.88 361 ASN A CA 1
ATOM 2828 C C . ASN A 1 361 ? 5.447 26.865 -33.269 1.00 41.88 361 ASN A C 1
ATOM 2830 O O . ASN A 1 361 ? 4.339 26.333 -33.309 1.00 41.88 361 ASN A O 1
ATOM 2834 N N . ASN A 1 362 ? 6.442 26.508 -34.087 1.00 43.81 362 ASN A N 1
ATOM 2835 C CA . ASN A 1 362 ? 6.374 25.356 -34.967 1.00 43.81 362 ASN A CA 1
ATOM 2836 C C . ASN A 1 362 ? 6.289 24.067 -34.119 1.00 43.81 362 ASN A C 1
ATOM 2838 O O . ASN A 1 362 ? 7.237 23.747 -33.389 1.00 43.81 362 ASN A O 1
ATOM 2842 N N . PRO A 1 363 ? 5.178 23.309 -34.194 1.00 40.94 363 PRO A N 1
ATOM 2843 C CA . PRO A 1 363 ? 5.005 22.068 -33.441 1.00 40.94 363 PRO A CA 1
ATOM 2844 C C . PRO A 1 363 ? 6.042 20.987 -33.793 1.00 40.94 363 PRO A C 1
ATOM 2846 O O . PRO A 1 363 ? 6.247 20.083 -32.984 1.00 40.94 363 PRO A O 1
ATOM 2849 N N . ASP A 1 364 ? 6.741 21.115 -34.927 1.00 34.19 364 ASP A N 1
ATOM 2850 C CA . ASP A 1 364 ? 7.780 20.185 -35.382 1.00 34.19 364 ASP A CA 1
ATOM 2851 C C . ASP A 1 364 ? 9.185 20.510 -34.836 1.00 34.19 364 ASP A C 1
ATOM 2853 O O . ASP A 1 364 ? 10.111 19.705 -34.978 1.00 34.19 364 ASP A O 1
ATOM 2857 N N . ILE A 1 365 ? 9.379 21.663 -34.175 1.00 37.41 365 ILE A N 1
ATOM 2858 C CA . ILE A 1 365 ? 10.659 22.019 -33.544 1.00 37.41 365 ILE A CA 1
ATOM 2859 C C . ILE A 1 365 ? 10.691 21.488 -32.105 1.00 37.41 365 ILE A C 1
ATOM 2861 O O . ILE A 1 365 ? 10.197 22.100 -31.154 1.00 37.41 365 ILE A O 1
ATOM 2865 N N . TYR A 1 366 ? 11.325 20.327 -31.942 1.00 40.62 366 TYR A N 1
ATOM 2866 C CA . TYR A 1 366 ? 11.603 19.720 -30.642 1.00 40.62 366 TYR A CA 1
ATOM 2867 C C . TYR A 1 366 ? 12.956 20.191 -30.098 1.00 40.62 366 TYR A C 1
ATOM 2869 O O . TYR A 1 366 ? 14.002 19.923 -30.685 1.00 40.62 366 TYR A O 1
ATOM 2877 N N . ILE A 1 367 ? 12.942 20.849 -28.937 1.00 41.16 367 ILE A N 1
ATOM 2878 C CA . ILE A 1 367 ? 14.154 21.166 -28.174 1.00 41.16 367 ILE A CA 1
ATOM 2879 C C . ILE A 1 367 ? 14.262 20.170 -27.026 1.00 41.16 367 ILE A C 1
ATOM 2881 O O . ILE A 1 367 ? 13.363 20.070 -26.187 1.00 41.16 367 ILE A O 1
ATOM 2885 N N . GLU A 1 368 ? 15.364 19.430 -26.990 1.00 43.03 368 GLU A N 1
ATOM 2886 C CA . GLU A 1 368 ? 15.726 18.640 -25.819 1.00 43.03 368 GLU A CA 1
ATOM 2887 C C . GLU A 1 368 ? 16.193 19.568 -24.703 1.00 43.03 368 GLU A C 1
ATOM 2889 O O . GLU A 1 368 ? 16.904 20.540 -24.967 1.00 43.03 368 GLU A O 1
ATOM 2894 N N . THR A 1 369 ? 15.778 19.271 -23.469 1.00 41.44 369 THR A N 1
ATOM 2895 C CA . THR A 1 369 ? 16.132 20.036 -22.267 1.00 41.44 369 THR A CA 1
ATOM 2896 C C . THR A 1 369 ? 17.643 20.286 -22.168 1.00 41.44 369 THR A C 1
ATOM 2898 O O . THR A 1 369 ? 18.441 19.648 -22.842 1.00 41.44 369 THR A O 1
ATOM 2901 N N . LYS A 1 370 ? 18.100 21.201 -21.315 1.00 43.38 370 LYS A N 1
ATOM 2902 C CA . LYS A 1 370 ? 19.470 21.145 -20.760 1.00 43.38 370 LYS A CA 1
ATOM 2903 C C . LYS A 1 370 ? 19.432 20.779 -19.278 1.00 43.38 370 LYS A C 1
ATOM 2905 O O . LYS A 1 370 ? 18.368 20.743 -18.670 1.00 43.38 370 LYS A O 1
ATOM 2910 N N . TYR A 1 371 ? 20.613 20.531 -18.702 1.00 40.06 371 TYR A N 1
ATOM 2911 C CA . TYR A 1 371 ? 20.878 20.192 -17.289 1.00 40.06 371 TYR A CA 1
ATOM 2912 C C . TYR A 1 371 ? 20.030 20.968 -16.252 1.00 40.06 371 TYR A C 1
ATOM 2914 O O . TYR A 1 371 ? 19.748 20.444 -15.179 1.00 40.06 371 TYR A O 1
ATOM 2922 N N . ASN A 1 372 ? 19.567 22.178 -16.590 1.00 44.34 372 ASN A N 1
ATOM 2923 C CA . ASN A 1 372 ? 18.860 23.090 -15.690 1.00 44.34 372 ASN A CA 1
ATOM 2924 C C . ASN A 1 372 ? 17.319 22.967 -15.697 1.00 44.34 372 ASN A C 1
ATOM 2926 O O . ASN A 1 372 ? 16.684 23.585 -14.849 1.00 44.34 372 ASN A O 1
ATOM 2930 N N . GLY A 1 373 ? 16.715 22.190 -16.606 1.00 48.97 373 GLY A N 1
ATOM 2931 C CA . GLY A 1 373 ? 15.252 22.045 -16.737 1.00 48.97 373 GLY A CA 1
ATOM 2932 C C . GLY A 1 373 ? 14.637 20.844 -16.000 1.00 48.97 373 GLY A C 1
ATOM 2933 O O . GLY A 1 373 ? 13.510 20.452 -16.302 1.00 48.97 373 GLY A O 1
ATOM 2934 N N . ARG A 1 374 ? 15.389 20.202 -15.096 1.00 54.62 374 ARG A N 1
ATOM 2935 C CA . ARG A 1 374 ? 14.965 19.001 -14.351 1.00 54.62 374 ARG A CA 1
ATOM 2936 C C . ARG A 1 374 ? 13.891 19.322 -13.311 1.00 54.62 374 ARG A C 1
ATOM 2938 O O . ARG A 1 374 ? 13.851 20.428 -12.774 1.00 54.62 374 ARG A O 1
ATOM 2945 N N . MET A 1 375 ? 13.049 18.338 -12.988 1.00 55.56 375 MET A N 1
ATOM 2946 C CA . MET A 1 375 ? 12.184 18.444 -11.804 1.00 55.56 375 MET A CA 1
ATOM 2947 C C . MET A 1 375 ? 13.039 18.550 -10.537 1.00 55.56 375 MET A C 1
ATOM 2949 O O . MET A 1 375 ? 14.157 18.039 -10.514 1.00 55.56 375 MET A O 1
ATOM 2953 N N . THR A 1 376 ? 12.514 19.174 -9.480 1.00 61.97 376 THR A N 1
ATOM 2954 C CA . THR A 1 376 ? 13.240 19.356 -8.211 1.00 61.97 376 THR A CA 1
ATOM 2955 C C . THR A 1 376 ? 13.823 18.038 -7.707 1.00 61.97 376 THR A C 1
ATOM 2957 O O . THR A 1 376 ? 15.024 17.962 -7.489 1.00 61.97 376 THR A O 1
ATOM 2960 N N . PHE A 1 377 ? 13.036 16.959 -7.691 1.00 62.34 377 PHE A N 1
ATOM 2961 C CA . PHE A 1 377 ? 13.543 15.656 -7.263 1.00 62.34 377 PHE A CA 1
ATOM 2962 C C . PHE A 1 377 ? 14.618 15.080 -8.203 1.00 62.34 377 PHE A C 1
ATOM 2964 O O . PHE A 1 377 ? 15.566 14.467 -7.736 1.00 62.34 377 PHE A O 1
ATOM 2971 N N . GLU A 1 378 ? 14.523 15.278 -9.526 1.00 61.81 378 GLU A N 1
ATOM 2972 C CA . GLU A 1 378 ? 15.563 14.834 -10.471 1.00 61.81 378 GLU A CA 1
ATOM 2973 C C . GLU A 1 378 ? 16.864 15.622 -10.267 1.00 61.81 378 GLU A C 1
ATOM 2975 O O . GLU A 1 378 ? 17.948 15.086 -10.485 1.00 61.81 378 GLU A O 1
ATOM 2980 N N . LYS A 1 379 ? 16.771 16.889 -9.848 1.00 61.25 379 LYS A N 1
ATOM 2981 C CA . LYS A 1 379 ? 17.922 17.690 -9.424 1.00 61.25 379 LYS A CA 1
ATOM 2982 C C . LYS A 1 379 ? 18.492 17.164 -8.104 1.00 61.25 379 LYS A C 1
ATOM 2984 O O . LYS A 1 379 ? 19.700 16.977 -8.028 1.00 61.25 379 LYS A O 1
ATOM 2989 N N . ASP A 1 380 ? 17.644 16.861 -7.126 1.00 60.28 380 ASP A N 1
ATOM 2990 C CA . ASP A 1 380 ? 18.063 16.354 -5.815 1.00 60.28 380 ASP A CA 1
ATOM 2991 C C . ASP A 1 380 ? 18.758 14.990 -5.928 1.00 60.28 380 ASP A C 1
ATOM 2993 O O . ASP A 1 380 ? 19.836 14.813 -5.370 1.00 60.28 380 ASP A O 1
ATOM 2997 N N . ILE A 1 381 ? 18.212 14.058 -6.726 1.00 61.22 381 ILE A N 1
ATOM 2998 C CA . ILE A 1 381 ? 18.872 12.787 -7.090 1.00 61.22 381 ILE A CA 1
ATOM 2999 C C . ILE A 1 381 ? 20.284 13.042 -7.619 1.00 61.22 381 ILE A C 1
ATOM 3001 O O . ILE A 1 381 ? 21.223 12.312 -7.317 1.00 61.22 381 ILE A O 1
ATOM 3005 N N . MET A 1 382 ? 20.420 14.044 -8.481 1.00 58.03 382 MET A N 1
ATOM 3006 C CA . MET A 1 382 ? 21.660 14.314 -9.193 1.00 58.03 382 MET A CA 1
ATOM 3007 C C . MET A 1 382 ? 22.711 14.929 -8.275 1.00 58.03 382 MET A C 1
ATOM 3009 O O . MET A 1 382 ? 23.858 14.509 -8.341 1.00 58.03 382 MET A O 1
ATOM 3013 N N . THR A 1 383 ? 22.313 15.834 -7.379 1.00 58.69 383 THR A N 1
ATOM 3014 C CA . THR A 1 383 ? 23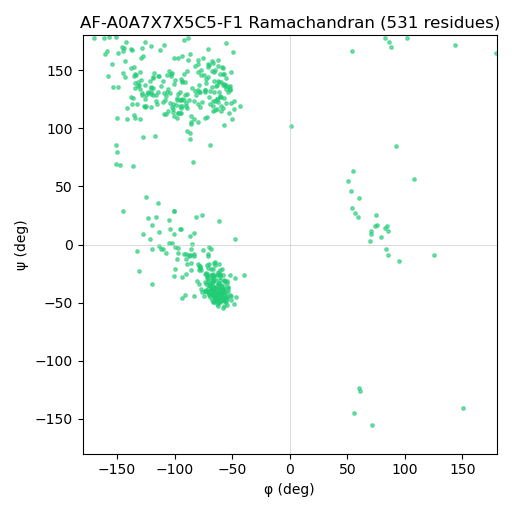.178 16.340 -6.303 1.00 58.69 383 THR A CA 1
ATOM 3015 C C . THR A 1 383 ? 23.609 15.215 -5.367 1.00 58.69 383 THR A C 1
ATOM 3017 O O . THR A 1 383 ? 24.788 15.077 -5.069 1.00 58.69 383 THR A O 1
ATOM 3020 N N . VAL A 1 384 ? 22.677 14.344 -4.983 1.00 52.12 384 VAL A N 1
ATOM 3021 C CA . VAL A 1 384 ? 22.973 13.141 -4.201 1.00 52.12 384 VAL A CA 1
ATOM 3022 C C . VAL A 1 384 ? 24.012 12.258 -4.906 1.00 52.12 384 VAL A C 1
ATOM 3024 O O . VAL A 1 384 ? 24.970 11.828 -4.272 1.00 52.12 384 VAL A O 1
ATOM 3027 N N . PHE A 1 385 ? 23.863 12.004 -6.212 1.00 51.69 385 PHE A N 1
ATOM 3028 C CA . PHE A 1 385 ? 24.825 11.211 -6.987 1.00 51.69 385 PHE A CA 1
ATOM 3029 C C . PHE A 1 385 ? 26.200 11.881 -7.133 1.00 51.69 385 PHE A C 1
ATOM 3031 O O . PHE A 1 385 ? 27.192 11.171 -7.276 1.00 51.69 385 PHE A O 1
ATOM 3038 N N . GLU A 1 386 ? 26.277 13.212 -7.077 1.00 48.62 386 GLU A N 1
ATOM 3039 C CA . GLU A 1 386 ? 27.538 13.969 -7.061 1.00 48.62 386 GLU A CA 1
ATOM 3040 C C . GLU A 1 386 ? 28.276 13.876 -5.708 1.00 48.62 386 GLU A C 1
ATOM 3042 O O . GLU A 1 386 ? 29.498 14.010 -5.680 1.00 48.62 386 GLU A O 1
ATOM 3047 N N . GLU A 1 387 ? 27.565 13.617 -4.603 1.00 41.47 387 GLU A N 1
ATOM 3048 C CA . GLU A 1 387 ? 28.118 13.517 -3.239 1.00 41.47 387 GLU A CA 1
ATOM 3049 C C . GLU A 1 387 ? 28.558 12.096 -2.830 1.00 41.47 387 GLU A C 1
ATOM 3051 O O . GLU A 1 387 ? 29.183 11.924 -1.778 1.00 41.47 387 GLU A O 1
ATOM 3056 N N . PHE A 1 388 ? 28.273 11.061 -3.633 1.00 40.12 388 PHE A N 1
ATOM 3057 C CA . PHE A 1 388 ? 28.747 9.710 -3.323 1.00 40.12 388 PHE A CA 1
ATOM 3058 C C . PHE A 1 388 ? 30.287 9.646 -3.357 1.00 40.12 388 PHE A C 1
ATOM 3060 O O . PHE A 1 388 ? 30.914 10.168 -4.282 1.00 40.12 388 PHE A O 1
ATOM 3067 N N . PRO A 1 389 ? 30.933 8.979 -2.378 1.00 34.53 389 PRO A N 1
ATOM 3068 C CA . PRO A 1 389 ? 32.382 8.821 -2.368 1.00 34.53 389 PRO A CA 1
ATOM 3069 C C . PRO A 1 389 ? 32.862 8.139 -3.657 1.00 34.53 389 PRO A C 1
ATOM 3071 O O . PRO A 1 389 ? 32.175 7.269 -4.188 1.00 34.53 389 PRO A O 1
ATOM 3074 N N . ASN A 1 390 ? 34.064 8.523 -4.107 1.00 34.69 390 ASN A N 1
ATOM 3075 C CA . ASN A 1 390 ? 34.742 8.240 -5.391 1.00 34.69 390 ASN A CA 1
ATOM 3076 C C . ASN A 1 390 ? 34.770 6.780 -5.922 1.00 34.69 390 ASN A C 1
ATOM 3078 O O . ASN A 1 390 ? 35.406 6.526 -6.943 1.00 34.69 390 ASN A O 1
ATOM 3082 N N . ASN A 1 391 ? 34.103 5.828 -5.268 1.00 33.75 391 ASN A N 1
ATOM 3083 C CA . ASN A 1 391 ? 33.961 4.436 -5.691 1.00 33.75 391 ASN A CA 1
ATOM 3084 C C . ASN A 1 391 ? 32.550 4.076 -6.196 1.00 33.75 391 ASN A C 1
ATOM 3086 O O . ASN A 1 391 ? 32.387 2.981 -6.729 1.00 33.75 391 ASN A O 1
ATOM 3090 N N . CYS A 1 392 ? 31.551 4.961 -6.090 1.00 31.20 392 CYS A N 1
ATOM 3091 C CA . CYS A 1 392 ? 30.306 4.799 -6.843 1.00 31.20 392 CYS A CA 1
ATOM 3092 C C . CYS A 1 392 ? 30.524 5.362 -8.248 1.00 31.20 392 CYS A C 1
ATOM 3094 O O . CYS A 1 392 ? 30.639 6.572 -8.449 1.00 31.20 392 CYS A O 1
ATOM 3096 N N . ILE A 1 393 ? 30.617 4.474 -9.234 1.00 34.41 393 ILE A N 1
ATOM 3097 C CA . ILE A 1 393 ? 30.597 4.867 -10.640 1.00 34.41 393 ILE A CA 1
ATOM 3098 C C . ILE A 1 393 ? 29.254 5.563 -10.852 1.00 34.41 393 ILE A C 1
ATOM 3100 O O . ILE A 1 393 ? 28.216 4.925 -10.704 1.00 34.41 393 ILE A O 1
ATOM 3104 N N . LEU A 1 394 ? 29.269 6.867 -11.162 1.00 34.69 394 LEU A N 1
ATOM 3105 C CA . LEU A 1 394 ? 28.067 7.596 -11.566 1.00 34.69 394 LEU A CA 1
ATOM 3106 C C . LEU A 1 394 ? 27.290 6.710 -12.551 1.00 34.69 394 LEU A C 1
ATOM 3108 O O . LEU A 1 394 ? 27.863 6.377 -13.600 1.00 34.69 394 LEU A O 1
ATOM 3112 N N . PRO A 1 395 ? 26.035 6.314 -12.255 1.00 39.91 395 PRO A N 1
ATOM 3113 C CA . PRO A 1 395 ? 25.227 5.571 -13.204 1.00 39.91 395 PRO A CA 1
ATOM 3114 C C . PRO A 1 395 ? 25.230 6.386 -14.495 1.00 39.91 395 PRO A C 1
ATOM 3116 O O . PRO A 1 395 ? 24.759 7.524 -14.494 1.00 39.91 395 PRO A O 1
ATOM 3119 N N . ARG A 1 396 ? 25.851 5.868 -15.568 1.00 48.66 396 ARG A N 1
ATOM 3120 C CA . ARG A 1 396 ? 26.061 6.614 -16.820 1.00 48.66 396 ARG A CA 1
ATOM 3121 C C . ARG A 1 396 ? 24.720 7.213 -17.232 1.00 48.66 396 ARG A C 1
ATOM 3123 O O . ARG A 1 396 ? 23.820 6.477 -17.616 1.00 48.66 396 ARG A O 1
ATOM 3130 N N . ILE A 1 397 ? 24.574 8.531 -17.101 1.00 49.34 397 ILE A N 1
ATOM 3131 C CA . ILE A 1 397 ? 23.290 9.207 -17.302 1.00 49.34 397 ILE A CA 1
ATOM 3132 C C . ILE A 1 397 ? 22.875 8.999 -18.754 1.00 49.34 397 ILE A C 1
ATOM 3134 O O . ILE A 1 397 ? 23.558 9.471 -19.665 1.00 49.34 397 ILE A O 1
ATOM 3138 N N . VAL A 1 398 ? 21.760 8.304 -18.976 1.00 51.59 398 VAL A N 1
ATOM 3139 C CA . VAL A 1 398 ? 21.230 8.030 -20.312 1.00 51.59 398 VAL A CA 1
ATOM 3140 C C . VAL A 1 398 ? 20.350 9.187 -20.757 1.00 51.59 398 VAL A C 1
ATOM 3142 O O . VAL A 1 398 ? 19.181 9.279 -20.387 1.00 51.59 398 VAL A O 1
ATOM 3145 N N . TRP A 1 399 ? 20.939 10.111 -21.523 1.00 52.38 399 TRP A N 1
ATOM 3146 C CA . TRP A 1 399 ? 20.281 11.331 -21.981 1.00 52.38 399 TRP A CA 1
ATOM 3147 C C . TRP A 1 399 ? 20.800 11.813 -23.354 1.00 52.38 399 TRP A C 1
ATOM 3149 O O . TRP A 1 399 ? 22.006 11.823 -23.604 1.00 52.38 399 TRP A O 1
ATOM 3159 N N . GLY A 1 400 ? 19.881 12.205 -24.246 1.00 54.31 400 GLY A N 1
ATOM 3160 C CA . GLY A 1 400 ? 20.164 12.788 -25.571 1.00 54.31 400 GLY A CA 1
ATOM 3161 C C . GLY A 1 400 ? 20.358 11.801 -26.754 1.00 54.31 400 GLY A C 1
ATOM 3162 O O . GLY A 1 400 ? 20.462 10.587 -26.551 1.00 54.31 400 GLY A O 1
ATOM 3163 N N . PRO A 1 401 ? 20.410 12.296 -28.014 1.00 57.47 401 PRO A N 1
ATOM 3164 C CA . PRO A 1 401 ? 20.382 11.499 -29.244 1.00 57.47 401 PRO A CA 1
ATOM 3165 C C . PRO A 1 401 ? 21.555 10.540 -29.371 1.00 57.47 401 PRO A C 1
ATOM 3167 O O . PRO A 1 401 ? 21.358 9.371 -29.678 1.00 57.47 401 PRO A O 1
ATOM 3170 N N . ALA A 1 402 ? 22.760 10.994 -29.025 1.00 58.09 402 ALA A N 1
ATOM 3171 C CA . ALA A 1 402 ? 23.961 10.163 -29.067 1.00 58.09 402 ALA A CA 1
ATOM 3172 C C . ALA A 1 402 ? 23.872 8.932 -28.145 1.00 58.09 402 ALA A C 1
ATOM 3174 O O . ALA A 1 402 ? 24.557 7.932 -28.362 1.00 58.09 402 ALA A O 1
ATOM 3175 N N . LEU A 1 403 ? 23.053 9.003 -27.094 1.00 62.03 403 LEU A N 1
ATOM 3176 C CA . LEU A 1 403 ? 22.868 7.918 -26.140 1.00 62.03 403 LEU A CA 1
ATOM 3177 C C . LEU A 1 403 ? 21.673 7.031 -26.515 1.00 62.03 403 LEU A C 1
ATOM 3179 O O . LEU A 1 403 ? 21.746 5.828 -26.296 1.00 62.03 403 LEU A O 1
ATOM 3183 N N . ARG A 1 404 ? 20.654 7.564 -27.206 1.00 68.25 404 ARG A N 1
ATOM 3184 C CA . ARG A 1 404 ? 19.663 6.735 -27.920 1.00 68.25 404 ARG A CA 1
ATOM 3185 C C . ARG A 1 404 ? 20.335 5.855 -28.961 1.00 68.25 404 ARG A C 1
ATOM 3187 O O . ARG A 1 404 ? 20.105 4.654 -28.968 1.00 68.25 404 ARG A O 1
ATOM 3194 N N . ASP A 1 405 ? 21.255 6.417 -29.738 1.00 69.81 405 ASP A N 1
ATOM 3195 C CA . ASP A 1 405 ? 22.048 5.639 -30.689 1.00 69.81 405 ASP A CA 1
ATOM 3196 C C . ASP A 1 405 ? 22.868 4.554 -29.987 1.00 69.81 405 ASP A C 1
ATOM 3198 O O . ASP A 1 405 ? 23.034 3.464 -30.522 1.00 69.81 405 ASP A O 1
ATOM 3202 N N . LYS A 1 406 ? 23.374 4.817 -28.775 1.00 70.19 406 LYS A N 1
ATOM 3203 C CA . LYS A 1 406 ? 24.076 3.805 -27.972 1.00 70.19 406 LYS A CA 1
ATOM 3204 C C . LYS A 1 406 ? 23.138 2.725 -27.444 1.00 70.19 406 LYS A C 1
ATOM 3206 O O . LYS A 1 406 ? 23.536 1.568 -27.502 1.00 70.19 406 LYS A O 1
ATOM 3211 N N . ILE A 1 407 ? 21.937 3.066 -26.964 1.00 76.38 407 ILE A N 1
ATOM 3212 C CA . ILE A 1 407 ? 20.921 2.064 -26.609 1.00 76.38 407 ILE A CA 1
ATOM 3213 C C . ILE A 1 407 ? 20.643 1.216 -27.842 1.00 76.38 407 ILE A C 1
ATOM 3215 O O . ILE A 1 407 ? 20.820 0.009 -27.781 1.00 76.38 407 ILE A O 1
ATOM 3219 N N . ILE A 1 408 ? 20.332 1.852 -28.976 1.00 80.12 408 ILE A N 1
ATOM 3220 C CA . ILE A 1 408 ? 19.974 1.175 -30.223 1.00 80.12 408 ILE A CA 1
ATOM 3221 C C . ILE A 1 408 ? 21.105 0.269 -30.734 1.00 80.12 408 ILE A C 1
ATOM 3223 O O . ILE A 1 408 ? 20.825 -0.813 -31.243 1.00 80.12 408 ILE A O 1
ATOM 3227 N N . LYS A 1 409 ? 22.370 0.677 -30.581 1.00 82.31 409 LYS A N 1
ATOM 3228 C CA . LYS A 1 409 ? 23.548 -0.102 -31.001 1.00 82.31 409 LYS A CA 1
ATOM 3229 C C . LYS A 1 409 ? 23.935 -1.230 -30.041 1.00 82.31 409 LYS A C 1
ATOM 3231 O O . LYS A 1 409 ? 24.640 -2.132 -30.469 1.00 82.31 409 LYS A O 1
ATOM 3236 N N . ASN A 1 410 ? 23.531 -1.174 -28.770 1.00 82.44 410 ASN A N 1
ATOM 3237 C CA . ASN A 1 410 ? 23.966 -2.122 -27.731 1.00 82.44 410 ASN A CA 1
ATOM 3238 C C . ASN A 1 410 ? 22.791 -2.841 -27.045 1.00 82.44 410 ASN A C 1
ATOM 3240 O O . ASN A 1 410 ? 22.939 -3.297 -25.914 1.00 82.44 410 ASN A O 1
ATOM 3244 N N . GLN A 1 411 ? 21.629 -2.920 -27.701 1.00 86.00 411 GLN A N 1
ATOM 3245 C CA . GLN A 1 411 ? 20.371 -3.402 -27.111 1.00 86.00 411 GLN A CA 1
ATOM 3246 C C . GLN A 1 411 ? 20.491 -4.787 -26.467 1.00 86.00 411 GLN A C 1
ATOM 3248 O O . GLN A 1 411 ? 19.922 -4.999 -25.401 1.00 86.00 411 GLN A O 1
ATOM 3253 N N . ASP A 1 412 ? 21.269 -5.692 -27.070 1.00 87.88 412 ASP A N 1
ATOM 3254 C CA . ASP A 1 412 ? 21.449 -7.076 -26.606 1.00 87.88 412 ASP A CA 1
ATOM 3255 C C . ASP A 1 412 ? 21.993 -7.184 -25.172 1.00 87.88 412 ASP A C 1
ATOM 3257 O O . ASP A 1 412 ? 21.712 -8.155 -24.476 1.00 87.88 412 ASP A O 1
ATOM 3261 N N . ASN A 1 413 ? 22.719 -6.166 -24.703 1.00 85.81 413 ASN A N 1
ATOM 3262 C CA . ASN A 1 413 ? 23.345 -6.160 -23.381 1.00 85.81 413 ASN A CA 1
ATOM 3263 C C . ASN A 1 413 ? 22.585 -5.286 -22.377 1.00 85.81 413 ASN A C 1
ATOM 3265 O O . ASN A 1 413 ? 23.155 -4.924 -21.349 1.00 85.81 413 ASN A O 1
ATOM 3269 N N . LEU A 1 414 ? 21.353 -4.863 -22.679 1.00 88.69 414 LEU A N 1
ATOM 3270 C CA . LEU A 1 414 ? 20.606 -3.912 -21.853 1.00 88.69 414 LEU A CA 1
ATOM 3271 C C . LEU A 1 414 ? 19.301 -4.507 -21.323 1.00 88.69 414 LEU A C 1
ATOM 3273 O O . LEU A 1 414 ? 18.603 -5.255 -22.014 1.00 88.69 414 LEU A O 1
ATOM 3277 N N . LEU A 1 415 ? 18.962 -4.110 -20.097 1.00 92.38 415 LEU A N 1
ATOM 3278 C CA . LEU A 1 415 ? 17.635 -4.260 -19.513 1.00 92.38 415 LEU A CA 1
ATOM 3279 C C . LEU A 1 415 ? 17.175 -2.907 -18.963 1.00 92.38 415 LEU A C 1
ATOM 3281 O O . LEU A 1 415 ? 17.912 -2.259 -18.228 1.00 92.38 415 LEU A O 1
ATOM 3285 N N . ILE A 1 416 ? 15.962 -2.475 -19.299 1.00 89.25 416 ILE A N 1
ATOM 3286 C CA . ILE A 1 416 ? 15.316 -1.302 -18.703 1.00 89.25 416 ILE A CA 1
ATOM 3287 C C . ILE A 1 416 ? 14.308 -1.789 -17.665 1.00 89.25 416 ILE A C 1
ATOM 3289 O O . ILE A 1 416 ? 13.323 -2.418 -18.034 1.00 89.25 416 ILE A O 1
ATOM 3293 N N . TYR A 1 417 ? 14.513 -1.450 -16.395 1.00 89.69 417 TYR A N 1
ATOM 3294 C CA . TYR A 1 417 ? 13.522 -1.619 -15.334 1.00 89.69 417 TYR A CA 1
ATOM 3295 C C . TYR A 1 417 ? 12.759 -0.301 -15.146 1.00 89.69 417 TYR A C 1
ATOM 3297 O O . TYR A 1 417 ? 13.329 0.722 -14.759 1.00 89.69 417 TYR A O 1
ATOM 3305 N N . THR A 1 418 ? 11.469 -0.298 -15.474 1.00 88.31 418 THR A N 1
ATOM 3306 C CA . THR A 1 418 ? 10.629 0.910 -15.545 1.00 88.31 418 THR A CA 1
ATOM 3307 C C . THR A 1 418 ? 9.253 0.660 -14.937 1.00 88.31 418 THR A C 1
ATOM 3309 O O . THR A 1 418 ? 8.914 -0.464 -14.609 1.00 88.31 418 THR A O 1
ATOM 3312 N N . SER A 1 419 ? 8.478 1.723 -14.706 1.00 86.38 419 SER A N 1
ATOM 3313 C CA . SER A 1 419 ? 7.046 1.646 -14.340 1.00 86.38 419 SER A CA 1
ATOM 3314 C C . SER A 1 419 ? 6.153 2.219 -15.435 1.00 86.38 419 SER A C 1
ATOM 3316 O O . SER A 1 419 ? 4.934 2.273 -15.279 1.00 86.38 419 SER A O 1
ATOM 3318 N N . MET A 1 420 ? 6.772 2.708 -16.512 1.00 85.94 420 MET A N 1
ATOM 3319 C CA . MET A 1 420 ? 6.136 3.356 -17.651 1.00 85.94 420 MET A CA 1
ATOM 3320 C C . MET A 1 420 ? 6.773 2.814 -18.932 1.00 85.94 420 MET A C 1
ATOM 3322 O O . MET A 1 420 ? 7.479 3.535 -19.642 1.00 85.94 420 MET A O 1
ATOM 3326 N N . GLY A 1 421 ? 6.547 1.532 -19.220 1.00 89.19 421 GLY A N 1
ATOM 3327 C CA . GLY A 1 421 ? 7.059 0.849 -20.407 1.00 89.19 421 GLY A CA 1
ATOM 3328 C C . GLY A 1 421 ? 6.836 1.615 -21.720 1.00 89.19 421 GLY A C 1
ATOM 3329 O O . GLY A 1 421 ? 7.815 1.884 -22.424 1.00 89.19 421 GLY A O 1
ATOM 3330 N N . PRO A 1 422 ? 5.602 2.072 -22.020 1.00 89.94 422 PRO A N 1
ATOM 3331 C CA . PRO A 1 422 ? 5.315 2.887 -23.202 1.00 89.94 422 PRO A CA 1
ATOM 3332 C C . PRO A 1 422 ? 6.161 4.155 -23.304 1.00 89.94 422 PRO A C 1
ATOM 3334 O O . PRO A 1 42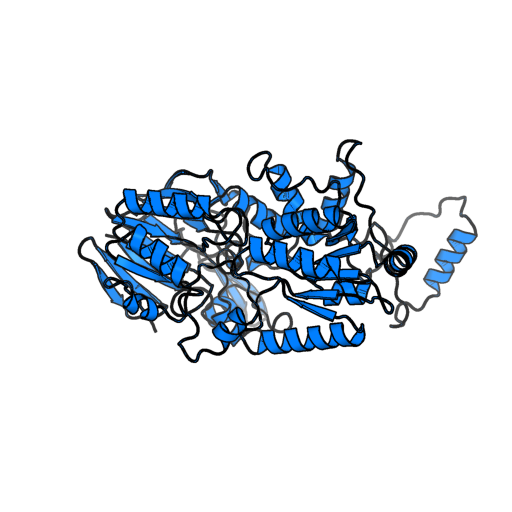2 ? 6.660 4.493 -24.377 1.00 89.94 422 PRO A O 1
ATOM 3337 N N . LEU A 1 423 ? 6.383 4.841 -22.181 1.00 84.88 423 LEU A N 1
ATOM 3338 C CA . LEU A 1 423 ? 7.209 6.042 -22.153 1.00 84.88 423 LEU A CA 1
ATOM 3339 C C . LEU A 1 423 ? 8.672 5.711 -22.473 1.00 84.88 423 LEU A C 1
ATOM 3341 O O . LEU A 1 423 ? 9.296 6.420 -23.262 1.00 84.88 423 LEU A O 1
ATOM 3345 N N . SER A 1 424 ? 9.204 4.619 -21.916 1.00 83.88 424 SER A N 1
ATOM 3346 C CA . SER A 1 424 ? 10.557 4.138 -22.214 1.00 83.88 424 SER A CA 1
ATOM 3347 C C . SER A 1 424 ? 10.732 3.794 -23.699 1.00 83.88 424 SER A C 1
ATOM 3349 O O . SER A 1 424 ? 11.713 4.227 -24.308 1.00 83.88 424 SER A O 1
ATOM 3351 N N . MET A 1 425 ? 9.760 3.104 -24.310 1.00 86.94 425 MET A N 1
ATOM 3352 C CA . MET A 1 425 ? 9.764 2.802 -25.750 1.00 86.94 425 MET A CA 1
ATOM 3353 C C . MET A 1 425 ? 9.739 4.081 -26.592 1.00 86.94 425 MET A C 1
ATOM 3355 O O . MET A 1 425 ? 10.582 4.295 -27.468 1.00 86.94 425 MET A O 1
ATOM 3359 N N . MET A 1 426 ? 8.826 4.996 -26.262 1.00 82.25 426 MET A N 1
ATOM 3360 C CA . MET A 1 426 ? 8.698 6.284 -26.933 1.00 82.25 426 MET A CA 1
ATOM 3361 C C . MET A 1 426 ? 9.992 7.104 -26.835 1.00 82.25 426 MET A C 1
ATOM 3363 O O . MET A 1 426 ? 10.370 7.774 -27.800 1.00 82.25 426 MET A O 1
ATOM 3367 N N . HIS A 1 427 ? 10.671 7.059 -25.683 1.00 75.44 427 HIS A N 1
ATOM 3368 C CA . HIS A 1 427 ? 11.927 7.761 -25.411 1.00 75.44 427 HIS A CA 1
ATOM 3369 C C . HIS A 1 427 ? 13.107 7.219 -26.205 1.00 75.44 427 HIS A C 1
ATOM 3371 O O . HIS A 1 427 ? 13.898 8.022 -26.703 1.00 75.44 427 HIS A O 1
ATOM 3377 N N . ALA A 1 428 ? 13.216 5.901 -26.347 1.00 72.31 428 ALA A N 1
ATOM 3378 C CA . ALA A 1 428 ? 14.276 5.278 -27.129 1.00 72.31 428 ALA A CA 1
ATOM 3379 C C . ALA A 1 428 ? 14.110 5.516 -28.641 1.00 72.31 428 ALA A C 1
ATOM 3381 O O . ALA A 1 428 ? 15.102 5.754 -29.327 1.00 72.31 428 ALA A O 1
ATOM 3382 N N . GLY A 1 429 ? 12.867 5.556 -29.137 1.00 72.06 429 GLY A N 1
ATOM 3383 C CA . GLY A 1 429 ? 12.548 5.832 -30.541 1.00 72.06 429 GLY A CA 1
ATOM 3384 C C . GLY A 1 429 ? 12.573 4.592 -31.444 1.00 72.06 429 GLY A C 1
ATOM 3385 O O . GLY A 1 429 ? 12.915 3.492 -31.015 1.00 72.06 429 GLY A O 1
ATOM 3386 N N . LYS A 1 430 ? 12.175 4.769 -32.715 1.00 70.81 430 LYS A N 1
ATOM 3387 C CA . LYS A 1 430 ? 12.058 3.677 -33.700 1.00 70.81 430 LYS A CA 1
ATOM 3388 C C . LYS A 1 430 ? 13.398 2.942 -33.854 1.00 70.81 430 LYS A C 1
ATOM 3390 O O . LYS A 1 430 ? 14.410 3.575 -34.136 1.00 70.81 430 LYS A O 1
ATOM 3395 N N . GLY A 1 431 ? 13.388 1.617 -33.692 1.00 77.19 431 GLY A N 1
ATOM 3396 C CA . GLY A 1 431 ? 14.582 0.768 -33.799 1.00 77.19 431 GLY A CA 1
ATOM 3397 C C . GLY A 1 431 ? 14.850 -0.117 -32.582 1.00 77.19 431 GLY A C 1
ATOM 3398 O O . GLY A 1 431 ? 15.707 -0.998 -32.674 1.00 77.19 431 GLY A O 1
ATOM 3399 N N . LEU A 1 432 ? 14.122 0.071 -31.474 1.00 83.81 432 LEU A N 1
ATOM 3400 C CA . LEU A 1 432 ? 14.094 -0.937 -30.416 1.00 83.81 432 LEU A CA 1
ATOM 3401 C C . LEU A 1 432 ? 13.489 -2.240 -30.937 1.00 83.81 432 LEU A C 1
ATOM 3403 O O . LEU A 1 432 ? 12.477 -2.213 -31.633 1.00 83.81 432 LEU A O 1
ATOM 3407 N N . LYS A 1 433 ? 14.113 -3.357 -30.573 1.00 88.12 433 LYS A N 1
ATOM 3408 C CA . LYS A 1 433 ? 13.590 -4.711 -30.749 1.00 88.12 433 LYS A CA 1
ATOM 3409 C C . LYS A 1 433 ? 13.988 -5.540 -29.539 1.00 88.12 433 LYS A C 1
ATOM 3411 O O . LYS A 1 433 ? 15.095 -5.377 -29.024 1.00 88.12 433 LYS A O 1
ATOM 3416 N N . GLY A 1 434 ? 13.115 -6.442 -29.121 1.00 93.94 434 GLY A N 1
ATOM 3417 C CA . GLY A 1 434 ? 13.419 -7.401 -28.069 1.00 93.94 434 GLY A CA 1
ATOM 3418 C C . GLY A 1 434 ? 12.182 -7.799 -27.292 1.00 93.94 434 GLY A C 1
ATOM 3419 O O . GLY A 1 434 ? 11.122 -7.961 -27.889 1.00 93.94 434 GLY A O 1
ATOM 3420 N N . THR A 1 435 ? 12.316 -7.951 -25.981 1.00 96.44 435 THR A N 1
ATOM 3421 C CA . THR A 1 435 ? 11.276 -8.525 -25.123 1.00 96.44 435 THR A CA 1
ATOM 3422 C C . THR A 1 435 ? 10.738 -7.483 -24.152 1.00 96.44 435 THR A C 1
ATOM 3424 O O . THR A 1 435 ? 11.494 -6.783 -23.476 1.00 96.44 435 THR A O 1
ATOM 3427 N N . TYR A 1 436 ? 9.420 -7.378 -24.076 1.00 96.81 436 TYR A N 1
ATOM 3428 C CA . TYR A 1 436 ? 8.700 -6.617 -23.076 1.00 96.81 436 TYR A CA 1
ATOM 3429 C C . TYR A 1 436 ? 8.149 -7.592 -22.034 1.00 96.81 436 TYR A C 1
ATOM 3431 O O . TYR A 1 436 ? 7.355 -8.469 -22.351 1.00 96.81 436 TYR A O 1
ATOM 3439 N N . ILE A 1 437 ? 8.581 -7.443 -20.788 1.00 96.69 437 ILE A N 1
ATOM 3440 C CA . ILE A 1 437 ? 8.124 -8.241 -19.657 1.00 96.69 437 ILE A CA 1
ATOM 3441 C C . ILE A 1 437 ? 7.111 -7.407 -18.877 1.00 96.69 437 ILE A C 1
ATOM 3443 O O . ILE A 1 437 ? 7.463 -6.391 -18.268 1.00 96.69 437 ILE A O 1
ATOM 3447 N N . TYR A 1 438 ? 5.859 -7.854 -18.881 1.00 94.19 438 TYR A N 1
ATOM 3448 C CA . TYR A 1 438 ? 4.801 -7.310 -18.046 1.00 94.19 438 TYR A CA 1
ATOM 3449 C C . TYR A 1 438 ? 4.928 -7.892 -16.630 1.00 94.19 438 TYR A C 1
ATOM 3451 O O . TYR A 1 438 ? 4.672 -9.072 -16.385 1.00 94.19 438 TYR A O 1
ATOM 3459 N N . GLY A 1 439 ? 5.411 -7.066 -15.700 1.00 92.06 439 GLY A N 1
ATOM 3460 C CA . GLY A 1 439 ? 5.665 -7.417 -14.299 1.00 92.06 439 GLY A CA 1
ATOM 3461 C C . GLY A 1 439 ? 4.629 -6.853 -13.324 1.00 92.06 439 GLY A C 1
ATOM 3462 O O . GLY A 1 439 ? 4.930 -6.687 -12.140 1.00 92.06 439 GLY A O 1
ATOM 3463 N N . LYS A 1 440 ? 3.436 -6.514 -13.817 1.00 88.81 440 LYS A N 1
ATOM 3464 C CA . LYS A 1 440 ? 2.313 -5.943 -13.060 1.00 88.81 440 LYS A CA 1
ATOM 3465 C C . LYS A 1 440 ? 1.159 -6.949 -12.993 1.00 88.81 440 LYS A C 1
ATOM 3467 O O . LYS A 1 440 ? 1.163 -7.924 -13.741 1.00 88.81 440 LYS A O 1
ATOM 3472 N N . ALA A 1 441 ? 0.184 -6.675 -12.128 1.00 80.69 441 ALA A N 1
ATOM 3473 C CA . ALA A 1 441 ? -1.080 -7.401 -12.114 1.00 80.69 441 ALA A CA 1
ATOM 3474 C C . ALA A 1 441 ? -1.803 -7.247 -13.461 1.00 80.69 441 ALA A C 1
ATOM 3476 O O . ALA A 1 441 ? -1.669 -6.218 -14.142 1.00 80.69 441 ALA A O 1
ATOM 3477 N N . GLU A 1 442 ? -2.527 -8.289 -13.857 1.00 75.50 442 GLU A N 1
ATOM 3478 C CA . GLU A 1 442 ? -3.342 -8.255 -15.064 1.00 75.50 442 GLU A CA 1
ATOM 3479 C C . GLU A 1 442 ? -4.508 -7.275 -14.935 1.00 75.50 442 GLU A C 1
ATOM 3481 O O . GLU A 1 442 ? -4.923 -6.940 -13.823 1.00 75.50 442 GLU A O 1
ATOM 3486 N N . PRO A 1 443 ? -5.027 -6.779 -16.068 1.00 74.31 443 PRO A N 1
ATOM 3487 C CA . PRO A 1 443 ? -6.232 -5.975 -16.066 1.00 74.31 443 PRO A CA 1
ATOM 3488 C C . PRO A 1 443 ? -7.405 -6.758 -15.497 1.00 74.31 443 PRO A C 1
ATOM 3490 O O . PRO A 1 443 ? -7.800 -7.770 -16.062 1.00 74.31 443 PRO A O 1
ATOM 3493 N N . PHE A 1 444 ? -7.973 -6.253 -14.414 1.00 66.75 444 PHE A N 1
ATOM 3494 C CA . PHE A 1 444 ? -9.141 -6.855 -13.784 1.00 66.75 444 PHE A CA 1
ATOM 3495 C C . PHE A 1 444 ? -10.390 -5.983 -13.931 1.00 66.75 444 PHE A C 1
ATOM 3497 O O . PHE A 1 444 ? -11.458 -6.407 -13.547 1.00 66.75 444 PHE A O 1
ATOM 3504 N N . ASN A 1 445 ? -10.297 -4.788 -14.520 1.00 69.62 445 ASN A N 1
ATOM 3505 C CA . ASN A 1 445 ? -11.462 -3.960 -14.828 1.00 69.62 445 ASN A CA 1
ATOM 3506 C C . ASN A 1 445 ? -11.357 -3.332 -16.225 1.00 69.62 445 ASN A C 1
ATOM 3508 O O . ASN A 1 445 ? -10.288 -3.325 -16.847 1.00 69.62 445 ASN A O 1
ATOM 3512 N N . GLU A 1 446 ? -12.465 -2.769 -16.711 1.00 69.19 446 GLU A N 1
ATOM 3513 C CA . GLU A 1 446 ? -12.580 -2.221 -18.069 1.00 69.19 446 GLU A CA 1
ATOM 3514 C C . GLU A 1 446 ? -11.533 -1.129 -18.372 1.00 69.19 446 GLU A C 1
ATOM 3516 O O . GLU A 1 446 ? -10.930 -1.111 -19.450 1.00 69.19 446 GLU A O 1
ATOM 3521 N N . GLU A 1 447 ? -11.250 -0.233 -17.424 1.00 77.06 447 GLU A N 1
ATOM 3522 C CA . GLU A 1 447 ? -10.260 0.836 -17.614 1.00 77.06 447 GLU A CA 1
ATOM 3523 C C . GLU A 1 447 ? -8.836 0.292 -17.757 1.00 77.06 447 GLU A C 1
ATOM 3525 O O . GLU A 1 447 ? -8.043 0.755 -18.596 1.00 77.06 447 GLU A O 1
ATOM 3530 N N . MET A 1 448 ? -8.499 -0.709 -16.943 1.00 80.75 448 MET A N 1
ATOM 3531 C CA . MET A 1 448 ? -7.220 -1.396 -17.031 1.00 80.75 448 MET A CA 1
ATOM 3532 C C . MET A 1 448 ? -7.118 -2.180 -18.335 1.00 80.75 448 MET A C 1
ATOM 3534 O O . MET A 1 448 ? -6.054 -2.154 -18.954 1.00 80.75 448 MET A O 1
ATOM 3538 N N . GLU A 1 449 ? -8.197 -2.811 -18.810 1.00 83.81 449 GLU A N 1
ATOM 3539 C CA . GLU A 1 449 ? -8.196 -3.507 -20.101 1.00 83.81 449 GLU A CA 1
ATOM 3540 C C . GLU A 1 449 ? -7.930 -2.532 -21.247 1.00 83.81 449 GLU A C 1
ATOM 3542 O O . GLU A 1 449 ? -7.121 -2.807 -22.134 1.00 83.81 449 GLU A O 1
ATOM 3547 N N . ILE A 1 450 ? -8.572 -1.361 -21.232 1.00 85.25 450 ILE A N 1
ATOM 3548 C CA . ILE A 1 450 ? -8.324 -0.300 -22.215 1.00 85.25 450 ILE A CA 1
ATOM 3549 C C . ILE A 1 450 ? -6.857 0.145 -22.152 1.00 85.25 450 ILE A C 1
ATOM 3551 O O . ILE A 1 450 ? -6.217 0.359 -23.187 1.00 85.25 450 ILE A O 1
ATOM 3555 N N . SER A 1 451 ? -6.304 0.292 -20.949 1.00 86.88 451 SER A N 1
ATOM 3556 C CA . SER A 1 451 ? -4.902 0.666 -20.741 1.00 86.88 451 SER A CA 1
ATOM 3557 C C . SER A 1 451 ? -3.931 -0.409 -21.234 1.00 86.88 451 SER A C 1
ATOM 3559 O O . SER A 1 451 ? -2.912 -0.081 -21.848 1.00 86.88 451 SER A O 1
ATOM 3561 N N . PHE A 1 452 ? -4.266 -1.682 -21.042 1.00 90.31 452 PHE A N 1
ATOM 3562 C CA . PHE A 1 452 ? -3.487 -2.817 -21.520 1.00 90.31 452 PHE A CA 1
ATOM 3563 C C . PHE A 1 452 ? -3.543 -2.949 -23.041 1.00 90.31 452 PHE A C 1
ATOM 3565 O O . PHE A 1 452 ? -2.496 -3.027 -23.673 1.00 90.31 452 PHE A O 1
ATOM 3572 N N . ARG A 1 453 ? -4.719 -2.794 -23.662 1.00 91.62 453 ARG A N 1
ATOM 3573 C CA . ARG A 1 453 ? -4.848 -2.719 -25.130 1.00 91.62 453 ARG A CA 1
ATOM 3574 C C . ARG A 1 453 ? -4.001 -1.589 -25.717 1.00 91.62 453 ARG A C 1
ATOM 3576 O O . ARG A 1 453 ? -3.386 -1.728 -26.774 1.00 91.62 453 ARG A O 1
ATOM 3583 N N . LYS A 1 454 ? -3.921 -0.432 -25.047 1.00 93.25 454 LYS A N 1
ATOM 3584 C CA . LYS A 1 454 ? -3.006 0.652 -25.458 1.00 93.25 454 LYS A CA 1
ATOM 3585 C C . LYS A 1 454 ? -1.543 0.212 -25.364 1.00 93.25 454 LYS A C 1
ATOM 3587 O O . LYS A 1 454 ? -0.766 0.568 -26.246 1.00 93.25 454 LYS A O 1
ATOM 3592 N N . LEU A 1 455 ? -1.160 -0.534 -24.328 1.00 93.62 455 LEU A N 1
ATOM 3593 C CA . LEU A 1 455 ? 0.182 -1.102 -24.189 1.00 93.62 455 LEU A CA 1
ATOM 3594 C C . LEU A 1 455 ? 0.492 -2.126 -25.294 1.00 93.62 455 LEU A C 1
ATOM 3596 O O . LEU A 1 455 ? 1.564 -2.032 -25.886 1.00 93.62 455 LEU A O 1
ATOM 3600 N N . GLU A 1 456 ? -0.427 -3.033 -25.621 1.00 94.06 456 GLU A N 1
ATOM 3601 C CA . GLU A 1 456 ? -0.267 -3.996 -26.722 1.00 94.06 456 GLU A CA 1
ATOM 3602 C C . GLU A 1 456 ? 0.018 -3.282 -28.046 1.00 94.06 456 GLU A C 1
ATOM 3604 O O . GLU A 1 456 ? 1.001 -3.589 -28.714 1.00 94.06 456 GLU A O 1
ATOM 3609 N N . ASN A 1 457 ? -0.732 -2.218 -28.357 1.00 94.94 457 ASN A N 1
ATOM 3610 C CA . ASN A 1 457 ? -0.463 -1.389 -29.537 1.00 94.94 457 ASN A CA 1
ATOM 3611 C C . ASN A 1 457 ? 0.967 -0.813 -29.551 1.00 94.94 457 ASN A C 1
ATOM 3613 O O . ASN A 1 457 ? 1.573 -0.676 -30.615 1.00 94.94 457 ASN A O 1
ATOM 3617 N N . TRP A 1 458 ? 1.521 -0.449 -28.387 1.00 94.06 458 TRP A N 1
ATOM 3618 C CA . TRP A 1 458 ? 2.916 -0.009 -28.293 1.00 94.06 458 TRP A CA 1
ATOM 3619 C C . TRP A 1 458 ? 3.896 -1.160 -28.524 1.00 94.06 458 TRP A C 1
ATOM 3621 O O . TRP A 1 458 ? 4.880 -0.969 -29.233 1.00 94.06 458 TRP A O 1
ATOM 3631 N N . ILE A 1 459 ? 3.643 -2.333 -27.950 1.00 94.06 459 ILE A N 1
ATOM 3632 C CA . ILE A 1 459 ? 4.481 -3.526 -28.131 1.00 94.06 459 ILE A CA 1
ATOM 3633 C C . ILE A 1 459 ? 4.523 -3.917 -29.616 1.00 94.06 459 ILE A C 1
ATOM 3635 O O . ILE A 1 459 ? 5.610 -4.091 -30.175 1.00 94.06 459 ILE A O 1
ATOM 3639 N N . ASP A 1 460 ? 3.365 -3.932 -30.278 1.00 93.38 460 ASP A N 1
ATOM 3640 C CA . ASP A 1 460 ? 3.216 -4.245 -31.701 1.00 93.38 460 ASP A CA 1
ATOM 3641 C C . ASP A 1 460 ? 3.903 -3.215 -32.600 1.00 93.38 460 ASP A C 1
ATOM 3643 O O . ASP A 1 460 ? 4.621 -3.575 -33.535 1.00 93.38 460 ASP A O 1
ATOM 3647 N N . LEU A 1 461 ? 3.754 -1.920 -32.292 1.00 92.81 461 LEU A N 1
ATOM 3648 C CA . LEU A 1 461 ? 4.406 -0.837 -33.038 1.00 92.81 461 LEU A CA 1
ATOM 3649 C C . LEU A 1 461 ? 5.935 -0.994 -33.078 1.00 92.81 461 LEU A C 1
ATOM 3651 O O . LEU A 1 461 ? 6.579 -0.579 -34.046 1.00 92.81 461 LEU A O 1
ATOM 3655 N N . PHE A 1 462 ? 6.516 -1.572 -32.028 1.00 91.12 462 PHE A N 1
ATOM 3656 C CA . PHE A 1 462 ? 7.949 -1.833 -31.918 1.00 91.12 462 PHE A CA 1
ATOM 3657 C C . PHE A 1 462 ? 8.341 -3.270 -32.305 1.00 91.12 462 PHE A C 1
ATOM 3659 O O . PHE A 1 462 ? 9.534 -3.556 -32.423 1.00 91.12 462 PHE A O 1
ATOM 3666 N N . GLY A 1 463 ? 7.372 -4.156 -32.553 1.00 91.69 463 GLY A N 1
ATOM 3667 C CA . GLY A 1 463 ? 7.602 -5.566 -32.872 1.00 91.69 463 GLY A CA 1
ATOM 3668 C C . GLY A 1 463 ? 8.328 -6.313 -31.752 1.00 91.69 463 GLY A C 1
ATOM 3669 O O . GLY A 1 463 ? 9.263 -7.066 -32.031 1.00 91.69 463 GLY A O 1
ATOM 3670 N N . MET A 1 464 ? 7.967 -6.036 -30.496 1.00 93.50 464 MET A N 1
ATOM 3671 C CA . MET A 1 464 ? 8.549 -6.686 -29.319 1.00 93.50 464 MET A CA 1
ATOM 3672 C C . MET A 1 464 ? 7.777 -7.956 -28.940 1.00 93.50 464 MET A C 1
ATOM 3674 O O . MET A 1 464 ? 6.572 -8.042 -29.144 1.00 93.50 464 MET A O 1
ATOM 3678 N N . GLU A 1 465 ? 8.465 -8.940 -28.363 1.00 95.06 465 GLU A N 1
ATOM 3679 C CA . GLU A 1 465 ? 7.823 -10.117 -27.765 1.00 95.06 465 GLU A CA 1
ATOM 3680 C C . GLU A 1 465 ? 7.268 -9.761 -26.381 1.00 95.06 465 GLU A C 1
ATOM 3682 O O . GLU A 1 465 ? 8.000 -9.194 -25.571 1.00 95.06 465 GLU A O 1
ATOM 3687 N N . LEU A 1 466 ? 6.014 -10.112 -26.089 1.00 95.31 466 LEU A N 1
ATOM 3688 C CA . LEU A 1 466 ? 5.418 -9.954 -24.759 1.00 95.31 466 LEU A CA 1
ATOM 3689 C C . LEU A 1 466 ? 5.630 -11.222 -23.916 1.00 95.31 466 LEU A C 1
ATOM 3691 O O . LEU A 1 466 ? 5.311 -12.328 -24.346 1.00 95.31 466 LEU A O 1
ATOM 3695 N N . ASP A 1 467 ? 6.151 -11.046 -22.705 1.00 95.19 467 ASP A N 1
ATOM 3696 C CA . ASP A 1 467 ? 6.273 -12.065 -21.662 1.00 95.19 467 ASP A CA 1
ATOM 3697 C C . ASP A 1 467 ? 5.670 -11.561 -20.346 1.00 95.19 467 ASP A C 1
ATOM 3699 O O . ASP A 1 467 ? 5.547 -10.357 -20.119 1.00 95.19 467 ASP A O 1
ATOM 3703 N N . TYR A 1 468 ? 5.387 -12.491 -19.435 1.00 93.94 468 TYR A N 1
ATOM 3704 C CA . TYR A 1 468 ? 4.864 -12.200 -18.101 1.00 93.94 468 TYR A CA 1
ATOM 3705 C C . TYR A 1 468 ? 5.816 -12.731 -17.032 1.00 93.94 468 TYR A C 1
ATOM 3707 O O . TYR A 1 468 ? 6.309 -13.862 -17.116 1.00 93.94 468 TYR A O 1
ATOM 3715 N N . ALA A 1 469 ? 6.077 -11.902 -16.023 1.00 93.81 469 ALA A N 1
ATOM 3716 C CA . ALA A 1 469 ? 6.839 -12.279 -14.837 1.00 93.81 469 ALA A CA 1
ATOM 3717 C C . ALA A 1 469 ? 6.338 -11.456 -13.645 1.00 93.81 469 ALA A C 1
ATOM 3719 O O . ALA A 1 469 ? 6.931 -10.444 -13.263 1.00 93.81 469 ALA A O 1
ATOM 3720 N N . HIS A 1 470 ? 5.213 -11.876 -13.076 1.00 91.75 470 HIS A N 1
ATOM 3721 C CA . HIS A 1 470 ? 4.546 -11.203 -11.970 1.00 91.75 470 HIS A CA 1
ATOM 3722 C C . HIS A 1 470 ? 4.115 -12.218 -10.903 1.00 91.75 470 HIS A C 1
ATOM 3724 O O . HIS A 1 470 ? 3.910 -13.384 -11.211 1.00 91.75 470 HIS A O 1
ATOM 3730 N N . THR A 1 471 ? 4.014 -11.773 -9.653 1.00 90.62 471 THR A N 1
ATOM 3731 C CA . THR A 1 471 ? 3.304 -12.473 -8.575 1.00 90.62 471 THR A CA 1
ATOM 3732 C C . THR A 1 471 ? 2.671 -11.401 -7.695 1.00 90.62 471 THR A C 1
ATOM 3734 O O . THR A 1 471 ? 3.240 -10.307 -7.589 1.00 90.62 471 THR A O 1
ATOM 3737 N N . SER A 1 472 ? 1.513 -11.702 -7.109 1.00 89.38 472 SER A N 1
ATOM 3738 C CA . SER A 1 472 ? 0.725 -10.743 -6.331 1.00 89.38 472 SER A CA 1
ATOM 3739 C C . SER A 1 472 ? 1.426 -10.330 -5.025 1.00 89.38 472 SER A C 1
ATOM 3741 O O . SER A 1 472 ? 2.302 -11.020 -4.492 1.00 89.38 472 SER A O 1
ATOM 3743 N N . GLY A 1 473 ? 1.034 -9.168 -4.504 1.00 90.00 473 GLY A N 1
ATOM 3744 C CA . GLY A 1 473 ? 1.409 -8.715 -3.166 1.00 90.00 473 GLY A CA 1
ATOM 3745 C C . GLY A 1 473 ? 0.570 -9.349 -2.054 1.00 90.00 473 GLY A C 1
ATOM 3746 O O . GLY A 1 473 ? 0.999 -9.309 -0.903 1.00 90.00 473 GLY A O 1
ATOM 3747 N N . HIS A 1 474 ? -0.582 -9.938 -2.382 1.00 93.25 474 HIS A N 1
ATOM 3748 C CA . HIS A 1 474 ? -1.595 -10.372 -1.415 1.00 93.25 474 HIS A CA 1
ATOM 3749 C C . HIS A 1 474 ? -1.631 -11.888 -1.253 1.00 93.25 474 HIS A C 1
ATOM 3751 O O . HIS A 1 474 ? -1.443 -12.641 -2.220 1.00 93.25 474 HIS A O 1
ATOM 3757 N N . ALA A 1 475 ? -1.919 -12.343 -0.034 1.00 93.75 475 ALA A N 1
ATOM 3758 C CA . ALA A 1 475 ? -2.035 -13.752 0.303 1.00 93.75 475 ALA A CA 1
ATOM 3759 C C . ALA A 1 475 ? -3.153 -14.415 -0.514 1.00 93.75 475 ALA A C 1
ATOM 3761 O O . ALA A 1 475 ? -4.292 -13.958 -0.529 1.00 93.75 475 ALA A O 1
ATOM 3762 N N . ASN A 1 476 ? -2.833 -15.526 -1.184 1.00 91.31 476 ASN A N 1
ATOM 3763 C CA . ASN A 1 476 ? -3.854 -16.330 -1.857 1.00 91.31 476 ASN A CA 1
ATOM 3764 C C . ASN A 1 476 ? -4.738 -17.057 -0.828 1.00 91.31 476 ASN A C 1
ATOM 3766 O O . ASN A 1 476 ? -4.376 -17.187 0.343 1.00 91.31 476 ASN A O 1
ATOM 3770 N N . ARG A 1 477 ? -5.858 -17.625 -1.281 1.00 91.94 477 ARG A N 1
ATOM 3771 C CA . ARG A 1 477 ? -6.786 -18.394 -0.441 1.00 91.94 477 ARG A CA 1
ATOM 3772 C C . ARG A 1 477 ? -6.116 -19.419 0.483 1.00 91.94 477 ARG A C 1
ATOM 3774 O O . ARG A 1 477 ? -6.470 -19.492 1.655 1.00 91.94 477 ARG A O 1
ATOM 3781 N N . ARG A 1 478 ? -5.149 -20.207 -0.004 1.00 92.50 478 ARG A N 1
ATOM 3782 C CA . ARG A 1 478 ? -4.470 -21.231 0.818 1.00 92.50 478 ARG A CA 1
ATOM 3783 C C . ARG A 1 478 ? -3.625 -20.600 1.923 1.00 92.50 478 ARG A C 1
ATOM 3785 O O . ARG A 1 478 ? -3.613 -21.105 3.044 1.00 92.50 478 ARG A O 1
ATOM 3792 N N . ASP A 1 479 ? -2.939 -19.505 1.608 1.00 95.44 479 ASP A N 1
ATOM 3793 C CA . ASP A 1 479 ? -2.154 -18.736 2.573 1.00 95.44 479 ASP A CA 1
ATOM 3794 C C . ASP A 1 479 ? -3.075 -18.095 3.626 1.00 95.44 479 ASP A C 1
ATOM 3796 O O . ASP A 1 479 ? -2.792 -18.191 4.819 1.00 95.44 479 ASP A O 1
ATOM 3800 N N . LEU A 1 480 ? -4.214 -17.524 3.215 1.00 97.50 480 LEU A N 1
ATOM 3801 C CA . LEU A 1 480 ? -5.230 -16.960 4.115 1.00 97.50 480 LEU A CA 1
ATOM 3802 C C . LEU A 1 480 ? -5.837 -18.028 5.036 1.00 97.50 480 LEU A C 1
ATOM 3804 O O . LEU A 1 480 ? -5.910 -17.827 6.250 1.00 97.50 480 LEU A O 1
ATOM 3808 N N . GLU A 1 481 ? -6.205 -19.191 4.488 1.00 97.12 481 GLU A N 1
ATOM 3809 C CA . GLU A 1 481 ? -6.672 -20.347 5.260 1.00 97.12 481 GLU A CA 1
ATOM 3810 C C . GLU A 1 481 ? -5.627 -20.770 6.302 1.00 97.12 481 GLU A C 1
ATOM 3812 O O . GLU A 1 481 ? -5.971 -21.012 7.461 1.00 97.12 481 GLU A O 1
ATOM 3817 N N . TYR A 1 482 ? -4.345 -20.825 5.929 1.00 97.88 482 TYR A N 1
ATOM 3818 C CA . TYR A 1 482 ? -3.262 -21.125 6.864 1.00 97.88 482 TYR A CA 1
ATOM 3819 C C . TYR A 1 482 ? -3.131 -20.057 7.958 1.00 97.88 482 TYR A C 1
ATOM 3821 O O . TYR A 1 482 ? -3.113 -20.404 9.141 1.00 97.88 482 TYR A O 1
ATOM 3829 N N . ILE A 1 483 ? -3.064 -18.775 7.588 1.00 98.44 483 ILE A N 1
ATOM 3830 C CA . ILE A 1 483 ? -2.880 -17.644 8.509 1.00 98.44 483 ILE A CA 1
ATOM 3831 C C . ILE A 1 483 ? -3.997 -17.621 9.548 1.00 98.44 483 ILE A C 1
ATOM 3833 O O . ILE A 1 483 ? -3.731 -17.663 10.751 1.00 98.44 483 ILE A O 1
ATOM 3837 N N . VAL A 1 484 ? -5.249 -17.616 9.093 1.00 98.25 484 VAL A N 1
ATOM 3838 C CA . VAL A 1 484 ? -6.421 -17.504 9.962 1.00 98.25 484 VAL A CA 1
ATOM 3839 C C . VAL A 1 484 ? -6.531 -18.714 10.891 1.00 98.25 484 VAL A C 1
ATOM 3841 O O . VAL A 1 484 ? -6.695 -18.542 12.100 1.00 98.25 484 VAL A O 1
ATOM 3844 N N . ASN A 1 485 ? -6.372 -19.937 10.371 1.00 97.94 485 ASN A N 1
ATOM 3845 C CA . ASN A 1 485 ? -6.456 -21.147 11.194 1.00 97.94 485 ASN A CA 1
ATOM 3846 C C . ASN A 1 485 ? -5.297 -21.267 12.189 1.00 97.94 485 ASN A C 1
ATOM 3848 O O . ASN A 1 485 ? -5.465 -21.831 13.271 1.00 97.94 485 ASN A O 1
ATOM 3852 N N . LYS A 1 486 ? -4.114 -20.746 11.845 1.00 98.31 486 LYS A N 1
ATOM 3853 C CA . LYS A 1 486 ? -2.959 -20.755 12.743 1.00 98.31 486 LYS A CA 1
ATOM 3854 C C . LYS A 1 486 ? -3.110 -19.726 13.861 1.00 98.31 486 LYS A C 1
ATOM 3856 O O . LYS A 1 486 ? -2.838 -20.065 15.012 1.00 98.31 486 LYS A O 1
ATOM 3861 N N . ILE A 1 487 ? -3.552 -18.509 13.542 1.00 98.62 487 ILE A N 1
ATOM 3862 C CA . ILE A 1 487 ? -3.814 -17.458 14.536 1.00 98.62 487 ILE A CA 1
ATOM 3863 C C . ILE A 1 487 ? -4.978 -17.861 15.450 1.00 98.62 487 ILE A C 1
ATOM 3865 O O . ILE A 1 487 ? -4.902 -17.637 16.656 1.00 98.62 487 ILE A O 1
ATOM 3869 N N . ALA A 1 488 ? -6.014 -18.487 14.884 1.00 98.25 488 ALA A N 1
ATOM 3870 C CA . ALA A 1 488 ? -7.228 -18.920 15.572 1.00 98.25 488 ALA A CA 1
ATOM 3871 C C . ALA A 1 488 ? -7.881 -17.805 16.428 1.00 98.25 488 ALA A C 1
ATOM 3873 O O . ALA A 1 488 ? -8.089 -17.995 17.633 1.00 98.25 488 ALA A O 1
ATOM 3874 N N . PRO A 1 489 ? -8.190 -16.627 15.843 1.00 98.44 489 PRO A N 1
ATOM 3875 C CA . PRO A 1 489 ? -8.842 -15.539 16.572 1.00 98.44 489 PRO A CA 1
ATOM 3876 C C . PRO A 1 489 ? -10.260 -15.934 17.001 1.00 98.44 489 PRO A C 1
ATOM 3878 O O . PRO A 1 489 ? -10.949 -16.665 16.290 1.00 98.44 489 PRO A O 1
ATOM 3881 N N . ARG A 1 490 ? -10.769 -15.426 18.127 1.00 98.12 490 ARG A N 1
ATOM 3882 C CA . ARG A 1 490 ? -12.149 -15.757 18.536 1.00 98.12 490 ARG A CA 1
ATOM 3883 C C . ARG A 1 490 ? -13.171 -15.346 17.463 1.00 98.12 490 ARG A C 1
ATOM 3885 O O . ARG A 1 490 ? -14.076 -16.127 17.162 1.00 98.12 490 ARG A O 1
ATOM 3892 N N . TRP A 1 491 ? -12.977 -14.179 16.856 1.00 98.44 491 TRP A N 1
ATOM 3893 C CA . TRP A 1 491 ? -13.770 -13.658 15.745 1.00 98.44 491 TRP A CA 1
ATOM 3894 C C . TRP A 1 491 ? -12.863 -13.165 14.620 1.00 98.44 491 TRP A C 1
ATOM 3896 O O . TRP A 1 491 ? -11.861 -12.491 14.865 1.00 98.44 491 TRP A O 1
ATOM 3906 N N . LEU A 1 492 ? -13.230 -13.484 13.383 1.00 98.38 492 LEU A N 1
ATOM 3907 C CA . LEU A 1 492 ? -12.535 -13.019 12.187 1.00 98.38 492 LEU A CA 1
ATOM 3908 C C . LEU A 1 492 ? -13.381 -11.957 11.494 1.00 98.38 492 LEU A C 1
ATOM 3910 O O . LEU A 1 492 ? -14.570 -12.163 11.281 1.00 98.38 492 LEU A O 1
ATOM 3914 N N . LEU A 1 493 ? -12.773 -10.835 11.141 1.00 97.12 493 LEU A N 1
ATOM 3915 C CA . LEU A 1 493 ? -13.391 -9.758 10.382 1.00 97.12 493 LEU A CA 1
ATOM 3916 C C . LEU A 1 493 ? -12.635 -9.638 9.058 1.00 97.12 493 LEU A C 1
ATOM 3918 O O . LEU A 1 493 ? -11.594 -8.977 9.016 1.00 97.12 493 LEU A O 1
ATOM 3922 N N . PRO A 1 494 ? -13.106 -10.301 7.991 1.00 96.44 494 PRO A N 1
ATOM 3923 C CA . PRO A 1 494 ? -12.580 -10.064 6.658 1.00 96.44 494 PRO A CA 1
ATOM 3924 C C . PRO A 1 494 ? -12.745 -8.590 6.289 1.00 96.44 494 PRO A C 1
ATOM 3926 O O . PRO A 1 494 ? -13.784 -7.993 6.578 1.00 96.44 494 PRO A O 1
ATOM 3929 N N . ILE A 1 495 ? -11.710 -8.027 5.682 1.00 95.56 495 ILE A N 1
ATOM 3930 C CA . ILE A 1 495 ? -11.648 -6.674 5.129 1.00 95.56 495 ILE A CA 1
ATOM 3931 C C . ILE A 1 495 ? -10.844 -6.719 3.825 1.00 95.56 495 ILE A C 1
ATOM 3933 O O . ILE A 1 495 ? -10.260 -7.751 3.495 1.00 95.56 495 ILE A O 1
ATOM 3937 N N . HIS A 1 496 ? -10.781 -5.602 3.102 1.00 93.94 496 HIS A N 1
ATOM 3938 C CA . HIS A 1 496 ? -10.005 -5.467 1.870 1.00 93.94 496 HIS A CA 1
ATOM 3939 C C . HIS A 1 496 ? -10.356 -6.574 0.856 1.00 93.94 496 HIS A C 1
ATOM 3941 O O . HIS A 1 496 ? -9.503 -7.288 0.331 1.00 93.94 496 HIS A O 1
ATOM 3947 N N . THR A 1 497 ? -11.657 -6.807 0.684 1.00 91.31 497 THR A N 1
ATOM 3948 C CA . THR A 1 497 ? -12.203 -7.858 -0.171 1.00 91.31 497 THR A CA 1
ATOM 3949 C C . THR A 1 497 ? -13.635 -7.535 -0.576 1.00 91.31 497 THR A C 1
ATOM 3951 O O . THR A 1 497 ? -14.423 -7.013 0.218 1.00 91.31 497 THR A O 1
ATOM 3954 N N . CYS A 1 498 ? -13.995 -7.918 -1.799 1.00 88.94 498 CYS A N 1
ATOM 3955 C CA . CYS A 1 498 ? -15.379 -7.942 -2.274 1.00 88.94 498 CYS A CA 1
ATOM 3956 C C . CYS A 1 498 ? -16.116 -9.232 -1.861 1.00 88.94 498 CYS A C 1
ATOM 3958 O O . CYS A 1 498 ? -17.335 -9.322 -1.988 1.00 88.94 498 CYS A O 1
ATOM 3960 N N . HIS A 1 499 ? -15.392 -10.229 -1.336 1.00 90.62 499 HIS A N 1
ATOM 3961 C CA . HIS A 1 499 ? -15.869 -11.605 -1.176 1.00 90.62 499 HIS A CA 1
ATOM 3962 C C . HIS A 1 499 ? -15.753 -12.113 0.264 1.00 90.62 499 HIS A C 1
ATOM 3964 O O . HIS A 1 499 ? -15.421 -13.273 0.515 1.00 90.62 499 HIS A O 1
ATOM 3970 N N . ALA A 1 500 ? -16.070 -11.254 1.235 1.00 92.12 500 ALA A N 1
ATOM 3971 C CA . ALA A 1 500 ? -15.943 -11.562 2.660 1.00 92.12 500 ALA A CA 1
ATOM 3972 C C . ALA A 1 500 ? -16.679 -12.852 3.085 1.00 92.12 500 ALA A C 1
ATOM 3974 O O . ALA A 1 500 ? -16.196 -13.580 3.951 1.00 92.12 500 ALA A O 1
ATOM 3975 N N . GLY A 1 501 ? -17.798 -13.190 2.432 1.00 92.38 501 GLY A N 1
ATOM 3976 C CA . GLY A 1 501 ? -18.552 -14.424 2.690 1.00 92.38 501 GLY A CA 1
ATOM 3977 C C . GLY A 1 501 ? -17.819 -15.725 2.335 1.00 92.38 501 GLY A C 1
ATOM 3978 O O . GLY A 1 501 ? -18.199 -16.792 2.810 1.00 92.38 501 GLY A O 1
ATOM 3979 N N . ILE A 1 502 ? -16.739 -15.688 1.546 1.00 93.00 502 ILE A N 1
ATOM 3980 C CA . ILE A 1 502 ? -15.939 -16.892 1.256 1.00 93.00 502 ILE A CA 1
ATOM 3981 C C . ILE A 1 502 ? -15.221 -17.393 2.516 1.00 93.00 502 ILE A C 1
ATOM 3983 O O . ILE A 1 502 ? -15.035 -18.602 2.670 1.00 93.00 502 ILE A O 1
ATOM 3987 N N . PHE A 1 503 ? -14.898 -16.505 3.461 1.00 95.19 503 PHE A N 1
ATOM 3988 C CA . PHE A 1 503 ? -14.296 -16.895 4.736 1.00 95.19 503 PHE A CA 1
ATOM 3989 C C . PHE A 1 503 ? -15.194 -17.837 5.552 1.00 95.19 503 PHE A C 1
ATOM 3991 O O . PHE A 1 503 ? -14.668 -18.682 6.276 1.00 95.19 503 PHE A O 1
ATOM 3998 N N . ASP A 1 504 ? -16.521 -17.795 5.374 1.00 94.69 504 ASP A N 1
ATOM 3999 C CA . ASP A 1 504 ? -17.462 -18.714 6.037 1.00 94.69 504 ASP A CA 1
ATOM 4000 C C . ASP A 1 504 ? -17.204 -20.188 5.664 1.00 94.69 504 ASP A C 1
ATOM 4002 O O . ASP A 1 504 ? -17.568 -21.103 6.406 1.00 94.69 504 ASP A O 1
ATOM 4006 N N . GLN A 1 505 ? -16.542 -20.439 4.527 1.00 94.25 505 GLN A N 1
ATOM 4007 C CA . GLN A 1 505 ? -16.220 -21.787 4.051 1.00 94.25 505 GLN A CA 1
ATOM 4008 C C . GLN A 1 505 ? -15.100 -22.454 4.859 1.00 94.25 505 GLN A C 1
ATOM 4010 O O . GLN A 1 505 ? -15.026 -23.683 4.887 1.00 94.25 505 GLN A O 1
ATOM 4015 N N . PHE A 1 506 ? -14.231 -21.671 5.505 1.00 94.38 506 PHE A N 1
ATOM 4016 C CA . PHE A 1 506 ? -13.071 -22.189 6.237 1.00 94.38 506 PHE A CA 1
ATOM 4017 C C . PHE A 1 506 ? -12.895 -21.604 7.644 1.00 94.38 506 PHE A C 1
ATOM 4019 O O . PHE A 1 506 ? -12.053 -22.095 8.395 1.00 94.38 506 PHE A O 1
ATOM 4026 N N . TYR A 1 507 ? -13.701 -20.614 8.042 1.00 96.81 507 TYR A N 1
ATOM 4027 C CA . TYR A 1 507 ? -13.672 -20.042 9.383 1.00 96.81 507 TYR A CA 1
ATOM 4028 C C . TYR A 1 507 ? -15.070 -19.716 9.919 1.00 96.81 507 TYR A C 1
ATOM 4030 O O . TYR A 1 507 ? -15.716 -18.752 9.526 1.00 96.81 507 TYR A O 1
ATOM 4038 N N . LYS A 1 508 ? -15.534 -20.515 10.884 1.00 94.25 508 LYS A N 1
ATOM 4039 C CA . LYS A 1 508 ? -16.924 -20.478 11.375 1.00 94.25 508 LYS A CA 1
ATOM 4040 C C . LYS A 1 508 ? -17.330 -19.161 12.051 1.00 94.25 508 LYS A C 1
ATOM 4042 O O . LYS A 1 508 ? -18.509 -18.827 12.050 1.00 94.25 508 LYS A O 1
ATOM 4047 N N . SER A 1 509 ? -16.396 -18.463 12.695 1.00 95.69 509 SER A N 1
ATOM 4048 C CA . SER A 1 509 ? -16.651 -17.191 13.388 1.00 95.69 509 SER A CA 1
ATOM 4049 C C . SER A 1 509 ? -16.210 -15.975 12.567 1.00 95.69 509 SER A C 1
ATOM 4051 O O . SER A 1 509 ? -15.842 -14.944 13.135 1.00 95.69 509 SER A O 1
ATOM 4053 N N . ALA A 1 510 ? -16.237 -16.095 11.236 1.00 94.94 510 ALA A N 1
ATOM 4054 C CA . ALA A 1 510 ? -16.140 -14.953 10.342 1.00 94.94 510 ALA A CA 1
ATOM 4055 C C . ALA A 1 510 ? -17.372 -14.046 10.490 1.00 94.94 510 ALA A C 1
ATOM 4057 O O . ALA A 1 510 ? -18.492 -14.503 10.718 1.00 94.94 510 ALA A O 1
ATOM 4058 N N . CYS A 1 511 ? -17.146 -12.739 10.447 1.00 94.25 511 CYS A N 1
ATOM 4059 C CA . CYS A 1 511 ? -18.159 -11.706 10.597 1.00 94.25 511 CYS A CA 1
ATOM 4060 C C . CYS A 1 511 ? -17.904 -10.623 9.556 1.00 94.25 511 CYS A C 1
ATOM 4062 O O . CYS A 1 511 ? -16.844 -9.998 9.552 1.00 94.25 511 CYS A O 1
ATOM 4064 N N . HIS A 1 512 ? -18.887 -10.391 8.695 1.00 90.88 512 HIS A N 1
ATOM 4065 C CA . HIS A 1 512 ? -18.815 -9.410 7.620 1.00 90.88 512 HIS A CA 1
ATOM 4066 C C . HIS A 1 512 ? -20.090 -8.566 7.583 1.00 90.88 512 HIS A C 1
ATOM 4068 O O . HIS A 1 512 ? -21.177 -9.028 7.933 1.00 90.88 512 HIS A O 1
ATOM 4074 N N . TRP A 1 513 ? -19.929 -7.293 7.225 1.00 87.12 513 TRP A N 1
ATOM 4075 C CA . TRP A 1 513 ? -20.994 -6.290 7.162 1.00 87.12 513 TRP A CA 1
ATOM 4076 C C . TRP A 1 513 ? -20.743 -5.358 5.974 1.00 87.12 513 TRP A C 1
ATOM 4078 O O . TRP A 1 513 ? -19.593 -5.229 5.550 1.00 87.12 513 TRP A O 1
ATOM 4088 N N . PRO A 1 514 ? -21.778 -4.674 5.453 1.00 80.88 514 PRO A N 1
ATOM 4089 C CA . PRO A 1 514 ? -21.575 -3.663 4.423 1.00 80.88 514 PRO A CA 1
ATOM 4090 C C . PRO A 1 514 ? -20.708 -2.499 4.926 1.00 80.88 514 PRO A C 1
ATOM 4092 O O . PRO A 1 514 ? -20.620 -2.227 6.130 1.00 80.88 514 PRO A O 1
ATOM 4095 N N . ASN A 1 515 ? -20.109 -1.774 3.981 1.00 80.56 515 ASN A N 1
ATOM 4096 C CA . ASN A 1 515 ? -19.445 -0.499 4.242 1.00 80.56 515 ASN A CA 1
ATOM 4097 C C . ASN A 1 515 ? -20.382 0.449 5.022 1.00 80.56 515 ASN A C 1
ATOM 4099 O O . ASN A 1 515 ? -21.601 0.401 4.876 1.00 80.56 515 ASN A O 1
ATOM 4103 N N . ARG A 1 516 ? -19.824 1.324 5.870 1.00 84.81 516 ARG A N 1
ATOM 4104 C CA . ARG A 1 516 ? -20.563 2.229 6.785 1.00 84.81 516 ARG A CA 1
ATOM 4105 C C . ARG A 1 516 ? -21.284 1.554 7.952 1.00 84.81 516 ARG A C 1
ATOM 4107 O O . ARG A 1 516 ? -21.917 2.253 8.743 1.00 84.81 516 ARG A O 1
ATOM 4114 N N . ALA A 1 517 ? -21.157 0.238 8.116 1.00 88.69 517 ALA A N 1
ATOM 4115 C CA . ALA A 1 517 ? -21.663 -0.432 9.304 1.00 88.69 517 ALA A CA 1
ATOM 4116 C C . ALA A 1 517 ? -20.960 0.059 10.578 1.00 88.69 517 ALA A C 1
ATOM 4118 O O . ALA A 1 517 ? -19.738 0.254 10.610 1.00 88.69 517 ALA A O 1
ATOM 4119 N N . LYS A 1 518 ? -21.749 0.198 11.648 1.00 93.00 518 LYS A N 1
ATOM 4120 C CA . LYS A 1 518 ? -21.253 0.431 13.009 1.00 93.00 518 LYS A CA 1
ATOM 4121 C C . LYS A 1 518 ? -21.465 -0.812 13.849 1.00 93.00 518 LYS A C 1
ATOM 4123 O O . LYS A 1 518 ? -22.570 -1.356 13.903 1.00 93.00 518 LYS A O 1
ATOM 4128 N N . VAL A 1 519 ? -20.414 -1.237 14.532 1.00 95.19 519 VAL A N 1
ATOM 4129 C CA . VAL A 1 519 ? -20.370 -2.489 15.284 1.00 95.19 519 VAL A CA 1
ATOM 4130 C C . VAL A 1 519 ? -19.811 -2.224 16.676 1.00 95.19 519 VAL A C 1
ATOM 4132 O O . VAL A 1 519 ? -18.862 -1.465 16.852 1.00 95.19 519 VAL A O 1
ATOM 4135 N N . GLU A 1 520 ? -20.387 -2.859 17.685 1.00 96.12 520 GLU A N 1
ATOM 4136 C CA . GLU A 1 520 ? -19.806 -2.948 19.018 1.00 96.12 520 GLU A CA 1
ATOM 4137 C C . GLU A 1 520 ? -19.003 -4.240 19.133 1.00 96.12 520 GLU A C 1
ATOM 4139 O O . GLU A 1 520 ? -19.538 -5.325 18.909 1.00 96.12 520 GLU A O 1
ATOM 4144 N N . LEU A 1 521 ? -17.734 -4.143 19.513 1.00 96.88 521 LEU A N 1
ATOM 4145 C CA . LEU A 1 521 ? -16.896 -5.293 19.817 1.00 96.88 521 LEU A CA 1
ATOM 4146 C C . LEU A 1 521 ? -16.920 -5.540 21.326 1.00 96.88 521 LEU A C 1
ATOM 4148 O O . LEU A 1 521 ? -16.588 -4.670 22.138 1.00 96.88 521 LEU A O 1
ATOM 4152 N N . THR A 1 522 ? -17.298 -6.757 21.706 1.00 95.94 522 THR A N 1
ATOM 4153 C CA . THR A 1 522 ? -17.334 -7.206 23.105 1.00 95.94 522 THR A CA 1
ATOM 4154 C C . THR A 1 522 ? -16.586 -8.522 23.262 1.00 95.94 522 THR A C 1
ATOM 4156 O O . THR A 1 522 ? -16.259 -9.174 22.273 1.00 95.94 522 THR A O 1
ATOM 4159 N N . LYS A 1 523 ? -16.333 -8.971 24.495 1.00 93.56 523 LYS A N 1
ATOM 4160 C CA . LYS A 1 523 ? -15.793 -10.322 24.690 1.00 93.56 523 LYS A CA 1
ATOM 4161 C C . LYS A 1 523 ? -16.747 -11.385 24.159 1.00 93.56 523 LYS A C 1
ATOM 4163 O O . LYS A 1 523 ? -16.272 -12.378 23.637 1.00 93.56 523 LYS A O 1
ATOM 4168 N N . ASP A 1 524 ? -18.059 -11.178 24.232 1.00 93.25 524 ASP A N 1
ATOM 4169 C CA . ASP A 1 524 ? -19.044 -12.185 23.825 1.00 93.25 524 ASP A CA 1
ATOM 4170 C C . ASP A 1 524 ? -19.232 -12.287 22.311 1.00 93.25 524 ASP A C 1
ATOM 4172 O O . ASP A 1 524 ? -19.659 -13.332 21.828 1.00 93.25 524 ASP A O 1
ATOM 4176 N N . GLY A 1 525 ? -18.847 -11.248 21.573 1.00 93.69 525 GLY A N 1
ATOM 4177 C CA . GLY A 1 525 ? -18.909 -11.184 20.118 1.00 93.69 525 GLY A CA 1
ATOM 4178 C C . GLY A 1 525 ? -19.275 -9.800 19.598 1.00 93.69 525 GLY A C 1
ATOM 4179 O O . GLY A 1 525 ? -19.604 -8.905 20.392 1.00 93.69 525 GLY A O 1
ATOM 4180 N N . PRO A 1 526 ? -19.191 -9.609 18.274 1.00 95.38 526 PRO A N 1
ATOM 4181 C CA . PRO A 1 526 ? -19.565 -8.357 17.650 1.00 95.38 526 PRO A CA 1
ATOM 4182 C C . PRO A 1 526 ? -21.090 -8.187 17.647 1.00 95.38 526 PRO A C 1
ATOM 4184 O O . PRO A 1 526 ? -21.836 -9.146 17.449 1.00 95.38 526 PRO A O 1
ATOM 4187 N N . LYS A 1 527 ? -21.566 -6.957 17.849 1.00 94.38 527 LYS A N 1
ATOM 4188 C CA . LYS A 1 527 ? -22.988 -6.595 17.789 1.00 94.38 527 LYS A CA 1
ATOM 4189 C C . LYS A 1 527 ? -23.180 -5.457 16.800 1.00 94.38 527 LYS A C 1
ATOM 4191 O O . LYS A 1 527 ? -22.625 -4.379 16.989 1.00 94.38 527 LYS A O 1
ATOM 4196 N N . LEU A 1 528 ? -23.969 -5.687 15.756 1.00 92.56 528 LEU A N 1
ATOM 4197 C CA . LEU A 1 528 ? -24.311 -4.645 14.791 1.00 92.56 528 LEU A CA 1
ATOM 4198 C C . LEU A 1 528 ? -25.178 -3.575 15.473 1.00 92.56 528 LEU A C 1
ATOM 4200 O O . LEU A 1 528 ? -26.221 -3.895 16.040 1.00 92.56 528 LEU A O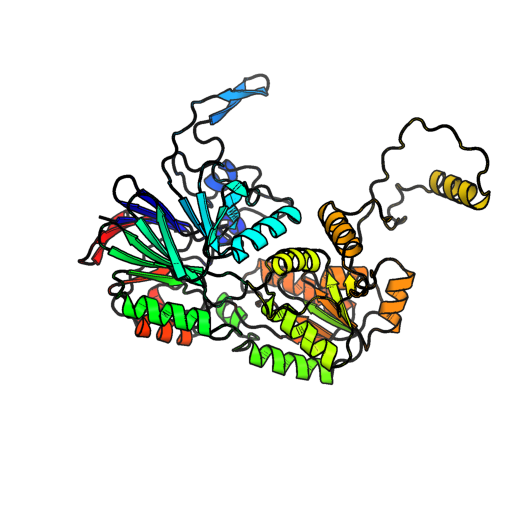 1
ATOM 4204 N N . ILE A 1 529 ? -24.730 -2.322 15.426 1.00 91.88 529 ILE A N 1
ATOM 4205 C CA . ILE A 1 529 ? -25.447 -1.154 15.958 1.00 91.88 529 ILE A CA 1
ATOM 4206 C C . ILE A 1 529 ? -26.271 -0.508 14.843 1.00 91.88 529 ILE A C 1
ATOM 4208 O O . ILE A 1 529 ? -27.437 -0.175 15.034 1.00 91.88 529 ILE A O 1
ATOM 4212 N N . GLU A 1 530 ? -25.651 -0.331 13.679 1.00 88.69 530 GLU A N 1
ATOM 4213 C CA . GLU A 1 530 ? -26.239 0.318 12.512 1.00 88.69 530 GLU A CA 1
ATOM 4214 C C . GLU A 1 530 ? -25.777 -0.450 11.277 1.00 88.69 530 GLU A C 1
ATOM 4216 O O . GLU A 1 530 ? -24.573 -0.542 11.018 1.00 88.69 530 GLU A O 1
ATOM 4221 N N . SER A 1 531 ? -26.720 -1.045 10.544 1.00 73.38 531 SER A N 1
ATOM 4222 C CA . SER A 1 531 ? -26.438 -1.582 9.215 1.00 73.38 531 SER A CA 1
ATOM 4223 C C . SER A 1 531 ? -26.073 -0.406 8.317 1.00 73.38 531 SER A C 1
ATOM 4225 O O . SER A 1 531 ? -26.859 0.537 8.225 1.00 73.38 531 SER A O 1
ATOM 4227 N N . GLY A 1 532 ? -24.891 -0.445 7.702 1.00 68.62 532 GLY A N 1
ATOM 4228 C CA . GLY A 1 532 ? -24.495 0.538 6.694 1.00 68.62 532 GLY A CA 1
ATOM 4229 C C . GLY A 1 532 ? -25.502 0.636 5.539 1.00 68.62 532 GLY A C 1
ATOM 4230 O O . GLY A 1 532 ? -26.466 -0.133 5.482 1.00 68.62 532 GLY A O 1
ATOM 4231 N N . ILE A 1 533 ? -25.286 1.603 4.645 1.00 53.97 533 ILE A N 1
ATOM 4232 C CA . ILE A 1 533 ? -26.126 1.810 3.451 1.00 53.97 533 ILE A CA 1
ATOM 4233 C C . ILE A 1 533 ? -25.727 0.820 2.366 1.00 53.97 533 ILE A C 1
ATOM 4235 O O . ILE A 1 533 ? -24.502 0.703 2.132 1.00 53.97 533 ILE A O 1
#

Solvent-accessible surface area (backbone atoms only — not comparable to full-atom values): 28364 Å² total; per-residue (Å²): 89,32,37,39,37,33,57,28,15,34,68,29,63,41,10,26,25,34,38,42,34,35,90,83,27,27,38,30,44,24,40,14,35,28,54,67,40,40,62,76,77,40,50,82,88,84,38,65,78,87,50,71,64,52,34,41,75,59,57,40,43,76,94,56,79,26,44,37,56,65,27,49,52,44,83,42,69,53,100,85,66,52,81,46,78,44,78,58,73,45,67,76,55,55,60,36,35,38,36,28,35,66,51,48,33,28,38,30,37,49,20,46,40,31,68,92,40,40,36,39,29,25,42,50,16,50,47,48,44,54,43,50,39,66,75,45,89,60,64,40,51,56,50,58,71,90,23,51,46,57,42,57,77,66,40,71,52,73,57,81,76,30,40,36,33,38,32,45,30,14,41,51,38,72,36,14,22,23,40,43,35,39,41,56,94,40,39,35,36,36,41,44,62,34,22,70,42,50,96,45,24,66,34,29,52,49,44,39,52,52,44,31,72,66,56,22,48,32,30,41,32,57,31,72,31,51,69,81,60,84,59,90,52,66,34,64,43,37,40,51,76,66,44,38,87,24,52,67,52,28,51,54,48,46,52,56,47,61,76,69,52,55,34,27,35,37,40,26,28,64,75,59,31,53,71,59,47,43,52,52,50,53,55,37,46,74,72,63,24,48,36,31,34,33,56,70,43,54,44,44,49,51,56,56,65,71,51,72,78,80,64,73,82,59,67,77,70,59,74,37,25,37,35,62,84,90,57,80,58,77,77,75,75,76,75,84,82,73,81,85,72,90,84,72,56,67,71,60,51,51,52,50,50,54,56,68,69,49,64,73,84,40,89,84,61,81,60,76,56,61,95,84,69,58,56,71,53,61,46,50,48,50,53,53,60,71,68,52,64,97,80,56,58,69,38,64,71,46,64,63,70,79,40,35,53,46,47,62,73,45,24,66,41,32,30,38,46,33,70,50,53,68,59,54,52,64,69,58,39,95,73,58,44,23,33,38,30,45,32,52,81,48,52,45,49,73,69,43,42,56,52,46,54,54,47,50,55,50,36,58,76,46,62,36,48,83,47,71,48,19,51,76,43,56,31,43,36,70,50,46,54,49,47,51,65,61,24,54,40,66,28,34,30,54,25,27,11,71,58,49,73,60,45,57,79,82,35,87,50,51,49,76,66,57,34,54,21,30,32,38,48,51,96,93,47,77,41,82,77,39,84,31,120

Sequence (533 aa):
MVKLSFFGGQNEIGGNKILLEDGDTRLFLDFGQSFTAEGNFFDQPFLSPQNTDDLRLVGAIPDVDGLYKNAGYRTMYDDEGFVGVCGTGEPKKIMAVLVSHAHTDHAGYLGIIRKDMKFYGSKITKTFLGRRRDISEGWMMKYDDDSFTGLDDGETFEVGSAKIKHISVDHSIPGASAFIIEMGGLLIGYTGDLRLHGRRRELTEKFVKEAQNAKLDYLFCEGTRVDDGRTADPELQAEEAHSLHSEEQVASKLETILDRAKGIVIYDASPADMDRMDMVIRIASQKGRNVLIDAKKAYLVHGINLLSGLYPELEKFDNCSLLLSRKKERMPKSETTSKPRKGTDPEKEARKDALREADFNNPDIYIETKYNGRMTFEKDIMTVFEEFPNNCILPRIVWGPALRDKIIKNQDNLLIYTSMGPLSMMHAGKGLKGTYIYGKAEPFNEEMEISFRKLENWIDLFGMELDYAHTSGHANRRDLEYIVNKIAPRWLLPIHTCHAGIFDQFYKSACHWPNRAKVELTKDGPKLIESGI